Protein AF-A0A2E8IV50-F1 (afdb_monomer_lite)

Sequence (404 aa):
MSSPVIMAVNPDRANEILADFHQRVDGIVRKNGLDHHGKSSALASIEAMKSDYVNTVMTTLTLPVTSEGELLSEMNVALVQIERLSKQIATQEATQIAAIGSAVNKSVPADSRMWNNVIMDTASRIEKISTMFADQINNMPKSLRARIDSDFAGVLDAINDNFNRDPSPGNANIVAAQVKNSLDAIEKDLSAAANAVMKASIESIVQQKMTEVQEKELSLQSTEAGMTKPQIDGYRRIVKEVRKMILELGNSNYLVYDKVIRNQKLANIDSKISILETLRVNSSGVAQSLSGYFGNTAKRPTRRSPALNGVGSTIGMNTAIIGAAPKNFRKGIPPGFAGFAGKMTKENIANQHPPGTAKSHIDAMFHYMSKGMSFEEAHNKANREGFTPASHDKNFGGGPNPFV

Radius of gyration: 46.07 Å; chains: 1; bounding box: 97×58×149 Å

Foldseek 3Di:
DDDPPQPQDDPVNLVVLLVVLVVLLQVLCVVLVNVVCPPHPLCVVLVVLNVVLNVVSVVSNVPDHDHPVNNVVSSVVSSVVSNVSSNVSSVVVVVVVVVVVCVVPQDDLVNDPLSVCLVVVLVVLLVVLCVVLVVVLVPDDPLVVVVLVVLSVVLVVVSVVQCNVPVDSVSSVVSSVVSVVSSVVSSVLSVLSLLLVLLVVLVVVLVVLLVLLVVLVVLVVVLCVLDDPVLVVVSVVLSVVLNVLSVVSNPDSCCSPDPVVNVVSVVVSVVSSVVSVVSSVNSVVSSVVVCVVPVPPDDDDDDDDDDDDDDDDDPDDDPPPDDPDPPPCPQVDRPRDDQPNRLQDLVNLVVVDPPQFDSQLSVQLSVVVVVVDTSVRSNVVCVVVPRHRPDDDPDPPDDDDPPD

Secondary structure (DSSP, 8-state):
-------BPPHHHHHHHHHHHHHHHHHHHHHTT-GGGTTSGGGHHHHHHHHHHHHHHHHHTTSTT-BHHHHHHHHHHHHHHHHHHHHHHHHHHHHHHHHHHHHHT---GGG-HHHHHHHHHHHHHHHHHHHHTHHHHHHS-HHHHHHHHHHHHHHHHHHHHHHHH---HHHHHHHHHHHHHHHHHHHHHHHHHHHHHHHHHHHHHHHHHHHHHHHHHHHHHHTGGGS-HHHHHHHHHHHHHHHHHHHHHHH-TTTTT-HHHHHHHHHHHHHHHHHHHHHHHHHHHHHHHHHHHHTT-S-------------------------PPP---TTSPPTT-TT---S--HHHHHHTS-TT--HHHHHHHHHHHHTT--HHHHHHHHHHTT--TT-------S---TT-

Structure (mmCIF, N/CA/C/O backbone):
data_AF-A0A2E8IV50-F1
#
_entry.id   AF-A0A2E8IV50-F1
#
loop_
_atom_site.group_PDB
_atom_site.id
_atom_site.type_symbol
_atom_site.label_atom_id
_atom_site.label_alt_id
_atom_site.label_comp_id
_atom_site.label_asym_id
_atom_site.label_entity_id
_atom_site.label_seq_id
_atom_site.pdbx_PDB_ins_code
_atom_site.Cartn_x
_atom_site.Cartn_y
_atom_site.Cartn_z
_atom_site.occupancy
_atom_site.B_iso_or_equiv
_atom_site.auth_seq_id
_atom_site.auth_comp_id
_atom_site.auth_asym_id
_atom_site.auth_atom_id
_atom_site.pdbx_PDB_model_num
ATOM 1 N N . MET A 1 1 ? 25.589 -1.508 -92.853 1.00 38.34 1 MET A N 1
ATOM 2 C CA . MET A 1 1 ? 25.374 -1.691 -91.404 1.00 38.34 1 MET A CA 1
ATOM 3 C C . MET A 1 1 ? 26.565 -2.472 -90.885 1.00 38.34 1 MET A C 1
ATOM 5 O O . MET A 1 1 ? 26.658 -3.657 -91.165 1.00 38.34 1 MET A O 1
ATOM 9 N N . SER A 1 2 ? 27.535 -1.790 -90.277 1.00 36.38 2 SER A N 1
ATOM 10 C CA . SER A 1 2 ? 28.714 -2.442 -89.699 1.00 36.38 2 SER A CA 1
ATOM 11 C C . SER A 1 2 ? 28.325 -2.994 -88.334 1.00 36.38 2 SER A C 1
ATOM 13 O O . SER A 1 2 ? 27.952 -2.216 -87.457 1.00 36.38 2 SER A O 1
ATOM 15 N N . SER A 1 3 ? 28.357 -4.316 -88.168 1.00 38.00 3 SER A N 1
ATOM 16 C CA . SER A 1 3 ? 28.211 -4.936 -86.851 1.00 38.00 3 SER A CA 1
ATOM 17 C C . SER A 1 3 ? 29.325 -4.416 -85.936 1.00 38.00 3 SER A C 1
ATOM 19 O O . SER A 1 3 ? 30.486 -4.430 -86.357 1.00 38.00 3 SER A O 1
ATOM 21 N N . PRO A 1 4 ? 29.018 -3.938 -84.718 1.00 45.03 4 PRO A N 1
ATOM 22 C CA . PRO A 1 4 ? 30.053 -3.576 -83.765 1.00 45.03 4 PRO A CA 1
ATOM 23 C C . PRO A 1 4 ? 30.867 -4.830 -83.439 1.00 45.03 4 PRO A C 1
ATOM 25 O O . PRO A 1 4 ? 30.314 -5.864 -83.065 1.00 45.03 4 PRO A O 1
ATOM 28 N N . VAL A 1 5 ? 32.184 -4.746 -83.624 1.00 45.72 5 VAL A N 1
ATOM 29 C CA . VAL A 1 5 ? 33.120 -5.774 -83.167 1.00 45.72 5 VAL A CA 1
ATOM 30 C C . VAL A 1 5 ? 33.103 -5.723 -81.643 1.00 45.72 5 VAL A C 1
ATOM 32 O O . VAL A 1 5 ? 33.695 -4.830 -81.042 1.00 45.72 5 VAL A O 1
ATOM 35 N N . ILE A 1 6 ? 32.373 -6.646 -81.019 1.00 50.41 6 ILE A N 1
ATOM 36 C CA . ILE A 1 6 ? 32.474 -6.894 -79.582 1.00 50.41 6 ILE A CA 1
ATOM 37 C C . ILE A 1 6 ? 33.855 -7.520 -79.374 1.00 50.41 6 ILE A C 1
ATOM 39 O O . ILE A 1 6 ? 34.071 -8.683 -79.711 1.00 50.41 6 ILE A O 1
ATOM 43 N N . MET A 1 7 ? 34.823 -6.726 -78.910 1.00 56.38 7 MET A N 1
ATOM 44 C CA . MET A 1 7 ? 36.119 -7.263 -78.501 1.00 56.38 7 MET A CA 1
ATOM 45 C C . MET A 1 7 ? 35.912 -8.048 -77.206 1.00 56.38 7 MET A C 1
ATOM 47 O O . MET A 1 7 ? 35.572 -7.466 -76.177 1.00 56.38 7 MET A O 1
ATOM 51 N N . ALA A 1 8 ? 36.077 -9.369 -77.280 1.00 63.25 8 ALA A N 1
ATOM 52 C CA . ALA A 1 8 ? 36.094 -10.233 -76.108 1.00 63.25 8 ALA A CA 1
ATOM 53 C C . ALA A 1 8 ? 37.213 -9.791 -75.149 1.00 63.25 8 ALA A C 1
ATOM 55 O O . ALA A 1 8 ? 38.312 -9.438 -75.586 1.00 63.25 8 ALA A O 1
ATOM 56 N N . VAL A 1 9 ? 36.926 -9.795 -73.847 1.00 68.00 9 VAL A N 1
ATOM 57 C CA . VAL A 1 9 ? 37.880 -9.382 -72.808 1.00 68.00 9 VAL A CA 1
ATOM 58 C C . VAL A 1 9 ? 39.047 -10.369 -72.763 1.00 68.00 9 VAL A C 1
ATOM 60 O O . VAL A 1 9 ? 38.842 -11.573 -72.617 1.00 68.00 9 VAL A O 1
ATOM 63 N N . ASN A 1 10 ? 40.282 -9.873 -72.886 1.00 76.00 10 ASN A N 1
ATOM 64 C CA . ASN A 1 10 ? 41.467 -10.711 -72.723 1.00 76.00 10 ASN A CA 1
ATOM 65 C C . ASN A 1 10 ? 41.779 -10.939 -71.224 1.00 76.00 10 ASN A C 1
ATOM 67 O O . ASN A 1 10 ? 41.369 -10.145 -70.372 1.00 76.00 10 ASN A O 1
ATOM 71 N N . PRO A 1 11 ? 42.522 -12.003 -70.872 1.00 78.06 11 PRO A N 1
ATOM 72 C CA . PRO A 1 11 ? 42.823 -12.324 -69.474 1.00 78.06 11 PRO A CA 1
ATOM 73 C C . PRO A 1 11 ? 43.524 -11.194 -68.705 1.00 78.06 11 PRO A C 1
ATOM 75 O O . PRO A 1 11 ? 43.240 -10.986 -67.527 1.00 78.06 11 PRO A O 1
ATOM 78 N N . ASP A 1 12 ? 44.396 -10.432 -69.370 1.00 80.94 12 ASP A N 1
ATOM 79 C CA . ASP A 1 12 ? 45.113 -9.313 -68.749 1.00 80.94 12 ASP A CA 1
ATOM 80 C C . ASP A 1 12 ? 44.149 -8.207 -68.302 1.00 80.94 12 ASP A C 1
ATOM 82 O O . ASP A 1 12 ? 44.212 -7.752 -67.159 1.00 80.94 12 ASP A O 1
ATOM 86 N N . ARG A 1 13 ? 43.181 -7.839 -69.153 1.00 82.44 13 ARG A N 1
ATOM 87 C CA . ARG A 1 13 ? 42.179 -6.823 -68.818 1.00 82.44 13 ARG A CA 1
ATOM 88 C C . ARG A 1 13 ? 41.229 -7.286 -67.715 1.00 82.44 13 ARG A C 1
ATOM 90 O O . ARG A 1 13 ? 40.866 -6.492 -66.851 1.00 82.44 13 ARG A O 1
ATOM 97 N N . ALA A 1 14 ? 40.854 -8.564 -67.699 1.00 81.62 14 ALA A N 1
ATOM 98 C CA . ALA A 1 14 ? 40.046 -9.127 -66.617 1.00 81.62 14 ALA A CA 1
ATOM 99 C C . ALA A 1 14 ? 40.776 -9.072 -65.263 1.00 81.62 14 ALA A C 1
ATOM 101 O O . ALA A 1 14 ? 40.172 -8.706 -64.254 1.00 81.62 14 ALA A O 1
ATOM 102 N N . ASN A 1 15 ? 42.082 -9.355 -65.241 1.00 83.88 15 ASN A N 1
ATOM 103 C CA . ASN A 1 15 ? 42.898 -9.247 -64.030 1.00 83.88 15 ASN A CA 1
ATOM 104 C C . ASN A 1 15 ? 43.003 -7.799 -63.522 1.00 83.88 15 ASN A C 1
ATOM 106 O O . ASN A 1 15 ? 42.927 -7.573 -62.314 1.00 83.88 15 ASN A O 1
ATOM 110 N N . GLU A 1 16 ? 43.121 -6.815 -64.418 1.00 88.06 16 GLU A N 1
ATOM 111 C CA . GLU A 1 16 ? 43.092 -5.391 -64.047 1.00 88.06 16 GLU A CA 1
ATOM 112 C C . GLU A 1 16 ? 41.753 -4.985 -63.414 1.00 88.06 16 GLU A C 1
ATOM 114 O O . GLU A 1 16 ? 41.733 -4.293 -62.395 1.00 88.06 16 GLU A O 1
ATOM 119 N N . ILE A 1 17 ? 40.633 -5.447 -63.979 1.00 87.06 17 ILE A N 1
ATOM 120 C CA . ILE A 1 17 ? 39.285 -5.176 -63.456 1.00 87.06 17 ILE A CA 1
ATOM 121 C C . ILE A 1 17 ? 39.097 -5.806 -62.069 1.00 87.06 17 ILE A C 1
ATOM 123 O O . ILE A 1 17 ? 38.540 -5.173 -61.171 1.00 87.06 17 ILE A O 1
ATOM 127 N N . LEU A 1 18 ? 39.586 -7.031 -61.861 1.00 88.81 18 LEU A N 1
ATOM 128 C CA . LEU A 1 18 ? 39.551 -7.687 -60.551 1.00 88.81 18 LEU A CA 1
ATOM 129 C C . LEU A 1 18 ? 40.407 -6.951 -59.514 1.00 88.81 18 LEU A C 1
ATOM 131 O O . LEU A 1 18 ? 39.983 -6.792 -58.367 1.00 88.81 18 LEU A O 1
ATOM 135 N N . ALA A 1 19 ? 41.586 -6.466 -59.910 1.00 90.19 19 ALA A N 1
ATOM 136 C CA . ALA A 1 19 ? 42.453 -5.683 -59.037 1.00 90.19 19 ALA A CA 1
ATOM 137 C C . ALA A 1 19 ? 41.796 -4.354 -58.616 1.00 90.19 19 ALA A C 1
ATOM 139 O O . ALA A 1 19 ? 41.783 -4.036 -57.423 1.00 90.19 19 ALA A O 1
ATOM 140 N N . ASP A 1 20 ? 41.192 -3.618 -59.559 1.00 92.50 20 ASP A N 1
ATOM 141 C CA . ASP A 1 20 ? 40.440 -2.386 -59.269 1.00 92.50 20 ASP A CA 1
ATOM 142 C C . ASP A 1 20 ? 39.246 -2.667 -58.344 1.00 92.50 20 ASP A C 1
ATOM 144 O O . ASP A 1 20 ? 39.044 -1.976 -57.342 1.00 92.50 20 ASP A O 1
ATOM 148 N N . PHE A 1 21 ? 38.491 -3.736 -58.612 1.00 94.44 21 PHE A N 1
ATOM 149 C CA . PHE A 1 21 ? 37.383 -4.150 -57.756 1.00 94.44 21 PHE A CA 1
ATOM 150 C C . PHE A 1 21 ? 37.835 -4.417 -56.316 1.00 94.44 21 PHE A C 1
ATOM 152 O O . PHE A 1 21 ? 37.254 -3.866 -55.380 1.00 94.44 21 PHE A O 1
ATOM 159 N N . HIS A 1 22 ? 38.895 -5.206 -56.117 1.00 92.12 22 HIS A N 1
ATOM 160 C CA . HIS A 1 22 ? 39.427 -5.488 -54.783 1.00 92.12 22 HIS A CA 1
ATOM 161 C C . HIS A 1 22 ? 39.867 -4.219 -54.052 1.00 92.12 22 HIS A C 1
ATOM 163 O O . HIS A 1 22 ? 39.488 -4.017 -52.897 1.00 92.12 22 HIS A O 1
ATOM 169 N N . GLN A 1 23 ? 40.583 -3.323 -54.734 1.00 94.44 23 GLN A N 1
ATOM 170 C CA . GLN A 1 23 ? 41.012 -2.056 -54.147 1.00 94.44 23 GLN A CA 1
ATOM 171 C C . GLN A 1 23 ? 39.820 -1.186 -53.715 1.00 94.44 23 GLN A C 1
ATOM 173 O O . GLN A 1 23 ? 39.859 -0.556 -52.653 1.00 94.44 23 GLN A O 1
ATOM 178 N N . ARG A 1 24 ? 38.744 -1.154 -54.509 1.00 94.81 24 ARG A N 1
ATOM 179 C CA . ARG A 1 24 ? 37.528 -0.392 -54.188 1.00 94.81 24 ARG A CA 1
ATOM 180 C C . ARG A 1 24 ? 36.743 -1.002 -53.033 1.00 94.81 24 ARG A C 1
ATOM 182 O O . ARG A 1 24 ? 36.285 -0.252 -52.174 1.00 94.81 24 ARG A O 1
ATOM 189 N N . VAL A 1 25 ? 36.625 -2.329 -52.972 1.00 93.00 25 VAL A N 1
ATOM 190 C CA . VAL A 1 25 ? 36.000 -3.032 -51.838 1.00 93.00 25 VAL A CA 1
ATOM 191 C C . VAL A 1 25 ? 36.750 -2.730 -50.541 1.00 93.00 25 VAL A C 1
ATOM 193 O O . VAL A 1 25 ? 36.130 -2.310 -49.563 1.00 93.00 25 VAL A O 1
ATOM 196 N N . ASP A 1 26 ? 38.080 -2.828 -50.551 1.00 91.38 26 ASP A N 1
ATOM 197 C CA . ASP A 1 26 ? 38.909 -2.496 -49.387 1.00 91.38 26 ASP A CA 1
ATOM 198 C C . ASP A 1 26 ? 38.754 -1.022 -48.981 1.00 91.38 26 ASP A C 1
ATOM 200 O O . ASP A 1 26 ? 38.688 -0.692 -47.793 1.00 91.38 26 ASP A O 1
ATOM 204 N N . GLY A 1 27 ? 38.653 -0.125 -49.968 1.00 93.19 27 GLY A N 1
ATOM 205 C CA . GLY A 1 27 ? 38.360 1.290 -49.754 1.00 93.19 27 GLY A CA 1
ATOM 206 C C . GLY A 1 27 ? 37.008 1.523 -49.074 1.00 93.19 27 GLY A C 1
ATOM 207 O O . GLY A 1 27 ? 36.921 2.339 -48.156 1.00 93.19 27 GLY A O 1
ATOM 208 N N . ILE A 1 28 ? 35.964 0.789 -49.470 1.00 93.06 28 ILE A N 1
ATOM 209 C CA . ILE A 1 28 ? 34.625 0.864 -48.866 1.00 93.06 28 ILE A CA 1
ATOM 210 C C . ILE A 1 28 ? 34.644 0.357 -47.418 1.00 93.06 28 ILE A C 1
ATOM 212 O O . ILE A 1 28 ? 34.091 1.023 -46.540 1.00 93.06 28 ILE A O 1
ATOM 216 N N . VAL A 1 29 ? 35.298 -0.775 -47.142 1.00 90.62 29 VAL A N 1
ATOM 217 C CA . VAL A 1 29 ? 35.413 -1.336 -45.782 1.00 90.62 29 VAL A CA 1
ATOM 218 C C . VAL A 1 29 ? 36.128 -0.352 -44.851 1.00 90.62 29 VAL A C 1
ATOM 220 O O . VAL A 1 29 ? 35.597 -0.014 -43.790 1.00 90.62 29 VAL A O 1
ATOM 223 N N . ARG A 1 30 ? 37.273 0.201 -45.282 1.00 90.69 30 ARG A N 1
ATOM 224 C CA . ARG A 1 30 ? 38.012 1.224 -44.520 1.00 90.69 30 ARG A CA 1
ATOM 225 C C . ARG A 1 30 ? 37.207 2.504 -44.312 1.00 90.69 30 ARG A C 1
ATOM 227 O O . ARG A 1 30 ? 37.160 3.015 -43.198 1.00 90.69 30 ARG A O 1
ATOM 234 N N . LYS A 1 31 ? 36.536 3.014 -45.351 1.00 92.06 31 LYS A N 1
ATOM 235 C CA . LYS A 1 31 ? 35.710 4.234 -45.267 1.00 92.06 31 LYS A CA 1
ATOM 236 C C . LYS A 1 31 ? 34.594 4.121 -44.221 1.00 92.06 31 LYS A C 1
ATOM 238 O O . LYS A 1 31 ? 34.206 5.134 -43.650 1.00 92.06 31 LYS A O 1
ATOM 243 N N . ASN A 1 32 ? 34.083 2.914 -43.975 1.00 86.69 32 ASN A N 1
ATOM 244 C CA . ASN A 1 32 ? 33.043 2.658 -42.976 1.00 86.69 32 ASN A CA 1
ATOM 245 C C . ASN A 1 32 ? 33.602 2.225 -41.604 1.00 86.69 32 ASN A C 1
ATOM 247 O O . ASN A 1 32 ? 32.821 1.841 -40.741 1.00 86.69 32 ASN A O 1
ATOM 251 N N . GLY A 1 33 ? 34.924 2.288 -41.389 1.00 83.69 33 GLY A N 1
ATOM 252 C CA . GLY A 1 33 ? 35.556 1.962 -40.104 1.00 83.69 33 GLY A CA 1
ATOM 253 C C . GLY A 1 33 ? 35.533 0.475 -39.743 1.00 83.69 33 GLY A C 1
ATOM 254 O O . GLY A 1 33 ? 35.662 0.126 -38.575 1.00 83.69 33 GLY A O 1
ATOM 255 N N . LEU A 1 34 ? 35.344 -0.405 -40.729 1.00 86.25 34 LEU A N 1
ATOM 256 C CA . LEU A 1 34 ? 35.232 -1.855 -40.534 1.00 86.25 34 LEU A CA 1
ATOM 257 C C . LEU A 1 34 ? 36.561 -2.595 -40.754 1.00 86.25 34 LEU A C 1
ATOM 259 O O . LEU A 1 34 ? 36.595 -3.820 -40.809 1.00 86.25 34 LEU A O 1
ATOM 263 N N . ASP A 1 35 ? 37.663 -1.866 -40.903 1.00 84.62 35 ASP A N 1
ATOM 264 C CA . ASP A 1 35 ? 39.007 -2.409 -41.117 1.00 84.62 35 ASP A CA 1
ATOM 265 C C . ASP A 1 35 ? 39.474 -3.310 -39.967 1.00 84.62 35 ASP A C 1
ATOM 267 O O . ASP A 1 35 ? 40.137 -4.323 -40.195 1.00 84.62 35 ASP A O 1
ATOM 271 N N . HIS A 1 36 ? 39.051 -2.989 -38.746 1.00 80.12 36 HIS A N 1
ATOM 272 C CA . HIS A 1 36 ? 39.331 -3.772 -37.548 1.00 80.12 36 HIS A CA 1
ATOM 273 C C . HIS A 1 36 ? 38.709 -5.180 -37.556 1.00 80.12 36 HIS A C 1
ATOM 275 O O . HIS A 1 36 ? 39.181 -6.055 -36.830 1.00 80.12 36 HIS A O 1
ATOM 281 N N . HIS A 1 37 ? 37.694 -5.437 -38.391 1.00 78.88 37 HIS A N 1
ATOM 282 C CA . HIS A 1 37 ? 37.103 -6.771 -38.523 1.00 78.88 37 HIS A CA 1
ATOM 283 C C . HIS A 1 37 ? 37.969 -7.745 -39.314 1.00 78.88 37 HIS A C 1
ATOM 285 O O . HIS A 1 37 ? 37.816 -8.952 -39.150 1.00 78.88 37 HIS A O 1
ATOM 291 N N . GLY A 1 38 ? 38.899 -7.272 -40.148 1.00 72.81 38 GLY A N 1
ATOM 292 C CA . GLY A 1 38 ? 39.756 -8.149 -40.952 1.00 72.81 38 GLY A CA 1
ATOM 293 C C . GLY A 1 38 ? 38.964 -9.241 -41.693 1.00 72.81 38 GLY A C 1
ATOM 294 O O . GLY A 1 38 ? 37.991 -8.953 -42.375 1.00 72.81 38 GLY A O 1
ATOM 295 N N . LYS A 1 39 ? 39.356 -10.515 -41.540 1.00 69.31 39 LYS A N 1
ATOM 296 C CA . LYS A 1 39 ? 38.635 -11.684 -42.098 1.00 69.31 39 LYS A CA 1
ATOM 297 C C . LYS A 1 39 ? 37.602 -12.286 -41.132 1.00 69.31 39 LYS A C 1
ATOM 299 O O . LYS A 1 39 ? 37.348 -13.490 -41.177 1.00 69.31 39 LYS A O 1
ATOM 304 N N . SER A 1 40 ? 37.077 -11.505 -40.190 1.00 77.38 40 SER A N 1
ATOM 305 C CA . SER A 1 40 ? 36.101 -12.015 -39.227 1.00 77.38 40 SER A CA 1
ATOM 306 C C . SER A 1 40 ? 34.790 -12.400 -39.916 1.00 77.38 40 SER A C 1
ATOM 308 O O . SER A 1 40 ? 34.473 -11.970 -41.029 1.00 77.38 40 SER A O 1
ATOM 310 N N . SER A 1 41 ? 33.980 -13.187 -39.210 1.00 79.50 41 SER A N 1
ATOM 311 C CA . SER A 1 41 ? 32.628 -13.535 -39.648 1.00 79.50 41 SER A CA 1
ATOM 312 C C . SER A 1 41 ? 31.720 -12.314 -39.833 1.00 79.50 41 SER A C 1
ATOM 314 O O . SER A 1 41 ? 30.727 -12.417 -40.550 1.00 79.50 41 SER A O 1
A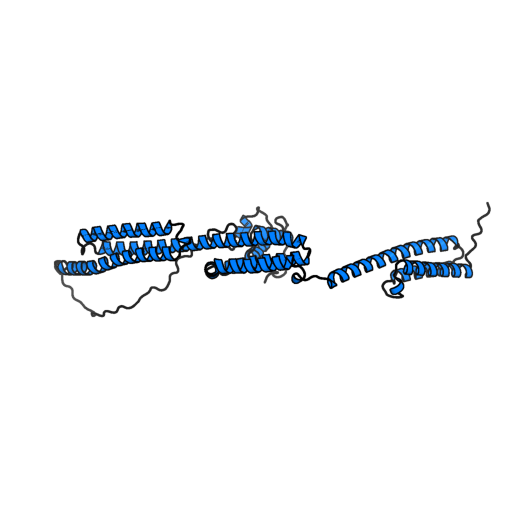TOM 316 N N . ALA A 1 42 ? 32.063 -11.156 -39.253 1.00 73.50 42 ALA A N 1
ATOM 317 C CA . ALA A 1 42 ? 31.296 -9.923 -39.410 1.00 73.50 42 ALA A CA 1
ATOM 318 C C . ALA A 1 42 ? 31.302 -9.404 -40.859 1.00 73.50 42 ALA A C 1
ATOM 320 O O . ALA A 1 42 ? 30.325 -8.795 -41.288 1.00 73.50 42 ALA A O 1
ATOM 321 N N . LEU A 1 43 ? 32.355 -9.693 -41.638 1.00 86.25 43 LEU A N 1
ATOM 322 C CA . LEU A 1 43 ? 32.447 -9.315 -43.056 1.00 86.25 43 LEU A CA 1
ATOM 323 C C . LEU A 1 43 ? 32.113 -10.464 -44.020 1.00 86.25 43 LEU A C 1
ATOM 325 O O . LEU A 1 43 ? 32.257 -10.299 -45.231 1.00 86.25 43 LEU A O 1
ATOM 329 N N . ALA A 1 44 ? 31.621 -11.606 -43.526 1.00 85.62 44 ALA A N 1
ATOM 330 C CA . ALA A 1 44 ? 31.379 -12.796 -44.348 1.00 85.62 44 ALA A CA 1
ATOM 331 C C . ALA A 1 44 ? 30.469 -12.524 -45.561 1.00 85.62 44 ALA A C 1
ATOM 333 O O . ALA A 1 44 ? 30.742 -13.007 -46.656 1.00 85.62 44 ALA A O 1
ATOM 334 N N . SER A 1 45 ? 29.430 -11.700 -45.400 1.00 85.19 45 SER A N 1
ATOM 335 C CA . SER A 1 45 ? 28.525 -11.333 -46.500 1.00 85.19 45 SER A CA 1
ATOM 336 C C . SER A 1 45 ? 29.189 -10.445 -47.561 1.00 85.19 45 SER A C 1
ATOM 338 O O . SER A 1 45 ? 28.832 -10.519 -48.733 1.00 85.19 45 SER A O 1
ATOM 340 N N . ILE A 1 46 ? 30.157 -9.608 -47.168 1.00 88.50 46 ILE A N 1
ATOM 341 C CA . ILE A 1 46 ? 30.946 -8.790 -48.103 1.00 88.50 46 ILE A CA 1
ATOM 342 C C . ILE A 1 46 ? 31.934 -9.683 -48.864 1.00 88.50 46 ILE A C 1
ATOM 344 O O . ILE A 1 46 ? 32.052 -9.559 -50.082 1.00 88.50 46 ILE A O 1
ATOM 348 N N . GLU A 1 47 ? 32.583 -10.627 -48.177 1.00 88.38 47 GLU A N 1
ATOM 349 C CA . GLU A 1 47 ? 33.483 -11.604 -48.807 1.00 88.38 47 GLU A CA 1
ATOM 350 C C . GLU A 1 47 ? 32.745 -12.564 -49.755 1.00 88.38 47 GLU A C 1
ATOM 352 O O . GLU A 1 47 ? 33.284 -12.928 -50.802 1.00 88.38 47 GLU A O 1
ATOM 357 N N . ALA A 1 48 ? 31.494 -12.922 -49.447 1.00 88.69 48 ALA A N 1
ATOM 358 C CA . ALA A 1 48 ? 30.640 -13.692 -50.349 1.00 88.69 48 ALA A CA 1
ATOM 359 C C . ALA A 1 48 ? 30.382 -12.932 -51.662 1.00 88.69 48 ALA A C 1
ATOM 361 O O . ALA A 1 48 ? 30.690 -13.452 -52.728 1.00 88.69 48 ALA A O 1
ATOM 362 N N . MET A 1 49 ? 29.951 -11.665 -51.599 1.00 87.75 49 MET A N 1
ATOM 363 C CA . MET A 1 49 ? 29.731 -10.849 -52.808 1.00 87.75 49 MET A CA 1
ATOM 364 C C . MET A 1 49 ? 31.015 -10.608 -53.608 1.00 87.75 49 MET A C 1
ATOM 366 O O . MET A 1 49 ? 30.991 -10.569 -54.838 1.00 87.75 49 MET A O 1
ATOM 370 N N . LYS A 1 50 ? 32.154 -10.458 -52.922 1.00 90.19 50 LYS A N 1
ATOM 371 C CA . LYS A 1 50 ? 33.463 -10.371 -53.575 1.00 90.19 50 LYS A CA 1
ATOM 372 C C . LYS A 1 50 ? 33.786 -11.657 -54.334 1.00 90.19 50 LYS A C 1
ATOM 374 O O . LYS A 1 50 ? 34.240 -11.584 -55.472 1.00 90.19 50 LYS A O 1
ATOM 379 N N . SER A 1 51 ? 33.526 -12.810 -53.723 1.00 90.06 51 SER A N 1
ATOM 380 C CA . SER A 1 51 ? 33.735 -14.120 -54.345 1.00 90.06 51 SER A CA 1
ATOM 381 C C . SER A 1 51 ? 32.789 -14.348 -55.526 1.00 90.06 51 SER A C 1
ATOM 383 O O . SER A 1 51 ? 33.230 -14.832 -56.565 1.00 90.06 51 SER A O 1
ATOM 385 N N . ASP A 1 52 ? 31.524 -13.941 -55.415 1.00 88.44 52 ASP A N 1
ATOM 386 C CA . ASP A 1 52 ? 30.527 -14.063 -56.485 1.00 88.44 52 ASP A CA 1
ATOM 387 C C . ASP A 1 52 ? 30.919 -13.251 -57.725 1.00 88.44 52 ASP A C 1
ATOM 389 O O . ASP A 1 52 ? 30.874 -13.766 -58.846 1.00 88.44 52 ASP A O 1
ATOM 393 N N . TYR A 1 53 ? 31.382 -12.010 -57.540 1.00 90.50 53 TYR A N 1
ATOM 394 C CA . TYR A 1 53 ? 31.869 -11.197 -58.654 1.00 90.50 53 TYR A CA 1
ATOM 395 C C . TYR A 1 53 ? 33.136 -11.792 -59.289 1.00 90.50 53 TYR A C 1
ATOM 397 O O . TYR A 1 53 ? 33.209 -11.918 -60.511 1.00 90.50 53 TYR A O 1
ATOM 405 N N . VAL A 1 54 ? 34.106 -12.241 -58.479 1.00 89.00 54 VAL A N 1
ATOM 406 C CA . VAL A 1 54 ? 35.318 -12.920 -58.982 1.00 89.00 54 VAL A CA 1
ATOM 407 C C . VAL A 1 54 ? 34.950 -14.155 -59.807 1.00 89.00 54 VAL A C 1
ATOM 409 O O . VAL A 1 54 ? 35.458 -14.332 -60.912 1.00 89.00 54 VAL A O 1
ATOM 412 N N . ASN A 1 55 ? 34.032 -14.987 -59.312 1.00 86.38 55 ASN A N 1
ATOM 413 C CA . ASN A 1 55 ? 33.565 -16.176 -60.022 1.00 86.38 55 ASN A CA 1
ATOM 414 C C . ASN A 1 55 ? 32.855 -15.823 -61.334 1.00 86.38 55 ASN A C 1
ATOM 416 O O . ASN A 1 55 ? 33.012 -16.539 -62.324 1.00 86.38 55 ASN A O 1
ATOM 420 N N . THR A 1 56 ? 32.114 -14.714 -61.362 1.00 84.12 56 THR A N 1
ATOM 421 C CA . THR A 1 56 ? 31.446 -14.225 -62.573 1.00 84.12 56 THR A CA 1
ATOM 422 C C . THR A 1 56 ? 32.476 -13.834 -63.632 1.00 84.12 56 THR A C 1
ATOM 424 O O . THR A 1 56 ? 32.443 -14.370 -64.740 1.00 84.12 56 THR A O 1
ATOM 427 N N . VAL A 1 57 ? 33.488 -13.040 -63.265 1.00 84.12 57 VAL A N 1
ATOM 428 C CA . VAL A 1 57 ? 34.600 -12.692 -64.167 1.00 84.12 57 VAL A CA 1
ATOM 429 C C . VAL A 1 57 ? 35.328 -13.953 -64.659 1.00 84.12 57 VAL A C 1
ATOM 431 O O . VAL A 1 57 ? 35.525 -14.124 -65.860 1.00 84.12 57 VAL A O 1
ATOM 434 N N . MET A 1 58 ? 35.652 -14.900 -63.774 1.00 81.12 58 MET A N 1
ATOM 435 C CA . MET A 1 58 ? 36.348 -16.137 -64.162 1.00 81.12 58 MET A CA 1
ATOM 436 C C . MET A 1 58 ? 35.518 -17.032 -65.093 1.00 81.12 58 MET A C 1
ATOM 438 O O . MET A 1 58 ? 36.065 -17.647 -66.007 1.00 81.12 58 MET A O 1
ATOM 442 N N . THR A 1 59 ? 34.198 -17.087 -64.903 1.00 77.12 59 THR A N 1
ATOM 443 C CA . THR A 1 59 ? 33.293 -17.864 -65.765 1.00 77.12 59 THR A CA 1
ATOM 444 C C . THR A 1 59 ? 33.164 -17.218 -67.143 1.00 77.12 59 THR A C 1
ATOM 446 O O . THR A 1 59 ? 33.199 -17.910 -68.160 1.00 77.12 59 THR A O 1
ATOM 449 N N . THR A 1 60 ? 33.083 -15.889 -67.205 1.00 71.69 60 THR A N 1
ATOM 450 C CA . THR A 1 60 ? 32.958 -15.153 -68.475 1.00 71.69 60 THR A CA 1
ATOM 451 C C . THR A 1 60 ? 34.185 -15.282 -69.378 1.00 71.69 60 THR A C 1
ATOM 453 O O . THR A 1 60 ? 34.030 -15.332 -70.593 1.00 71.69 60 THR A O 1
ATOM 456 N N . LEU A 1 61 ? 35.384 -15.480 -68.816 1.00 68.44 61 LEU A N 1
ATOM 457 C CA . LEU A 1 61 ? 36.601 -15.786 -69.584 1.00 68.44 61 LEU A CA 1
ATOM 458 C C . LEU A 1 61 ? 36.539 -17.126 -70.341 1.00 68.44 61 LEU A C 1
ATOM 460 O O . LEU A 1 61 ? 37.343 -17.364 -71.241 1.00 68.44 61 LEU A O 1
ATOM 464 N N . THR A 1 62 ? 35.592 -18.003 -69.996 1.00 67.62 62 THR A N 1
ATOM 465 C CA . THR A 1 62 ? 35.355 -19.277 -70.696 1.00 67.62 62 THR A CA 1
ATOM 466 C C . THR A 1 62 ? 34.245 -19.193 -71.752 1.00 67.62 62 THR A C 1
ATOM 468 O O . THR A 1 62 ? 34.017 -20.163 -72.476 1.00 67.62 62 THR A O 1
ATOM 471 N N . LEU A 1 63 ? 33.570 -18.040 -71.876 1.00 59.84 63 LEU A N 1
ATOM 472 C CA . LEU A 1 63 ? 32.442 -17.818 -72.782 1.00 59.84 63 LEU A CA 1
ATOM 473 C C . LEU A 1 63 ? 32.819 -16.823 -73.903 1.00 59.84 63 LEU A C 1
ATOM 475 O O . LEU A 1 63 ? 33.381 -15.768 -73.630 1.00 59.84 63 LEU A O 1
ATOM 479 N N . PRO A 1 64 ? 32.488 -17.097 -75.179 1.00 53.81 64 PRO A N 1
ATOM 480 C CA . PRO A 1 64 ? 33.051 -16.365 -76.322 1.00 53.81 64 PRO A CA 1
ATOM 481 C C . PRO A 1 64 ? 32.492 -14.947 -76.584 1.00 53.81 64 PRO A C 1
ATOM 483 O O . PRO A 1 64 ? 32.765 -14.397 -77.648 1.00 53.81 64 PRO A O 1
ATOM 486 N N . VAL A 1 65 ? 31.698 -14.345 -75.685 1.00 59.97 65 VAL A N 1
ATOM 487 C CA . VAL A 1 65 ? 30.933 -13.112 -75.999 1.00 59.97 65 VAL A CA 1
ATOM 488 C C . VAL A 1 65 ? 30.828 -12.056 -74.891 1.00 59.97 65 VAL A C 1
ATOM 490 O O . VAL A 1 65 ? 30.187 -11.036 -75.125 1.00 59.97 65 VAL A O 1
ATOM 493 N N . THR A 1 66 ? 31.440 -12.229 -73.717 1.00 66.81 66 THR A N 1
ATOM 494 C CA . THR A 1 66 ? 31.327 -11.205 -72.661 1.00 66.81 66 THR A CA 1
ATOM 495 C C . THR A 1 66 ? 32.193 -9.984 -72.969 1.00 66.81 66 THR A C 1
ATOM 497 O O . THR A 1 66 ? 33.388 -10.097 -73.260 1.00 66.81 66 THR A O 1
ATOM 500 N N . SER A 1 67 ? 31.581 -8.804 -72.899 1.00 77.69 67 SER A N 1
ATOM 501 C CA . SER A 1 67 ? 32.222 -7.513 -73.138 1.00 77.69 67 SER A CA 1
ATOM 502 C C . SER A 1 67 ? 32.761 -6.882 -71.851 1.00 77.69 67 SER A C 1
ATOM 504 O O . SER A 1 67 ? 32.256 -7.105 -70.752 1.00 77.69 67 SER A O 1
ATOM 506 N N . GLU A 1 68 ? 33.767 -6.016 -71.987 1.00 79.19 68 GLU A N 1
ATOM 507 C CA . GLU A 1 68 ? 34.326 -5.255 -70.860 1.00 79.19 68 GLU A CA 1
ATOM 508 C C . GLU A 1 68 ? 33.264 -4.398 -70.152 1.00 79.19 68 GLU A C 1
ATOM 510 O O . GLU A 1 68 ? 33.255 -4.285 -68.926 1.00 79.19 68 GLU A O 1
ATOM 515 N N . GLY A 1 69 ? 32.343 -3.816 -70.925 1.00 75.56 69 GLY A N 1
ATOM 516 C CA . GLY A 1 69 ? 31.265 -2.986 -70.395 1.00 75.56 69 GLY A CA 1
ATOM 517 C C . GLY A 1 69 ? 30.304 -3.756 -69.487 1.00 75.56 69 GLY A C 1
ATOM 518 O O . GLY A 1 69 ? 29.822 -3.191 -68.506 1.00 75.56 69 GLY A O 1
ATOM 519 N N . GLU A 1 70 ? 30.061 -5.037 -69.772 1.00 76.06 70 GLU A N 1
ATOM 520 C CA . GLU A 1 70 ? 29.230 -5.904 -68.929 1.00 76.06 70 GLU A CA 1
ATOM 521 C C . GLU A 1 70 ? 29.920 -6.188 -67.591 1.00 76.06 70 GLU A C 1
ATOM 523 O O . GLU A 1 70 ? 29.314 -5.965 -66.545 1.00 76.06 70 GLU A O 1
ATOM 528 N N . LEU A 1 71 ? 31.213 -6.537 -67.606 1.00 80.69 71 LEU A N 1
ATOM 529 C CA . LEU A 1 71 ? 31.986 -6.766 -66.377 1.00 80.69 71 LEU A CA 1
ATOM 530 C C . LEU A 1 71 ? 32.057 -5.513 -65.499 1.00 80.69 71 LEU A C 1
ATOM 532 O O . LEU A 1 71 ? 31.833 -5.576 -64.293 1.00 80.69 71 LEU A O 1
ATOM 536 N N . LEU A 1 72 ? 32.306 -4.344 -66.096 1.00 82.38 72 LEU A N 1
ATOM 537 C CA . LEU A 1 72 ? 32.324 -3.076 -65.361 1.00 82.38 72 LEU A CA 1
ATOM 538 C C . LEU A 1 72 ? 30.941 -2.702 -64.805 1.00 82.38 72 LEU A C 1
ATOM 540 O O . LEU A 1 72 ? 30.850 -2.095 -63.735 1.00 82.38 72 LEU A O 1
ATOM 544 N N . SER A 1 73 ? 29.859 -3.046 -65.508 1.00 78.75 73 SER A N 1
ATOM 545 C CA . SER A 1 73 ? 28.496 -2.839 -65.012 1.00 78.75 73 SER A CA 1
ATOM 546 C C . SER A 1 73 ? 28.220 -3.706 -63.782 1.00 78.75 73 SER A C 1
ATOM 548 O O . SER A 1 73 ? 27.796 -3.188 -62.746 1.00 78.75 73 SER A O 1
ATOM 550 N N . GLU A 1 74 ? 28.552 -4.996 -63.852 1.00 79.56 74 GLU A N 1
ATOM 551 C CA . GLU A 1 74 ? 28.415 -5.937 -62.736 1.00 79.56 74 GLU A CA 1
ATOM 552 C C . GLU A 1 74 ? 29.291 -5.548 -61.540 1.00 79.56 74 GLU A C 1
ATOM 554 O O . GLU A 1 74 ? 28.826 -5.577 -60.397 1.00 79.56 74 GLU A O 1
ATOM 559 N N . MET A 1 75 ? 30.515 -5.073 -61.798 1.00 86.69 75 MET A N 1
ATOM 560 C CA . MET A 1 75 ? 31.410 -4.531 -60.776 1.00 86.69 75 MET A CA 1
ATOM 561 C C . MET A 1 75 ? 30.736 -3.405 -59.991 1.00 86.69 75 MET A C 1
ATOM 563 O O . MET A 1 75 ? 30.749 -3.396 -58.761 1.00 86.69 75 MET A O 1
ATOM 567 N N . ASN A 1 76 ? 30.130 -2.447 -60.696 1.00 82.25 76 ASN A N 1
ATOM 568 C CA . ASN A 1 76 ? 29.467 -1.307 -60.070 1.00 82.25 76 ASN A CA 1
ATOM 569 C C . ASN A 1 76 ? 28.263 -1.746 -59.229 1.00 82.25 76 ASN A C 1
ATOM 571 O O . ASN A 1 76 ? 28.063 -1.224 -58.131 1.00 82.25 76 ASN A O 1
ATOM 575 N N . VAL A 1 77 ? 27.491 -2.728 -59.702 1.00 82.25 77 VAL A N 1
ATOM 576 C CA . VAL A 1 77 ? 26.376 -3.301 -58.934 1.00 82.25 77 VAL A CA 1
ATOM 577 C C . VAL A 1 77 ? 26.884 -3.951 -57.645 1.00 82.25 77 VAL A C 1
ATOM 579 O O . VAL A 1 77 ? 26.354 -3.658 -56.569 1.00 82.25 77 VAL A O 1
ATOM 582 N N . ALA A 1 78 ? 27.936 -4.769 -57.725 1.00 83.94 78 ALA A N 1
ATOM 583 C CA . ALA A 1 78 ? 28.543 -5.409 -56.561 1.00 83.94 78 ALA A CA 1
ATOM 584 C C . ALA A 1 78 ? 29.082 -4.375 -55.557 1.00 83.94 78 ALA A C 1
ATOM 586 O O . ALA A 1 78 ? 28.805 -4.468 -54.361 1.00 83.94 78 ALA A O 1
ATOM 587 N N . LEU A 1 79 ? 29.777 -3.335 -56.031 1.00 89.50 79 LEU A N 1
ATOM 588 C CA . LEU A 1 79 ? 30.307 -2.264 -55.179 1.00 89.50 79 LEU A CA 1
ATOM 589 C C . LEU A 1 79 ? 29.203 -1.492 -54.443 1.00 89.50 79 LEU A C 1
ATOM 591 O O . LEU A 1 79 ? 29.347 -1.214 -53.252 1.00 89.50 79 LEU A O 1
ATOM 595 N N . VAL A 1 80 ? 28.081 -1.188 -55.103 1.00 88.50 80 VAL A N 1
ATOM 596 C CA . VAL A 1 80 ? 26.931 -0.520 -54.463 1.00 88.50 80 VAL A CA 1
ATOM 597 C C . VAL A 1 80 ? 26.317 -1.399 -53.370 1.00 88.50 80 VAL A C 1
ATOM 599 O O . VAL A 1 80 ? 25.974 -0.908 -52.289 1.00 88.50 80 VAL A O 1
ATOM 602 N N . GLN A 1 81 ? 26.182 -2.703 -53.622 1.00 84.19 81 GLN A N 1
ATOM 603 C CA . GLN A 1 81 ? 25.651 -3.640 -52.631 1.00 84.19 81 GLN A CA 1
ATOM 604 C C . GLN A 1 81 ? 26.593 -3.796 -51.432 1.00 84.19 81 GLN A C 1
ATOM 606 O O . GLN A 1 81 ? 26.128 -3.759 -50.288 1.00 84.19 81 GLN A O 1
ATOM 611 N N . ILE A 1 82 ? 27.902 -3.883 -51.686 1.00 90.81 82 ILE A N 1
ATOM 612 C CA . ILE A 1 82 ? 28.947 -3.909 -50.658 1.00 90.81 82 ILE A CA 1
ATOM 613 C C . ILE A 1 82 ? 28.896 -2.634 -49.811 1.00 90.81 82 ILE A C 1
ATOM 615 O O . ILE A 1 82 ? 28.828 -2.731 -48.588 1.00 90.81 82 ILE A O 1
ATOM 619 N N . GLU A 1 83 ? 28.816 -1.446 -50.420 1.00 90.81 83 GLU A N 1
ATOM 620 C CA . GLU A 1 83 ? 28.722 -0.185 -49.671 1.00 90.81 83 GLU A CA 1
ATOM 621 C C . GLU A 1 83 ? 27.471 -0.121 -48.786 1.00 90.81 83 GLU A C 1
ATOM 623 O O . GLU A 1 83 ? 27.533 0.363 -47.650 1.00 90.81 83 GLU A O 1
ATOM 628 N N . ARG A 1 84 ? 26.336 -0.639 -49.264 1.00 85.31 84 ARG A N 1
ATOM 629 C CA . ARG A 1 84 ? 25.111 -0.712 -48.463 1.00 85.31 84 ARG A CA 1
ATOM 630 C C . ARG A 1 84 ? 25.282 -1.625 -47.247 1.00 85.31 84 ARG A C 1
ATOM 632 O O . ARG A 1 84 ? 24.894 -1.225 -46.150 1.00 85.31 84 ARG A O 1
ATOM 639 N N . LEU A 1 85 ? 25.854 -2.819 -47.420 1.00 87.06 85 LEU A N 1
ATOM 640 C CA . LEU A 1 85 ? 26.077 -3.744 -46.304 1.00 87.06 85 LEU A CA 1
ATOM 641 C C . LEU A 1 85 ? 27.094 -3.193 -45.302 1.00 87.06 85 LEU A C 1
ATOM 643 O O . LEU A 1 85 ? 26.843 -3.257 -44.101 1.00 87.06 85 LEU A O 1
ATOM 647 N N . SER A 1 86 ? 28.192 -2.588 -45.765 1.00 87.25 86 SER A N 1
ATOM 648 C CA . SER A 1 86 ? 29.181 -1.969 -44.875 1.00 87.25 86 SER A CA 1
ATOM 649 C C . SER A 1 86 ? 28.550 -0.895 -43.981 1.00 87.25 86 SER A C 1
ATOM 651 O O . SER A 1 86 ? 28.798 -0.871 -42.779 1.00 87.25 86 SER A O 1
ATOM 653 N N . LYS A 1 87 ? 27.661 -0.053 -44.523 1.00 87.25 87 LYS A N 1
ATOM 654 C CA . LYS A 1 87 ? 26.928 0.946 -43.721 1.00 87.25 87 LYS A CA 1
ATOM 655 C C . LYS A 1 87 ? 26.003 0.306 -42.685 1.00 87.25 87 LYS A C 1
ATOM 657 O O . LYS A 1 87 ? 25.892 0.812 -41.568 1.00 87.25 87 LYS A O 1
ATOM 662 N N . GLN A 1 88 ? 25.336 -0.793 -43.037 1.00 82.88 88 GLN A N 1
ATOM 663 C CA . GLN A 1 88 ? 24.456 -1.513 -42.112 1.00 82.88 88 GLN A CA 1
ATOM 664 C C . GLN A 1 88 ? 25.235 -2.120 -40.944 1.00 82.88 88 GLN A C 1
ATOM 666 O O . GLN A 1 88 ? 24.830 -1.930 -39.799 1.00 82.88 88 GLN A O 1
ATOM 671 N N . ILE A 1 89 ? 26.361 -2.782 -41.224 1.00 82.62 89 ILE A N 1
ATOM 672 C CA . ILE A 1 89 ? 27.233 -3.371 -40.199 1.00 82.62 89 ILE A CA 1
ATOM 673 C C . ILE A 1 89 ? 27.743 -2.272 -39.259 1.00 82.62 89 ILE A C 1
ATOM 675 O O . ILE A 1 89 ? 27.506 -2.347 -38.057 1.00 82.62 89 ILE A O 1
ATOM 679 N N . ALA A 1 90 ? 28.315 -1.190 -39.798 1.00 83.62 90 ALA A N 1
ATOM 680 C CA . ALA A 1 90 ? 28.822 -0.077 -38.990 1.00 83.62 90 ALA A CA 1
ATOM 681 C C . ALA A 1 90 ? 27.738 0.557 -38.091 1.00 83.62 90 ALA A C 1
ATOM 683 O O . ALA A 1 90 ? 27.986 0.898 -36.935 1.00 83.62 90 ALA A O 1
ATOM 684 N N . THR A 1 91 ? 26.503 0.672 -38.592 1.00 77.50 91 THR A N 1
ATOM 685 C CA . THR A 1 91 ? 25.368 1.200 -37.812 1.00 77.50 91 THR A CA 1
ATOM 686 C C . THR A 1 91 ? 24.968 0.260 -36.669 1.00 77.50 91 THR A C 1
ATOM 688 O O . THR A 1 91 ? 24.649 0.718 -35.566 1.00 77.50 91 THR A O 1
ATOM 691 N N . GLN A 1 92 ? 24.986 -1.055 -36.905 1.00 76.25 92 GLN A N 1
ATOM 692 C CA . GLN A 1 92 ? 24.696 -2.051 -35.871 1.00 76.25 92 GLN A CA 1
ATOM 693 C C . GLN A 1 92 ? 25.736 -2.007 -34.746 1.00 76.25 92 GLN A C 1
ATOM 695 O O . GLN A 1 92 ? 25.356 -2.021 -33.575 1.00 76.25 92 GLN A O 1
ATOM 700 N N . GLU A 1 93 ? 27.021 -1.871 -35.076 1.00 74.50 93 GLU A N 1
ATOM 701 C CA . GLU A 1 93 ? 28.090 -1.759 -34.076 1.00 74.50 93 GLU A CA 1
ATOM 702 C C . GLU A 1 93 ? 27.985 -0.486 -33.244 1.00 74.50 93 GLU A C 1
ATOM 704 O O . GLU A 1 93 ? 28.030 -0.542 -32.015 1.00 74.50 93 GLU A O 1
ATOM 709 N N . ALA A 1 94 ? 27.755 0.658 -33.894 1.00 69.00 94 ALA A N 1
ATOM 710 C CA . ALA A 1 94 ? 27.562 1.927 -33.199 1.00 69.00 94 ALA A CA 1
ATOM 711 C C . ALA A 1 94 ? 26.399 1.856 -32.190 1.00 69.00 94 ALA A C 1
ATOM 713 O O . ALA A 1 94 ? 26.492 2.385 -31.081 1.00 69.00 94 ALA A O 1
ATOM 714 N N . THR A 1 95 ? 25.326 1.142 -32.544 1.00 65.19 95 THR A N 1
ATOM 715 C CA . THR A 1 95 ? 24.164 0.936 -31.667 1.00 65.19 95 THR A CA 1
ATOM 716 C C . THR A 1 95 ? 24.505 0.050 -30.463 1.00 65.19 95 THR A C 1
ATOM 718 O O . THR A 1 95 ? 24.104 0.353 -29.339 1.00 65.19 95 THR A O 1
ATOM 721 N N . GLN A 1 96 ? 25.274 -1.024 -30.664 1.00 63.72 96 GLN A N 1
ATOM 722 C CA . GLN A 1 96 ? 25.706 -1.909 -29.575 1.00 63.72 96 GLN A CA 1
ATOM 723 C C . GLN A 1 96 ? 26.670 -1.206 -28.611 1.00 63.72 96 GLN A C 1
ATOM 725 O O . GLN A 1 96 ? 26.528 -1.334 -27.395 1.00 63.72 96 GLN A O 1
ATOM 730 N N . ILE A 1 97 ? 27.598 -0.402 -29.132 1.00 60.22 97 ILE A N 1
ATOM 731 C CA . ILE A 1 97 ? 28.534 0.385 -28.318 1.00 60.22 97 ILE A CA 1
ATOM 732 C C . ILE A 1 97 ? 27.781 1.425 -27.474 1.00 60.22 97 ILE A C 1
ATOM 734 O O . ILE A 1 97 ? 28.061 1.565 -26.282 1.00 60.22 97 ILE A O 1
ATOM 738 N N . ALA A 1 98 ? 26.780 2.105 -28.045 1.00 54.94 98 ALA A N 1
ATOM 739 C CA . ALA A 1 98 ? 25.933 3.041 -27.303 1.00 54.94 98 ALA A CA 1
ATOM 740 C C . ALA A 1 98 ? 25.161 2.354 -26.158 1.00 54.94 98 ALA A C 1
ATOM 742 O O . ALA A 1 98 ? 25.080 2.890 -25.050 1.00 54.94 98 ALA A O 1
ATOM 743 N N . ALA A 1 99 ? 24.654 1.139 -26.392 1.00 50.94 99 ALA A N 1
ATOM 744 C CA . ALA A 1 99 ? 23.983 0.348 -25.363 1.00 50.94 99 ALA A CA 1
ATOM 745 C C . ALA A 1 99 ? 24.939 -0.049 -24.222 1.00 50.94 99 ALA A C 1
ATOM 747 O O . ALA A 1 99 ? 24.595 0.109 -23.050 1.00 50.94 99 ALA A O 1
ATOM 748 N N . ILE A 1 100 ? 26.163 -0.481 -24.539 1.00 50.94 100 ILE A N 1
ATOM 749 C CA . ILE A 1 100 ? 27.182 -0.828 -23.534 1.00 50.94 100 ILE A CA 1
ATOM 750 C C . ILE A 1 100 ? 27.594 0.408 -22.717 1.00 50.94 100 ILE A C 1
ATOM 752 O O . ILE A 1 100 ? 27.646 0.340 -21.489 1.00 50.94 100 ILE A O 1
ATOM 756 N N . GLY A 1 101 ? 27.806 1.559 -23.362 1.00 48.25 101 GLY A N 1
ATOM 757 C CA . GLY A 1 101 ? 28.147 2.814 -22.678 1.00 48.25 101 GLY A CA 1
ATOM 758 C C . GLY A 1 101 ? 27.079 3.280 -21.679 1.00 48.25 101 GLY A C 1
ATOM 759 O O . GLY A 1 101 ? 27.414 3.809 -20.619 1.00 48.25 101 GLY A O 1
ATOM 760 N N . SER A 1 102 ? 25.799 3.023 -21.969 1.00 51.28 102 SER A N 1
ATOM 761 C CA . SER A 1 102 ? 24.688 3.326 -21.054 1.00 51.28 102 SER A CA 1
ATOM 762 C C . SER A 1 102 ? 24.617 2.393 -19.835 1.00 51.28 102 SER A C 1
ATOM 764 O O . SER A 1 102 ? 24.190 2.814 -18.763 1.00 51.28 102 SER A O 1
ATOM 766 N N . ALA A 1 103 ? 25.077 1.145 -19.969 1.00 51.25 103 ALA A N 1
ATOM 767 C CA . ALA A 1 103 ? 25.063 0.157 -18.891 1.00 51.25 103 ALA A CA 1
ATOM 768 C C . ALA A 1 103 ? 26.234 0.325 -17.906 1.00 51.25 103 ALA A C 1
ATOM 770 O O . ALA A 1 103 ? 26.075 0.069 -16.714 1.00 51.25 103 ALA A O 1
ATOM 771 N N . VAL A 1 104 ? 27.400 0.770 -18.389 1.00 52.62 104 VAL A N 1
ATOM 772 C CA . VAL A 1 104 ? 28.617 0.940 -17.570 1.00 52.62 104 VAL A CA 1
ATOM 773 C C . VAL A 1 104 ? 28.556 2.202 -16.692 1.00 52.62 104 VAL A C 1
ATOM 775 O O . VAL A 1 104 ? 29.130 2.216 -15.609 1.00 52.62 104 VAL A O 1
ATOM 778 N N . ASN A 1 105 ? 27.795 3.225 -17.098 1.00 53.75 105 ASN A N 1
ATOM 779 C CA . ASN A 1 105 ? 27.603 4.479 -16.353 1.00 53.75 105 ASN A CA 1
ATOM 780 C C . ASN A 1 105 ? 26.251 4.545 -15.618 1.00 53.75 105 ASN A C 1
ATOM 782 O O . ASN A 1 105 ? 25.625 5.606 -15.555 1.00 53.75 105 ASN A O 1
ATOM 786 N N . LYS A 1 106 ? 25.755 3.420 -15.092 1.00 54.97 106 LYS A N 1
ATOM 787 C CA . LYS A 1 106 ? 24.485 3.416 -14.361 1.00 54.97 106 LYS A CA 1
ATOM 788 C C . LYS A 1 106 ? 24.668 4.149 -13.026 1.00 54.97 106 LYS A C 1
ATOM 790 O O . LYS A 1 106 ? 25.259 3.603 -12.099 1.00 54.97 106 LYS A O 1
ATOM 795 N N . SER A 1 107 ? 24.193 5.392 -12.951 1.00 58.09 107 SER A N 1
ATOM 796 C CA . SER A 1 107 ? 24.170 6.173 -11.713 1.00 58.09 107 SER A CA 1
ATOM 797 C C . SER A 1 107 ? 23.395 5.421 -10.633 1.00 58.09 107 SER A C 1
ATOM 799 O O . SER A 1 107 ? 22.403 4.751 -10.930 1.00 58.09 107 SER A O 1
ATOM 801 N N . VAL A 1 108 ? 23.829 5.522 -9.377 1.00 61.38 108 VAL A N 1
ATOM 802 C CA . VAL A 1 108 ? 23.043 5.046 -8.232 1.00 61.38 108 VAL A CA 1
ATOM 803 C C . VAL A 1 108 ? 22.247 6.203 -7.626 1.00 61.38 108 VAL A C 1
ATOM 805 O O . VAL A 1 108 ? 22.658 7.359 -7.739 1.00 61.38 108 VAL A O 1
ATOM 808 N N . PRO A 1 109 ? 21.107 5.949 -6.954 1.00 57.44 109 PRO A N 1
ATOM 809 C CA . PRO A 1 109 ? 20.300 7.022 -6.368 1.00 57.44 109 PRO A CA 1
ATOM 810 C C . PRO A 1 109 ? 21.077 7.909 -5.386 1.00 57.44 109 PRO A C 1
ATOM 812 O O . PRO A 1 109 ? 20.785 9.096 -5.267 1.00 57.44 109 PRO A O 1
ATOM 815 N N . ALA A 1 110 ? 22.095 7.347 -4.724 1.00 57.19 110 ALA A N 1
ATOM 816 C CA . ALA A 1 110 ? 22.991 8.061 -3.818 1.00 57.19 110 ALA A CA 1
ATOM 817 C C . ALA A 1 110 ? 23.855 9.128 -4.518 1.00 57.19 110 ALA A C 1
ATOM 819 O O . ALA A 1 110 ? 24.246 10.103 -3.878 1.00 57.19 110 ALA A O 1
ATOM 820 N N . ASP A 1 111 ? 24.097 8.991 -5.825 1.00 57.69 111 ASP A N 1
ATOM 821 C CA . ASP A 1 111 ? 24.882 9.948 -6.615 1.00 57.69 111 ASP A CA 1
ATOM 822 C C . ASP A 1 111 ? 24.087 11.229 -6.921 1.00 57.69 111 ASP A C 1
ATOM 824 O O . ASP A 1 111 ? 24.656 12.257 -7.289 1.00 57.69 111 ASP A O 1
ATOM 828 N N . SER A 1 112 ? 22.759 11.194 -6.755 1.00 70.31 112 SER A N 1
ATOM 829 C CA . SER A 1 112 ? 21.874 12.341 -6.941 1.00 70.31 112 SER A CA 1
ATOM 830 C C . SER A 1 112 ? 21.288 12.795 -5.610 1.00 70.31 112 SER A C 1
ATOM 832 O O . SER A 1 112 ? 20.459 12.119 -5.004 1.00 70.31 112 SER A O 1
ATOM 834 N N . ARG A 1 113 ? 21.636 14.019 -5.190 1.00 71.62 113 ARG A N 1
ATOM 835 C CA . ARG A 1 113 ? 21.082 14.648 -3.977 1.00 71.62 113 ARG A CA 1
ATOM 836 C C . ARG A 1 113 ? 19.551 14.641 -3.961 1.00 71.62 113 ARG A C 1
ATOM 838 O O . ARG A 1 113 ? 18.952 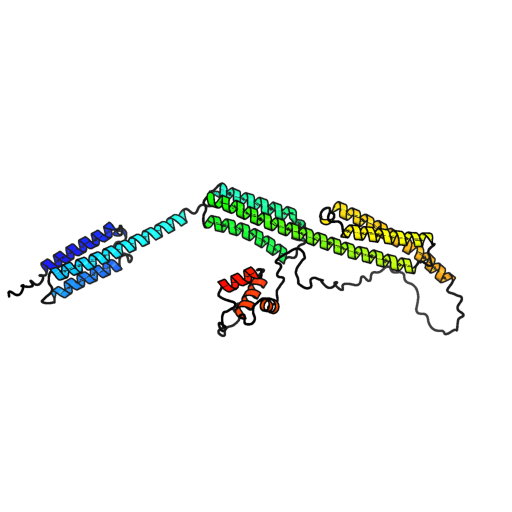14.491 -2.903 1.00 71.62 113 ARG A O 1
ATOM 845 N N . MET A 1 114 ? 18.918 14.804 -5.121 1.00 75.81 114 MET A N 1
ATOM 846 C CA . MET A 1 114 ? 17.460 14.837 -5.215 1.00 75.81 114 MET A CA 1
ATOM 847 C C . MET A 1 114 ? 16.838 13.453 -5.049 1.00 75.81 114 MET A C 1
ATOM 849 O O . MET A 1 114 ? 15.875 13.322 -4.302 1.00 75.81 114 MET A O 1
ATOM 853 N N . TRP A 1 115 ? 17.410 12.419 -5.666 1.00 77.94 115 TRP A N 1
ATOM 854 C CA . TRP A 1 115 ? 16.943 11.046 -5.460 1.00 77.94 115 TRP A CA 1
ATOM 855 C C . TRP A 1 115 ? 17.194 10.558 -4.038 1.00 77.94 115 TRP A C 1
ATOM 857 O O . TRP A 1 115 ? 16.320 9.923 -3.451 1.00 77.94 115 TRP A O 1
ATOM 867 N N . ASN A 1 116 ? 18.330 10.930 -3.448 1.00 73.50 116 ASN A N 1
ATOM 868 C CA . ASN A 1 116 ? 18.607 10.650 -2.047 1.00 73.50 116 ASN A CA 1
ATOM 869 C C . ASN A 1 116 ? 17.553 11.285 -1.119 1.00 73.50 116 ASN A C 1
ATOM 871 O O . ASN A 1 116 ? 17.032 10.610 -0.236 1.00 73.50 116 ASN A O 1
ATOM 875 N N . ASN A 1 117 ? 17.162 12.542 -1.367 1.00 74.75 117 ASN A N 1
ATOM 876 C CA . ASN A 1 117 ? 16.086 13.190 -0.610 1.00 74.75 117 ASN A CA 1
ATOM 877 C C . ASN A 1 117 ? 14.746 12.457 -0.768 1.00 74.75 117 ASN A C 1
ATOM 879 O O . ASN A 1 117 ? 14.071 12.227 0.228 1.00 74.75 117 ASN A O 1
ATOM 883 N N . VAL A 1 118 ? 14.374 12.046 -1.988 1.00 80.31 118 VAL A N 1
ATOM 884 C CA . VAL A 1 118 ? 13.137 11.275 -2.217 1.00 80.31 118 VAL A CA 1
ATOM 885 C C . VAL A 1 118 ? 13.141 9.993 -1.389 1.00 80.31 118 VAL A C 1
ATOM 887 O O . VAL A 1 118 ? 12.151 9.698 -0.724 1.00 80.31 118 VAL A O 1
ATOM 890 N N . ILE A 1 119 ? 14.249 9.251 -1.378 1.00 78.19 119 ILE A N 1
ATOM 891 C CA . ILE A 1 119 ? 14.370 8.002 -0.616 1.00 78.19 119 ILE A CA 1
ATOM 892 C C . ILE A 1 119 ? 14.295 8.267 0.894 1.00 78.19 119 ILE A C 1
ATOM 894 O O . ILE A 1 119 ? 13.532 7.596 1.588 1.00 78.19 119 ILE A O 1
ATOM 898 N N . MET A 1 120 ? 15.040 9.255 1.401 1.00 73.00 120 MET A N 1
ATOM 899 C CA . MET A 1 120 ? 15.059 9.596 2.828 1.00 73.00 120 MET A CA 1
ATOM 900 C C . MET A 1 120 ? 13.697 10.089 3.330 1.00 73.00 120 MET A C 1
ATOM 902 O O . MET A 1 120 ? 13.214 9.605 4.355 1.00 73.00 120 MET A O 1
ATOM 906 N N . ASP A 1 121 ? 13.047 10.992 2.592 1.00 78.25 121 ASP A N 1
ATOM 907 C CA . ASP A 1 121 ? 11.725 11.518 2.945 1.00 78.25 121 ASP A CA 1
ATOM 908 C C . ASP A 1 121 ? 10.668 10.408 2.918 1.00 78.25 121 ASP A C 1
ATOM 910 O O . ASP A 1 121 ? 9.819 10.327 3.809 1.00 78.25 121 ASP A O 1
ATOM 914 N N . THR A 1 122 ? 10.743 9.511 1.929 1.00 81.12 122 THR A N 1
ATOM 915 C CA . THR A 1 122 ? 9.851 8.348 1.831 1.00 81.12 122 THR A CA 1
ATOM 916 C C . THR A 1 122 ? 10.030 7.423 3.028 1.00 81.12 122 THR A C 1
ATOM 918 O O . THR A 1 122 ? 9.047 7.087 3.686 1.00 81.12 122 THR A O 1
ATOM 921 N N . ALA A 1 123 ? 11.271 7.044 3.344 1.00 73.12 123 ALA A N 1
ATOM 922 C CA . ALA A 1 123 ? 11.574 6.154 4.460 1.00 73.12 123 ALA A CA 1
ATOM 923 C C . ALA A 1 123 ? 11.105 6.747 5.797 1.00 73.12 123 ALA A C 1
ATOM 925 O O . ALA A 1 123 ? 10.371 6.090 6.537 1.00 73.12 123 ALA A O 1
ATOM 926 N N . SER A 1 124 ? 11.436 8.017 6.058 1.00 73.44 124 SER A N 1
ATOM 927 C CA . SER A 1 124 ? 11.003 8.731 7.266 1.00 73.44 124 SER A CA 1
ATOM 928 C C . SER A 1 124 ? 9.479 8.772 7.385 1.00 73.44 124 SER A C 1
ATOM 930 O O . SER A 1 124 ? 8.910 8.607 8.467 1.00 73.44 124 SER A O 1
ATOM 932 N N . ARG A 1 125 ? 8.783 8.960 6.263 1.00 82.00 125 ARG A N 1
ATOM 933 C CA . ARG A 1 125 ? 7.329 9.052 6.260 1.00 82.00 125 ARG A CA 1
ATOM 934 C C . ARG A 1 125 ? 6.645 7.697 6.437 1.00 82.00 125 ARG A C 1
ATOM 936 O O . ARG A 1 125 ? 5.657 7.630 7.167 1.00 82.00 125 ARG A O 1
ATOM 943 N N . ILE A 1 126 ? 7.176 6.628 5.844 1.00 78.81 126 ILE A N 1
ATOM 944 C CA . ILE A 1 126 ? 6.714 5.255 6.098 1.00 78.81 126 ILE A CA 1
ATOM 945 C C . ILE A 1 126 ? 6.898 4.901 7.578 1.00 78.81 126 ILE A C 1
ATOM 947 O O . ILE A 1 126 ? 5.968 4.388 8.202 1.00 78.81 126 ILE A O 1
ATOM 951 N N . GLU A 1 127 ? 8.052 5.227 8.167 1.00 73.88 127 GLU A N 1
ATOM 952 C CA . GLU A 1 127 ? 8.324 5.007 9.592 1.00 73.88 127 GLU A CA 1
ATOM 953 C C . GLU A 1 127 ? 7.337 5.775 10.481 1.00 73.88 127 GLU A C 1
ATOM 955 O O . GLU A 1 127 ? 6.746 5.205 11.405 1.00 73.88 127 GLU A O 1
ATOM 960 N N . LYS A 1 128 ? 7.087 7.051 10.165 1.00 77.25 128 LYS A N 1
ATOM 961 C CA . LYS A 1 128 ? 6.112 7.882 10.877 1.00 77.25 128 LYS A CA 1
ATOM 962 C C . LYS A 1 128 ? 4.709 7.277 10.828 1.00 77.25 128 LYS A C 1
ATOM 964 O O . LYS A 1 128 ? 4.082 7.143 11.877 1.00 77.25 128 LYS A O 1
ATOM 969 N N . ILE A 1 129 ? 4.215 6.908 9.644 1.00 78.00 129 ILE A N 1
ATOM 970 C CA . ILE A 1 129 ? 2.882 6.306 9.482 1.00 78.00 129 ILE A CA 1
ATOM 971 C C . ILE A 1 129 ? 2.813 4.983 10.260 1.00 78.00 129 ILE A C 1
ATOM 973 O O . ILE A 1 129 ? 1.891 4.774 11.048 1.00 78.00 129 ILE A O 1
ATOM 977 N N . SER A 1 130 ? 3.822 4.124 10.110 1.00 74.31 130 SER A N 1
ATOM 978 C CA . SER A 1 130 ? 3.887 2.829 10.799 1.00 74.31 130 SER A CA 1
ATOM 979 C C . SER A 1 130 ? 3.870 2.983 12.321 1.00 74.31 130 SER A C 1
ATOM 981 O O . SER A 1 130 ? 3.194 2.224 13.009 1.00 74.31 130 SER A O 1
ATOM 983 N N . THR A 1 131 ? 4.554 4.001 12.847 1.00 68.62 131 THR A N 1
ATOM 984 C CA . THR A 1 131 ? 4.591 4.303 14.284 1.00 68.62 131 THR A CA 1
ATOM 985 C C . THR A 1 131 ? 3.269 4.891 14.775 1.00 68.62 131 THR A C 1
ATOM 987 O O . THR A 1 131 ? 2.736 4.451 15.792 1.00 68.62 131 THR A O 1
ATOM 990 N N . MET A 1 132 ? 2.704 5.860 14.048 1.00 72.19 132 MET A N 1
ATOM 991 C CA . MET A 1 132 ? 1.448 6.522 14.420 1.00 72.19 132 MET A CA 1
ATOM 992 C C . MET A 1 132 ? 0.264 5.557 14.481 1.00 72.19 132 MET A C 1
ATOM 994 O O . MET A 1 132 ? -0.618 5.722 15.323 1.00 72.19 132 MET A O 1
ATOM 998 N N . PHE A 1 133 ? 0.247 4.557 13.600 1.00 72.00 133 PHE A N 1
ATOM 999 C CA . PHE A 1 133 ? -0.829 3.576 13.510 1.00 72.00 133 PHE A CA 1
ATOM 1000 C C . PHE A 1 133 ? -0.427 2.193 14.042 1.00 72.00 133 PHE A C 1
ATOM 1002 O O . PHE A 1 133 ? -1.123 1.220 13.760 1.00 72.00 133 PHE A O 1
ATOM 1009 N N . ALA A 1 134 ? 0.665 2.074 14.808 1.00 67.19 134 ALA A N 1
ATOM 1010 C CA . ALA A 1 134 ? 1.228 0.787 15.228 1.00 67.19 134 ALA A CA 1
ATOM 1011 C C . ALA A 1 134 ? 0.210 -0.110 15.954 1.00 67.19 134 ALA A C 1
ATOM 1013 O O . ALA A 1 134 ? 0.042 -1.280 15.604 1.00 67.19 134 ALA A O 1
ATOM 1014 N N . ASP A 1 135 ? -0.517 0.438 16.931 1.00 63.59 135 ASP A N 1
ATOM 1015 C CA . ASP A 1 135 ? -1.535 -0.304 17.682 1.00 63.59 135 ASP A CA 1
ATOM 1016 C C . ASP A 1 135 ? -2.668 -0.783 16.767 1.00 63.59 135 ASP A C 1
ATOM 1018 O O . ASP A 1 135 ? -3.158 -1.905 16.893 1.00 63.59 135 ASP A O 1
ATOM 1022 N N . GLN A 1 136 ? -3.089 0.049 15.819 1.00 66.44 136 GLN A N 1
ATOM 1023 C CA . GLN A 1 136 ? -4.145 -0.283 14.874 1.00 66.44 136 GLN A CA 1
ATOM 1024 C C . GLN A 1 136 ? -3.663 -1.342 13.883 1.00 66.44 136 GLN A C 1
ATOM 1026 O O . GLN A 1 136 ? -4.356 -2.337 13.688 1.00 66.44 136 GLN A O 1
ATOM 1031 N N . ILE A 1 137 ? -2.456 -1.187 13.334 1.00 65.38 137 ILE A N 1
ATOM 1032 C CA . ILE A 1 137 ? -1.805 -2.149 12.439 1.00 65.38 137 ILE A CA 1
ATOM 1033 C C . ILE A 1 137 ? -1.685 -3.510 13.111 1.00 65.38 137 ILE A C 1
ATOM 1035 O O . ILE A 1 137 ? -2.142 -4.507 12.552 1.00 65.38 137 ILE A O 1
ATOM 1039 N N . ASN A 1 138 ? -1.187 -3.567 14.342 1.00 64.81 138 ASN A N 1
ATOM 1040 C CA . ASN A 1 138 ? -1.020 -4.823 15.070 1.00 64.81 138 ASN A CA 1
ATOM 1041 C C . ASN A 1 138 ? -2.345 -5.536 15.366 1.00 64.81 138 ASN A C 1
ATOM 1043 O O . ASN A 1 138 ? -2.400 -6.768 15.348 1.00 64.81 138 ASN A O 1
ATOM 1047 N N . ASN A 1 139 ? -3.419 -4.774 15.577 1.00 59.53 139 ASN A N 1
ATOM 1048 C CA . ASN A 1 139 ? -4.753 -5.311 15.836 1.00 59.53 139 ASN A CA 1
ATOM 1049 C C . ASN A 1 139 ? -5.566 -5.593 14.556 1.00 59.53 139 ASN A C 1
ATOM 1051 O O . ASN A 1 139 ? -6.674 -6.130 14.640 1.00 59.53 139 ASN A O 1
ATOM 1055 N N . MET A 1 140 ? -5.035 -5.281 13.368 1.00 62.12 140 MET A N 1
ATOM 1056 C CA . MET A 1 140 ? -5.687 -5.587 12.095 1.00 62.12 140 MET A CA 1
ATOM 1057 C C . MET A 1 140 ? -5.540 -7.072 11.696 1.00 62.12 140 MET A C 1
ATOM 1059 O O . MET A 1 140 ? -4.522 -7.723 11.987 1.00 62.12 140 MET A O 1
ATOM 1063 N N . PRO A 1 141 ? -6.528 -7.632 10.960 1.00 54.25 141 PRO A N 1
ATOM 1064 C CA . PRO A 1 141 ? -6.406 -8.955 10.357 1.00 54.25 141 PRO A CA 1
ATOM 1065 C C . PRO A 1 141 ? -5.130 -9.077 9.516 1.00 54.25 141 PRO A C 1
ATOM 1067 O O . PRO A 1 141 ? -4.741 -8.134 8.828 1.00 54.25 141 PRO A O 1
ATOM 1070 N N . LYS A 1 142 ? -4.502 -10.261 9.517 1.00 58.75 142 LYS A N 1
ATOM 1071 C CA . LYS A 1 142 ? -3.232 -10.512 8.806 1.00 58.75 142 LYS A CA 1
ATOM 1072 C C . LYS A 1 142 ? -3.276 -10.098 7.328 1.00 58.75 142 LYS A C 1
ATOM 1074 O O . LYS A 1 142 ? -2.306 -9.550 6.826 1.00 58.75 142 LYS A O 1
ATOM 1079 N N . SER A 1 143 ? -4.399 -10.328 6.648 1.00 50.34 143 SER A N 1
ATOM 1080 C CA . SER A 1 143 ? -4.589 -9.937 5.244 1.00 50.34 143 SER A CA 1
ATOM 1081 C C . SER A 1 143 ? -4.547 -8.425 5.025 1.00 50.34 143 SER A C 1
ATOM 1083 O O . SER A 1 143 ? -4.125 -7.977 3.970 1.00 50.34 143 SER A O 1
ATOM 1085 N N . LEU A 1 144 ? -4.995 -7.645 6.009 1.00 59.97 144 LEU A N 1
ATOM 1086 C CA . LEU A 1 144 ? -5.040 -6.191 5.915 1.00 59.97 144 LEU A CA 1
ATOM 1087 C C . LEU A 1 144 ? -3.663 -5.583 6.205 1.00 59.97 144 LEU A C 1
ATOM 1089 O O . LEU A 1 144 ? -3.236 -4.692 5.483 1.00 59.97 144 LEU A O 1
ATOM 1093 N N . ARG A 1 145 ? -2.928 -6.149 7.172 1.00 64.31 145 ARG A N 1
ATOM 1094 C CA . ARG A 1 145 ? -1.505 -5.838 7.385 1.00 64.31 145 ARG A CA 1
ATOM 1095 C C . ARG A 1 145 ? -0.665 -6.104 6.137 1.00 64.31 145 ARG A C 1
ATOM 1097 O O . ARG A 1 145 ? 0.034 -5.214 5.685 1.00 64.31 145 ARG A O 1
ATOM 1104 N N . ALA A 1 146 ? -0.829 -7.283 5.532 1.00 64.50 146 ALA A N 1
ATOM 1105 C CA . ALA A 1 146 ? -0.109 -7.649 4.312 1.00 64.50 146 ALA A CA 1
ATOM 1106 C C . ALA A 1 146 ? -0.392 -6.698 3.136 1.00 64.50 146 ALA A C 1
ATOM 1108 O O . ALA A 1 146 ? 0.465 -6.512 2.280 1.00 64.50 146 ALA A O 1
ATOM 1109 N N . ARG A 1 147 ? -1.587 -6.095 3.088 1.00 65.75 147 ARG A N 1
ATOM 1110 C CA . ARG A 1 147 ? -1.922 -5.089 2.079 1.00 65.75 147 ARG A CA 1
ATOM 1111 C C . ARG A 1 147 ? -1.187 -3.775 2.324 1.00 65.75 147 ARG A C 1
ATOM 1113 O O . ARG A 1 147 ? -0.599 -3.265 1.390 1.00 65.75 147 ARG A O 1
ATOM 1120 N N . ILE A 1 148 ? -1.159 -3.282 3.561 1.00 75.75 148 ILE A N 1
ATOM 1121 C CA . ILE A 1 148 ? -0.409 -2.066 3.922 1.00 75.75 148 ILE A CA 1
ATOM 1122 C C . ILE A 1 148 ? 1.085 -2.251 3.632 1.00 75.75 148 ILE A C 1
ATOM 1124 O O . ILE A 1 148 ? 1.710 -1.372 3.047 1.00 75.75 148 ILE A O 1
ATOM 1128 N N . ASP A 1 149 ? 1.634 -3.421 3.970 1.00 73.81 149 ASP A N 1
ATOM 1129 C CA . ASP A 1 149 ? 3.012 -3.779 3.623 1.00 73.81 149 ASP A CA 1
ATOM 1130 C C . ASP A 1 149 ? 3.220 -3.772 2.099 1.00 73.81 149 ASP A C 1
ATOM 1132 O O . ASP A 1 149 ? 4.214 -3.237 1.613 1.00 73.81 149 ASP A O 1
ATOM 1136 N N . SER A 1 150 ? 2.266 -4.316 1.333 1.00 73.94 150 SER A N 1
ATOM 1137 C CA . SER A 1 150 ? 2.292 -4.290 -0.135 1.00 73.94 150 SER A CA 1
ATOM 1138 C C . SER A 1 150 ? 2.159 -2.878 -0.711 1.00 73.94 150 SER A C 1
ATOM 1140 O O . SER A 1 150 ? 2.770 -2.599 -1.737 1.00 73.94 150 SER A O 1
ATOM 1142 N N . ASP A 1 151 ? 1.377 -1.998 -0.087 1.00 79.69 151 ASP A N 1
ATOM 1143 C CA . ASP A 1 151 ? 1.188 -0.616 -0.528 1.00 79.69 151 ASP A CA 1
ATOM 1144 C C . ASP A 1 151 ? 2.475 0.192 -0.289 1.00 79.69 151 ASP A C 1
ATOM 1146 O O . ASP A 1 151 ? 2.935 0.906 -1.181 1.00 79.69 151 ASP A O 1
ATOM 1150 N N . PHE A 1 152 ? 3.126 0.021 0.871 1.00 82.50 152 PHE A N 1
ATOM 1151 C CA . PHE A 1 152 ? 4.445 0.607 1.131 1.00 82.50 152 PHE A CA 1
ATOM 1152 C C . PHE A 1 152 ? 5.525 0.049 0.201 1.00 82.50 152 PHE A C 1
ATOM 1154 O O . PHE A 1 152 ? 6.321 0.823 -0.333 1.00 82.50 152 PHE A O 1
ATOM 1161 N N . ALA A 1 153 ? 5.537 -1.266 -0.034 1.00 76.31 153 ALA A N 1
ATOM 1162 C CA . ALA A 1 153 ? 6.446 -1.885 -0.995 1.00 76.31 153 ALA A CA 1
ATOM 1163 C C . ALA A 1 153 ? 6.225 -1.323 -2.405 1.00 76.31 153 ALA A C 1
ATOM 1165 O O . ALA A 1 153 ? 7.186 -0.923 -3.050 1.00 76.31 153 ALA A O 1
ATOM 1166 N N . GLY A 1 154 ? 4.971 -1.168 -2.839 1.00 75.12 154 GLY A N 1
ATOM 1167 C CA . GLY A 1 154 ? 4.635 -0.586 -4.138 1.00 75.12 154 GLY A CA 1
ATOM 1168 C C . GLY A 1 154 ? 5.134 0.851 -4.311 1.00 75.12 154 GLY A C 1
ATOM 1169 O O . GLY A 1 154 ? 5.575 1.219 -5.399 1.00 75.12 154 GLY A O 1
ATOM 1170 N N . VAL A 1 155 ? 5.131 1.662 -3.246 1.00 81.94 155 VAL A N 1
ATOM 1171 C CA . VAL A 1 155 ? 5.736 3.007 -3.269 1.00 81.94 155 VAL A CA 1
ATOM 1172 C C . VAL A 1 155 ? 7.253 2.929 -3.475 1.00 81.94 155 VAL A C 1
ATOM 1174 O O . VAL A 1 155 ? 7.796 3.680 -4.286 1.00 81.94 155 VAL A O 1
ATOM 1177 N N . LEU A 1 156 ? 7.941 2.024 -2.772 1.00 80.81 156 LEU A N 1
ATOM 1178 C CA . LEU A 1 156 ? 9.391 1.837 -2.902 1.00 80.81 156 LEU A CA 1
ATOM 1179 C C . LEU A 1 156 ? 9.779 1.271 -4.277 1.00 80.81 156 LEU A C 1
ATOM 1181 O O . LEU A 1 156 ? 10.723 1.765 -4.898 1.00 80.81 156 LEU A O 1
ATOM 1185 N N . ASP A 1 157 ? 9.015 0.305 -4.782 1.00 75.25 157 ASP A N 1
ATOM 1186 C CA . ASP A 1 157 ? 9.188 -0.272 -6.115 1.00 75.25 157 ASP A CA 1
ATOM 1187 C C . ASP A 1 157 ? 8.986 0.796 -7.194 1.00 75.25 157 ASP A C 1
ATOM 1189 O O . ASP A 1 157 ? 9.813 0.931 -8.093 1.00 75.25 157 ASP A O 1
ATOM 1193 N N . ALA A 1 158 ? 7.962 1.646 -7.061 1.00 78.50 158 ALA A N 1
ATOM 1194 C CA . ALA A 1 158 ? 7.733 2.751 -7.987 1.00 78.50 158 ALA A CA 1
ATOM 1195 C C . ALA A 1 158 ? 8.900 3.751 -8.008 1.00 78.50 158 ALA A C 1
ATOM 1197 O O . ALA A 1 158 ? 9.262 4.241 -9.080 1.00 78.50 158 ALA A O 1
ATOM 1198 N N . ILE A 1 159 ? 9.515 4.055 -6.860 1.00 78.38 159 ILE A N 1
ATOM 1199 C CA . ILE A 1 159 ? 10.720 4.900 -6.802 1.00 78.38 159 ILE A CA 1
ATOM 1200 C C . ILE A 1 159 ? 11.863 4.233 -7.568 1.00 78.38 159 ILE A C 1
ATOM 1202 O O . ILE A 1 159 ? 12.488 4.874 -8.416 1.00 78.38 159 ILE A O 1
ATOM 1206 N N . ASN A 1 160 ? 12.115 2.951 -7.297 1.00 77.69 160 ASN A N 1
ATOM 1207 C CA . ASN A 1 160 ? 13.184 2.192 -7.937 1.00 77.69 160 ASN A CA 1
ATOM 1208 C C . ASN A 1 160 ? 12.986 2.090 -9.459 1.00 77.69 160 ASN A C 1
ATOM 1210 O O . ASN A 1 160 ? 13.923 2.322 -10.225 1.00 77.69 160 ASN A O 1
ATOM 1214 N N . ASP A 1 161 ? 11.771 1.808 -9.918 1.00 78.12 161 ASP A N 1
ATOM 1215 C CA . ASP A 1 161 ? 11.444 1.709 -11.340 1.00 78.12 161 ASP A CA 1
ATOM 1216 C C . ASP A 1 161 ? 11.589 3.056 -12.051 1.00 78.12 161 ASP A C 1
ATOM 1218 O O . ASP A 1 161 ? 12.163 3.132 -13.141 1.00 78.12 161 ASP A O 1
ATOM 1222 N N . ASN A 1 162 ? 11.129 4.147 -11.428 1.00 81.69 162 ASN A N 1
ATOM 1223 C CA . ASN A 1 162 ? 11.278 5.481 -12.004 1.00 81.69 162 ASN A CA 1
ATOM 1224 C C . ASN A 1 162 ? 12.741 5.923 -12.067 1.00 81.69 162 ASN A C 1
ATOM 1226 O O . ASN A 1 162 ? 13.129 6.522 -13.068 1.00 81.69 162 ASN A O 1
ATOM 1230 N N . PHE A 1 163 ? 13.549 5.603 -11.053 1.00 79.19 163 PHE A N 1
ATOM 1231 C CA . PHE A 1 163 ? 14.983 5.882 -11.072 1.00 79.19 163 PHE A CA 1
ATOM 1232 C C . PHE A 1 163 ? 15.689 5.118 -12.197 1.00 79.19 163 PHE A C 1
ATOM 1234 O O . PHE A 1 163 ? 16.453 5.699 -12.963 1.00 79.19 163 PHE A O 1
ATOM 1241 N N . ASN A 1 164 ? 15.395 3.820 -12.332 1.00 75.44 164 ASN A N 1
ATOM 1242 C CA . ASN A 1 164 ? 15.983 2.982 -13.376 1.00 75.44 164 ASN A CA 1
ATOM 1243 C C . ASN A 1 164 ? 15.558 3.405 -14.790 1.00 75.44 164 ASN A C 1
ATOM 1245 O O . ASN A 1 164 ? 16.306 3.174 -15.738 1.00 75.44 164 ASN A O 1
ATOM 1249 N N . ARG A 1 165 ? 14.370 4.004 -14.937 1.00 80.56 165 ARG A N 1
ATOM 1250 C CA . ARG A 1 165 ? 13.866 4.518 -16.215 1.00 80.56 165 ARG A CA 1
ATOM 1251 C C . ARG A 1 165 ? 14.455 5.881 -16.575 1.00 80.56 165 ARG A C 1
ATOM 1253 O O . ARG A 1 165 ? 14.810 6.096 -17.728 1.00 80.56 165 ARG A O 1
ATOM 1260 N N . ASP A 1 166 ? 14.500 6.802 -15.618 1.00 77.44 166 ASP A N 1
ATOM 1261 C CA . ASP A 1 166 ? 15.017 8.158 -15.800 1.00 77.44 166 ASP A CA 1
ATOM 1262 C C . ASP A 1 166 ? 15.614 8.675 -14.475 1.00 77.44 166 ASP A C 1
ATOM 1264 O O . ASP A 1 166 ? 14.877 9.155 -13.607 1.00 77.44 166 ASP A O 1
ATOM 1268 N N . PRO A 1 167 ? 16.947 8.620 -14.304 1.00 77.88 167 PRO A N 1
ATOM 1269 C CA . PRO A 1 167 ? 17.612 9.066 -13.083 1.00 77.88 167 PRO A CA 1
ATOM 1270 C C . PRO A 1 167 ? 17.774 10.594 -13.013 1.00 77.88 167 PRO A C 1
ATOM 1272 O O . PRO A 1 167 ? 18.469 11.100 -12.126 1.00 77.88 167 PRO A O 1
ATOM 1275 N N . SER A 1 168 ? 17.157 11.365 -13.915 1.00 79.38 168 SER A N 1
ATOM 1276 C CA . SER A 1 168 ? 17.313 12.816 -13.937 1.00 79.38 168 SER A CA 1
ATOM 1277 C C . SER A 1 168 ? 16.769 13.496 -12.666 1.00 79.38 168 SER A C 1
ATOM 1279 O O . SER A 1 168 ? 15.790 13.043 -12.062 1.00 79.38 168 SER A O 1
ATOM 1281 N N . PRO A 1 169 ? 17.355 14.639 -12.263 1.00 76.31 169 PRO A N 1
ATOM 1282 C CA . PRO A 1 169 ? 16.827 15.459 -11.171 1.00 76.31 169 PRO A CA 1
ATOM 1283 C C . PRO A 1 169 ? 15.384 15.942 -11.414 1.00 76.31 169 PRO A C 1
ATOM 1285 O O . PRO A 1 169 ? 14.592 16.054 -10.480 1.00 76.31 169 PRO A O 1
ATOM 1288 N N . GLY A 1 170 ? 15.018 16.203 -12.675 1.00 76.81 170 GLY A N 1
ATOM 1289 C CA . GLY A 1 170 ? 13.660 16.605 -13.051 1.00 76.81 170 GLY A CA 1
ATOM 1290 C C . GLY A 1 170 ? 12.630 15.515 -12.756 1.00 76.81 170 GLY A C 1
ATOM 1291 O O . GLY A 1 170 ? 11.600 15.798 -12.143 1.00 76.81 170 GLY A O 1
ATOM 1292 N N . ASN A 1 171 ? 12.941 14.263 -13.108 1.00 80.00 171 ASN A N 1
ATOM 1293 C CA . ASN A 1 171 ? 12.091 13.123 -12.780 1.00 80.00 171 ASN A CA 1
ATOM 1294 C C . ASN A 1 171 ? 11.996 12.900 -11.262 1.00 80.00 171 ASN A C 1
ATOM 1296 O O . ASN A 1 171 ? 10.904 12.666 -10.751 1.00 80.00 171 ASN A O 1
ATOM 1300 N N . ALA A 1 172 ? 13.095 13.081 -10.518 1.00 77.62 172 ALA A N 1
ATOM 1301 C CA . ALA A 1 172 ? 13.092 12.965 -9.056 1.00 77.62 172 ALA A CA 1
ATOM 1302 C C . ALA A 1 172 ? 12.056 13.893 -8.388 1.00 77.62 172 ALA A C 1
ATOM 1304 O O . ALA A 1 172 ? 11.337 13.465 -7.489 1.00 77.62 172 ALA A O 1
ATOM 1305 N N . ASN A 1 173 ? 11.916 15.141 -8.855 1.00 81.56 173 ASN A N 1
ATOM 1306 C CA . ASN A 1 173 ? 10.894 16.074 -8.354 1.00 81.56 173 ASN A CA 1
ATOM 1307 C C . ASN A 1 173 ? 9.461 15.598 -8.621 1.00 81.56 173 ASN A C 1
ATOM 1309 O O . ASN A 1 173 ? 8.582 15.743 -7.770 1.00 81.56 173 ASN A O 1
ATOM 1313 N N . ILE A 1 174 ? 9.215 15.048 -9.811 1.00 84.75 174 ILE A N 1
ATOM 1314 C CA . ILE A 1 174 ? 7.897 14.526 -10.190 1.00 84.75 174 ILE A CA 1
ATOM 1315 C C . ILE A 1 174 ? 7.554 13.323 -9.307 1.00 84.75 174 ILE A C 1
ATOM 1317 O O . ILE A 1 174 ? 6.464 13.258 -8.735 1.00 84.75 174 ILE A O 1
ATOM 1321 N N . VAL A 1 175 ? 8.509 12.408 -9.139 1.00 85.56 175 VAL A N 1
ATOM 1322 C CA . VAL A 1 175 ? 8.361 11.214 -8.302 1.00 85.56 175 VAL A CA 1
ATOM 1323 C C . VAL A 1 175 ? 8.171 11.594 -6.835 1.00 85.56 175 VAL A C 1
ATOM 1325 O O . VAL A 1 175 ? 7.313 11.014 -6.180 1.00 85.56 175 VAL A O 1
ATOM 1328 N N . ALA A 1 176 ? 8.861 12.621 -6.330 1.00 84.19 176 ALA A N 1
ATOM 1329 C CA . ALA A 1 176 ? 8.653 13.132 -4.973 1.00 84.19 176 ALA A CA 1
ATOM 1330 C C . ALA A 1 176 ? 7.178 13.489 -4.713 1.00 84.19 176 ALA A C 1
ATOM 1332 O O . ALA A 1 176 ? 6.602 13.100 -3.695 1.00 84.19 176 ALA A O 1
ATOM 1333 N N . ALA A 1 177 ? 6.539 14.192 -5.654 1.00 84.81 177 ALA A N 1
ATOM 1334 C CA . ALA A 1 177 ? 5.127 14.550 -5.548 1.00 84.81 177 ALA A CA 1
ATOM 1335 C C . ALA A 1 177 ? 4.205 13.321 -5.636 1.00 84.81 177 ALA A C 1
ATOM 1337 O O . ALA A 1 177 ? 3.240 13.216 -4.877 1.00 84.81 177 ALA A O 1
ATOM 1338 N N . GLN A 1 178 ? 4.506 12.371 -6.526 1.00 87.44 178 GLN A N 1
ATOM 1339 C CA . GLN A 1 178 ? 3.735 11.129 -6.672 1.00 87.44 178 GLN A CA 1
ATOM 1340 C C . GLN A 1 178 ? 3.802 10.254 -5.416 1.00 87.44 178 GLN A C 1
ATOM 1342 O O . GLN A 1 178 ? 2.772 9.778 -4.930 1.00 87.44 178 GLN A O 1
ATOM 1347 N N . VAL A 1 179 ? 4.999 10.083 -4.856 1.00 89.06 179 VAL A N 1
ATOM 1348 C CA . VAL A 1 179 ? 5.220 9.341 -3.613 1.00 89.06 179 VAL A CA 1
ATOM 1349 C C . VAL A 1 179 ? 4.501 10.016 -2.456 1.00 89.06 179 VAL A C 1
ATOM 1351 O O . VAL A 1 179 ? 3.806 9.347 -1.693 1.00 89.06 179 VAL A O 1
ATOM 1354 N N . LYS A 1 180 ? 4.588 11.347 -2.357 1.00 88.75 180 LYS A N 1
ATOM 1355 C CA . LYS A 1 180 ? 3.862 12.103 -1.337 1.00 88.75 180 LYS A CA 1
ATOM 1356 C C . LYS A 1 180 ? 2.358 11.821 -1.395 1.00 88.75 180 LYS A C 1
ATOM 1358 O O . LYS A 1 180 ? 1.788 11.468 -0.365 1.00 88.75 180 LYS A O 1
ATOM 1363 N N . ASN A 1 181 ? 1.749 11.904 -2.577 1.00 86.81 181 ASN A N 1
ATOM 1364 C CA . ASN A 1 181 ? 0.320 11.635 -2.758 1.00 86.81 181 ASN A CA 1
ATOM 1365 C C . ASN A 1 181 ? -0.047 10.180 -2.423 1.00 86.81 181 ASN A C 1
ATOM 1367 O O . ASN A 1 181 ? -1.099 9.925 -1.842 1.00 86.81 181 ASN A O 1
ATOM 1371 N N . SER A 1 182 ? 0.825 9.228 -2.765 1.00 85.31 182 SER A N 1
ATOM 1372 C CA . SER A 1 182 ? 0.611 7.805 -2.466 1.00 85.31 182 SER A CA 1
ATOM 1373 C C . SER A 1 182 ? 0.637 7.548 -0.957 1.00 85.31 182 SER A C 1
ATOM 1375 O O . SER A 1 182 ? -0.257 6.904 -0.416 1.00 85.31 182 SER A O 1
ATOM 1377 N N . LEU A 1 183 ? 1.609 8.131 -0.251 1.00 87.50 183 LEU A N 1
ATOM 1378 C CA . LEU A 1 183 ? 1.697 8.045 1.206 1.00 87.50 183 LEU A CA 1
ATOM 1379 C C . LEU A 1 183 ? 0.559 8.807 1.909 1.00 87.50 183 LEU A C 1
ATOM 1381 O O . LEU A 1 183 ? 0.073 8.332 2.931 1.00 87.50 183 LEU A O 1
ATOM 1385 N N . ASP A 1 184 ? 0.090 9.935 1.356 1.00 86.88 184 ASP A N 1
ATOM 1386 C CA . ASP A 1 184 ? -1.110 10.645 1.840 1.00 86.88 184 ASP A CA 1
ATOM 1387 C C . ASP A 1 184 ? -2.360 9.751 1.750 1.00 86.88 184 ASP A C 1
ATOM 1389 O O . ASP A 1 184 ? -3.184 9.727 2.667 1.00 86.88 184 ASP A O 1
ATOM 1393 N N . ALA A 1 185 ? -2.506 8.999 0.655 1.00 84.94 185 ALA A N 1
ATOM 1394 C CA . ALA A 1 185 ? -3.617 8.071 0.471 1.00 84.94 185 ALA A CA 1
ATOM 1395 C C . ALA A 1 185 ? -3.560 6.909 1.475 1.00 84.94 185 ALA A C 1
ATOM 1397 O O . ALA A 1 185 ? -4.559 6.634 2.138 1.00 84.94 185 ALA A O 1
ATOM 1398 N N . ILE A 1 186 ? -2.384 6.296 1.657 1.00 83.50 186 ILE A N 1
ATOM 1399 C CA . ILE A 1 186 ? -2.181 5.217 2.639 1.00 83.50 186 ILE A CA 1
ATOM 1400 C C . ILE A 1 186 ? -2.490 5.711 4.059 1.00 83.50 186 ILE A C 1
ATOM 1402 O O . ILE A 1 186 ? -3.212 5.055 4.809 1.00 83.50 186 ILE A O 1
ATOM 1406 N N . GLU A 1 187 ? -1.992 6.892 4.430 1.00 83.75 187 GLU A N 1
ATOM 1407 C CA . GLU A 1 187 ? -2.253 7.512 5.733 1.00 83.75 187 GLU A CA 1
ATOM 1408 C C . GLU A 1 187 ? -3.755 7.756 5.960 1.00 83.75 187 GLU A C 1
ATOM 1410 O O . GLU A 1 187 ? -4.289 7.470 7.037 1.00 83.75 187 GLU A O 1
ATOM 1415 N N . LYS A 1 188 ? -4.465 8.236 4.934 1.00 82.75 188 LYS A N 1
ATOM 1416 C CA . LYS A 1 188 ? -5.915 8.453 4.988 1.00 82.75 188 LYS A CA 1
ATOM 1417 C C . LYS A 1 188 ? -6.687 7.145 5.165 1.00 82.75 188 LYS A C 1
ATOM 1419 O O . LYS A 1 188 ? -7.602 7.099 5.992 1.00 82.75 188 LYS A O 1
ATOM 1424 N N . ASP A 1 189 ? -6.323 6.101 4.431 1.00 78.62 189 ASP A N 1
ATOM 1425 C CA . ASP A 1 189 ? -6.979 4.794 4.513 1.00 78.62 189 ASP A CA 1
ATOM 1426 C C . ASP A 1 189 ? -6.745 4.139 5.879 1.00 78.62 189 ASP A C 1
ATOM 1428 O O . ASP A 1 189 ? -7.685 3.635 6.500 1.00 78.62 189 ASP A O 1
ATOM 1432 N N . LEU A 1 190 ? -5.522 4.233 6.409 1.00 75.25 190 LEU A N 1
ATOM 1433 C CA . LEU A 1 190 ? -5.188 3.791 7.765 1.00 75.25 190 LEU A CA 1
ATOM 1434 C C . LEU A 1 190 ? -5.978 4.552 8.830 1.00 75.25 190 LEU A C 1
ATOM 1436 O O . LEU A 1 190 ? -6.510 3.940 9.757 1.00 75.25 190 LEU A O 1
ATOM 1440 N N . SER A 1 191 ? -6.110 5.870 8.682 1.00 74.00 191 SER A N 1
ATOM 1441 C CA . SER A 1 191 ? -6.920 6.695 9.579 1.00 74.00 191 SER A CA 1
ATOM 1442 C C . SER A 1 191 ? -8.398 6.291 9.541 1.00 74.00 191 SER A C 1
ATOM 1444 O O . SER A 1 191 ? -9.026 6.103 10.587 1.00 74.00 191 SER A O 1
ATOM 1446 N N . ALA A 1 192 ? -8.963 6.067 8.353 1.00 74.94 192 ALA A N 1
ATOM 1447 C CA . ALA A 1 192 ? -10.340 5.600 8.204 1.00 74.94 192 ALA A CA 1
ATOM 1448 C C . ALA A 1 192 ? -10.553 4.215 8.840 1.00 74.94 192 ALA A C 1
ATOM 1450 O O . ALA A 1 192 ? -11.526 4.011 9.573 1.00 74.94 192 ALA A O 1
ATOM 1451 N N . ALA A 1 193 ? -9.618 3.287 8.623 1.00 67.69 193 ALA A N 1
ATOM 1452 C CA . ALA A 1 193 ? -9.640 1.951 9.207 1.00 67.69 193 ALA A CA 1
ATOM 1453 C C . ALA A 1 193 ? -9.552 1.991 10.738 1.00 67.69 193 ALA A C 1
ATOM 1455 O O . ALA A 1 193 ? -10.346 1.345 11.426 1.00 67.69 193 ALA A O 1
ATOM 1456 N N . ALA A 1 194 ? -8.630 2.793 11.274 1.00 66.25 194 ALA A N 1
ATOM 1457 C CA . ALA A 1 194 ? -8.467 3.022 12.704 1.00 66.25 194 ALA A CA 1
ATOM 1458 C C . ALA A 1 194 ? -9.773 3.515 13.342 1.00 66.25 194 ALA A C 1
ATOM 1460 O O . ALA A 1 194 ? -10.242 2.944 14.331 1.00 66.25 194 ALA A O 1
ATOM 1461 N N . ASN A 1 195 ? -10.402 4.518 12.726 1.00 69.06 195 ASN A N 1
ATOM 1462 C CA . ASN A 1 195 ? -11.662 5.089 13.198 1.00 69.06 195 ASN A CA 1
ATOM 1463 C C . ASN A 1 195 ? -12.800 4.059 13.175 1.00 69.06 195 ASN A C 1
ATOM 1465 O O . ASN A 1 195 ? -13.573 3.966 14.131 1.00 69.06 195 ASN A O 1
ATOM 1469 N N . ALA A 1 196 ? -12.893 3.254 12.115 1.00 69.19 196 ALA A N 1
ATOM 1470 C CA . ALA A 1 196 ? -13.912 2.217 11.993 1.00 69.19 196 ALA A CA 1
ATOM 1471 C C . ALA A 1 196 ? -13.746 1.104 13.042 1.00 69.19 196 ALA A C 1
ATOM 1473 O O . ALA A 1 196 ? -14.725 0.703 13.673 1.00 69.19 196 ALA A O 1
ATOM 1474 N N . VAL A 1 197 ? -12.514 0.636 13.276 1.00 65.56 197 VAL A N 1
ATOM 1475 C CA . VAL A 1 197 ? -12.213 -0.389 14.290 1.00 65.56 197 VAL A CA 1
ATOM 1476 C C . VAL A 1 197 ? -12.522 0.122 15.696 1.00 65.56 197 VAL A C 1
ATOM 1478 O O . VAL A 1 197 ? -13.149 -0.581 16.488 1.00 65.56 197 VAL A O 1
ATOM 1481 N N . MET A 1 198 ? -12.132 1.357 16.010 1.00 67.62 198 MET A N 1
ATOM 1482 C CA . MET A 1 198 ? -12.432 1.974 17.302 1.00 67.62 198 MET A CA 1
ATOM 1483 C C . MET A 1 198 ? -13.937 2.148 17.517 1.00 67.62 198 MET A C 1
ATOM 1485 O O . MET A 1 198 ? -14.432 1.838 18.601 1.00 67.62 198 MET A O 1
ATOM 1489 N N . LYS A 1 199 ? -14.679 2.566 16.486 1.00 71.44 199 LYS A N 1
ATOM 1490 C CA . LYS A 1 199 ? -16.142 2.654 16.543 1.00 71.44 199 LYS A CA 1
ATOM 1491 C C . LYS A 1 199 ? -16.782 1.287 16.802 1.00 71.44 199 LYS A C 1
ATOM 1493 O O . LYS A 1 199 ? -17.586 1.168 17.720 1.00 71.44 199 LYS A O 1
ATOM 1498 N N . ALA A 1 200 ? -16.374 0.252 16.068 1.00 70.25 200 ALA A N 1
ATOM 1499 C CA . ALA A 1 200 ? -16.879 -1.108 16.263 1.00 70.25 200 ALA A CA 1
ATOM 1500 C C . ALA A 1 200 ? -16.552 -1.660 17.665 1.00 70.25 200 ALA A C 1
ATOM 1502 O O . ALA A 1 200 ? -17.376 -2.330 18.286 1.00 70.25 200 ALA A O 1
ATOM 1503 N N . SER A 1 201 ? -15.363 -1.349 18.192 1.00 69.31 201 SER A N 1
ATOM 1504 C CA . SER A 1 201 ? -14.971 -1.702 19.562 1.00 69.31 201 SER A CA 1
ATOM 1505 C C . SER A 1 201 ? -15.874 -1.028 20.600 1.00 69.31 201 SER A C 1
ATOM 1507 O O . SER A 1 201 ? -16.382 -1.694 21.503 1.00 69.31 201 SER A O 1
ATOM 1509 N N . ILE A 1 202 ? -16.156 0.270 20.438 1.00 74.25 202 ILE A N 1
ATOM 1510 C CA . ILE A 1 202 ? -17.079 1.001 21.316 1.00 74.25 202 ILE A CA 1
ATOM 1511 C C . ILE A 1 202 ? -18.493 0.418 21.225 1.00 74.25 202 ILE A C 1
ATOM 1513 O O . ILE A 1 202 ? -19.107 0.179 22.261 1.00 74.25 202 ILE A O 1
ATOM 1517 N N . GLU A 1 203 ? -18.996 0.134 20.023 1.00 80.69 203 GLU A N 1
ATOM 1518 C CA . GLU A 1 203 ? -20.304 -0.505 19.828 1.00 80.69 203 GLU A CA 1
ATOM 1519 C C . GLU A 1 203 ? -20.381 -1.864 20.543 1.00 80.69 203 GLU A C 1
ATOM 1521 O O . GLU A 1 203 ? -21.362 -2.141 21.234 1.00 80.69 203 GLU A O 1
ATOM 1526 N N . SER A 1 204 ? -19.329 -2.685 20.463 1.00 77.56 204 SER A N 1
ATOM 1527 C CA . SER A 1 204 ? -19.258 -3.961 21.186 1.00 77.56 204 SER A CA 1
ATOM 1528 C C . SER A 1 204 ? -19.297 -3.772 22.706 1.00 77.56 204 SER A C 1
ATOM 1530 O O . SER A 1 204 ? -20.016 -4.495 23.396 1.00 77.56 204 SER A O 1
ATOM 1532 N N . ILE A 1 205 ? -18.551 -2.799 23.240 1.00 81.00 205 ILE A N 1
ATOM 1533 C CA . ILE A 1 205 ? -18.543 -2.487 24.678 1.00 81.00 205 ILE A CA 1
ATOM 1534 C C . ILE A 1 205 ? -19.922 -1.996 25.133 1.00 81.00 205 ILE A C 1
ATOM 1536 O O . ILE A 1 205 ? -20.417 -2.415 26.180 1.00 81.00 205 ILE A O 1
ATOM 1540 N N . VAL A 1 206 ? -20.570 -1.144 24.335 1.00 85.56 206 VAL A N 1
ATOM 1541 C CA . VAL A 1 206 ? -21.930 -0.649 24.586 1.00 85.56 206 VAL A CA 1
ATOM 1542 C C . VAL A 1 206 ? -22.920 -1.807 24.686 1.00 85.56 206 VAL A C 1
ATOM 1544 O O . VAL A 1 206 ? -23.689 -1.861 25.644 1.00 85.56 206 VAL A O 1
ATOM 1547 N N . GLN A 1 207 ? -22.874 -2.759 23.750 1.00 84.62 207 GLN A N 1
ATOM 1548 C CA . GLN A 1 207 ? -23.746 -3.939 23.772 1.00 84.62 207 GLN A CA 1
ATOM 1549 C C . GLN A 1 207 ? -23.495 -4.823 24.999 1.00 84.62 207 GLN A C 1
ATOM 1551 O O . GLN A 1 207 ? -24.443 -5.238 25.671 1.00 84.62 207 GLN A O 1
ATOM 1556 N N . GLN A 1 208 ? -22.225 -5.064 25.339 1.00 85.44 208 GLN A N 1
ATOM 1557 C CA . GLN A 1 208 ? -21.855 -5.840 26.522 1.00 85.44 208 GLN A CA 1
ATOM 1558 C C . GLN A 1 208 ? -22.395 -5.193 27.804 1.00 85.44 208 GLN A C 1
ATOM 1560 O O . GLN A 1 208 ? -23.054 -5.857 28.603 1.00 85.44 208 GLN A O 1
ATOM 1565 N N . LYS A 1 209 ? -22.168 -3.888 27.986 1.00 86.69 209 LYS A N 1
ATOM 1566 C CA . LYS A 1 209 ? -22.613 -3.167 29.186 1.00 86.69 209 LYS A CA 1
ATOM 1567 C C . LYS A 1 209 ? -24.129 -3.029 29.260 1.00 86.69 209 LYS A C 1
ATOM 1569 O O . LYS A 1 209 ? -24.690 -3.093 30.351 1.00 86.69 209 LYS A O 1
ATOM 1574 N N . MET A 1 210 ? -24.809 -2.883 28.122 1.00 90.38 210 MET A N 1
ATOM 1575 C CA . MET A 1 210 ? -26.272 -2.869 28.086 1.00 90.38 210 MET A CA 1
ATOM 1576 C C . MET A 1 210 ? -26.854 -4.212 28.545 1.00 90.38 210 MET A C 1
ATOM 1578 O O . MET A 1 210 ? -27.799 -4.230 29.333 1.00 90.38 210 MET A O 1
ATOM 1582 N N . THR A 1 211 ? -26.248 -5.319 28.104 1.00 90.31 211 THR A N 1
ATOM 1583 C CA . THR A 1 211 ? -26.627 -6.677 28.520 1.00 90.31 211 THR A CA 1
ATOM 1584 C C . THR A 1 211 ? -26.406 -6.868 30.020 1.00 90.31 211 THR A C 1
ATOM 1586 O O . THR A 1 211 ? -27.323 -7.282 30.721 1.00 90.31 211 THR A O 1
ATOM 1589 N N . GLU A 1 212 ? -25.239 -6.468 30.535 1.00 89.06 212 GLU A N 1
ATOM 1590 C CA . GLU A 1 212 ? -24.916 -6.551 31.965 1.00 89.06 212 GLU A CA 1
ATOM 1591 C C . GLU A 1 212 ? -25.937 -5.789 32.828 1.00 89.06 212 GLU A C 1
ATOM 1593 O O . GLU A 1 212 ? -26.465 -6.324 33.802 1.00 89.06 212 GLU A O 1
ATOM 1598 N N . VAL A 1 213 ? -26.294 -4.557 32.447 1.00 92.50 213 VAL A N 1
ATOM 1599 C CA . VAL A 1 213 ? -27.321 -3.776 33.159 1.00 92.50 213 VAL A CA 1
ATOM 1600 C C . VAL A 1 213 ? -28.686 -4.457 33.113 1.00 92.50 213 VAL A C 1
ATOM 1602 O O . VAL A 1 213 ? -29.399 -4.456 34.116 1.00 92.50 213 VAL A O 1
ATOM 1605 N N . GLN A 1 214 ? -29.060 -5.031 31.970 1.00 89.88 214 GLN A N 1
ATOM 1606 C CA . GLN A 1 214 ? -30.337 -5.719 31.810 1.00 89.88 214 GLN A CA 1
ATOM 1607 C C . GLN A 1 214 ? -30.416 -6.988 32.671 1.00 89.88 214 GLN A C 1
ATOM 1609 O O . GLN A 1 214 ? -31.436 -7.219 33.317 1.00 89.88 214 GLN A O 1
ATOM 1614 N N . GLU A 1 215 ? -29.336 -7.767 32.754 1.00 87.94 215 GLU A N 1
ATOM 1615 C CA . GLU A 1 215 ? -29.239 -8.925 33.652 1.00 87.94 215 GLU A CA 1
ATOM 1616 C C . GLU A 1 215 ? -29.385 -8.517 35.126 1.00 87.94 215 GLU A C 1
ATOM 1618 O O . GLU A 1 215 ? -30.146 -9.136 35.877 1.00 87.94 215 GLU A O 1
ATOM 1623 N N . LYS A 1 216 ? -28.701 -7.442 35.549 1.00 85.56 216 LYS A N 1
ATOM 1624 C CA . LYS A 1 216 ? -28.814 -6.926 36.924 1.00 85.56 216 LYS A CA 1
ATOM 1625 C C . LYS A 1 216 ? -30.213 -6.400 37.231 1.00 85.56 216 LYS A C 1
ATOM 1627 O O . LYS A 1 216 ? -30.724 -6.664 38.318 1.00 85.56 216 LYS A O 1
ATOM 1632 N N . GLU A 1 217 ? -30.846 -5.695 36.294 1.00 90.25 217 GLU A N 1
ATOM 1633 C CA . GLU A 1 217 ? -32.223 -5.212 36.445 1.00 90.25 217 GLU A CA 1
ATOM 1634 C C . GLU A 1 217 ? -33.207 -6.372 36.620 1.00 90.25 217 GLU A C 1
ATOM 1636 O O . GLU A 1 217 ? -33.998 -6.346 37.560 1.00 90.25 217 GLU A O 1
ATOM 1641 N N . LEU A 1 218 ? -33.126 -7.412 35.781 1.00 87.50 218 LEU A N 1
ATOM 1642 C CA . LEU A 1 218 ? -33.980 -8.599 35.903 1.00 87.50 218 LEU A CA 1
ATOM 1643 C C . LEU A 1 218 ? -33.798 -9.290 37.260 1.00 87.50 218 LEU A C 1
ATOM 1645 O O . LEU A 1 218 ? -34.777 -9.674 37.903 1.00 87.50 218 LEU A O 1
ATOM 1649 N N . SER A 1 219 ? -32.556 -9.408 37.740 1.00 84.44 219 SER A N 1
ATOM 1650 C CA . SER A 1 219 ? -32.321 -9.996 39.058 1.00 84.44 219 SER A CA 1
ATOM 1651 C C . SER A 1 219 ? -32.863 -9.128 40.196 1.00 84.44 219 SER A C 1
ATOM 1653 O O . SER A 1 219 ? -33.413 -9.684 41.143 1.00 84.44 219 SER A O 1
ATOM 1655 N N . LEU A 1 220 ? -32.752 -7.801 40.114 1.00 87.00 220 LEU A N 1
ATOM 1656 C CA . LEU A 1 220 ? -33.323 -6.885 41.107 1.00 87.00 220 LEU A CA 1
ATOM 1657 C C . LEU A 1 220 ? -34.855 -6.916 41.102 1.00 87.00 220 LEU A C 1
ATOM 1659 O O . LEU A 1 220 ? -35.461 -6.928 42.169 1.00 87.00 220 LEU A O 1
ATOM 1663 N N . GLN A 1 221 ? -35.479 -7.000 39.923 1.00 88.19 221 GLN A N 1
ATOM 1664 C CA . GLN A 1 221 ? -36.929 -7.174 39.788 1.00 88.19 221 GLN A CA 1
ATOM 1665 C C . GLN A 1 221 ? -37.413 -8.443 40.503 1.00 88.19 221 GLN A C 1
ATOM 1667 O O . GLN A 1 221 ? -38.425 -8.415 41.200 1.00 88.19 221 GLN A O 1
ATOM 1672 N N . SER A 1 222 ? -36.656 -9.542 40.405 1.00 84.12 222 SER A N 1
ATOM 1673 C CA . SER A 1 222 ? -36.990 -10.795 41.097 1.00 84.12 222 SER A CA 1
ATOM 1674 C C . SER A 1 222 ? -36.870 -10.720 42.627 1.00 84.12 222 SER A C 1
ATOM 1676 O O . SER A 1 222 ? -37.479 -11.531 43.324 1.00 84.12 222 SER A O 1
ATOM 1678 N N . THR A 1 223 ? -36.118 -9.751 43.165 1.00 83.75 223 THR A N 1
ATOM 1679 C CA . THR A 1 223 ? -35.915 -9.568 44.612 1.00 83.75 223 THR A CA 1
ATOM 1680 C C . THR A 1 223 ? -36.655 -8.359 45.190 1.00 83.75 223 THR A C 1
ATOM 1682 O O . THR A 1 223 ? -36.478 -8.054 46.370 1.00 83.75 223 THR A O 1
ATOM 1685 N N . GLU A 1 224 ? -37.535 -7.703 44.421 1.00 86.31 224 GLU A N 1
ATOM 1686 C CA . GLU A 1 224 ? -38.303 -6.530 44.878 1.00 86.31 224 GLU A CA 1
ATOM 1687 C C . GLU A 1 224 ? -39.135 -6.801 46.134 1.00 86.31 224 GLU A C 1
ATOM 1689 O O . GLU A 1 224 ? -39.289 -5.910 46.964 1.00 86.31 224 GLU A O 1
ATOM 1694 N N . ALA A 1 225 ? -39.623 -8.032 46.319 1.00 80.56 225 ALA A N 1
ATOM 1695 C CA . ALA A 1 225 ? -40.374 -8.423 47.513 1.00 80.56 225 ALA A CA 1
ATOM 1696 C C . ALA A 1 225 ? -39.564 -8.271 48.818 1.00 80.56 225 ALA A C 1
ATOM 1698 O O . ALA A 1 225 ? -40.146 -8.104 49.886 1.00 80.56 225 ALA A O 1
ATOM 1699 N N . GLY A 1 226 ? -38.229 -8.316 48.737 1.00 78.50 226 GLY A N 1
ATOM 1700 C CA . GLY A 1 226 ? -37.313 -8.072 49.854 1.00 78.50 226 GLY A CA 1
ATOM 1701 C C . GLY A 1 226 ? -36.818 -6.627 49.955 1.00 78.50 226 GLY A C 1
ATOM 1702 O O . GLY A 1 226 ? -35.903 -6.361 50.733 1.00 78.50 226 GLY A O 1
ATOM 1703 N N . MET A 1 227 ? -37.362 -5.699 49.162 1.00 84.25 227 MET A N 1
ATOM 1704 C CA . MET A 1 227 ? -36.940 -4.298 49.119 1.00 84.25 227 MET A CA 1
ATOM 1705 C C . MET A 1 227 ? -38.016 -3.346 49.640 1.00 84.25 227 MET A C 1
ATOM 1707 O O . MET A 1 227 ? -39.216 -3.545 49.475 1.00 84.25 227 MET A O 1
ATOM 1711 N N . THR A 1 228 ? -37.568 -2.231 50.207 1.00 87.25 228 THR A N 1
ATOM 1712 C CA . THR A 1 228 ? -38.423 -1.077 50.498 1.00 87.25 228 THR A CA 1
ATOM 1713 C C . THR A 1 228 ? -38.726 -0.284 49.223 1.00 87.25 228 THR A C 1
ATOM 1715 O O . THR A 1 228 ? -37.935 -0.262 48.278 1.00 87.25 228 THR A O 1
ATOM 1718 N N . LYS A 1 229 ? -39.846 0.451 49.201 1.00 88.62 229 LYS A N 1
ATOM 1719 C CA . LYS A 1 229 ? -40.211 1.319 48.067 1.00 88.62 229 LYS A CA 1
ATOM 1720 C C . LYS A 1 229 ? -39.095 2.313 47.673 1.00 88.62 229 LYS A C 1
ATOM 1722 O O . LYS A 1 229 ? -38.799 2.390 46.483 1.00 88.62 229 LYS A O 1
ATOM 1727 N N . PRO A 1 230 ? -38.395 2.987 48.613 1.00 87.44 230 PRO A N 1
ATOM 1728 C CA . PRO A 1 230 ? -37.244 3.826 48.271 1.00 87.44 230 PRO A CA 1
ATOM 1729 C C . PRO A 1 230 ? -36.088 3.073 47.594 1.00 87.44 230 PRO A C 1
ATOM 1731 O O . PRO A 1 230 ? -35.440 3.631 46.712 1.00 87.44 230 PRO A O 1
ATOM 1734 N N . GLN A 1 231 ? -35.825 1.813 47.967 1.00 83.19 231 GLN A N 1
ATOM 1735 C CA . GLN A 1 231 ? -34.799 0.987 47.312 1.00 83.19 231 GLN A CA 1
ATOM 1736 C C . GLN A 1 231 ? -35.210 0.603 45.886 1.00 83.19 231 GLN A C 1
ATOM 1738 O O . GLN A 1 231 ? -34.374 0.659 44.983 1.00 83.19 231 GLN A O 1
ATOM 1743 N N . ILE A 1 232 ? -36.491 0.282 45.676 1.00 87.12 232 ILE A N 1
ATOM 1744 C CA . ILE A 1 232 ? -37.057 -0.012 44.351 1.00 87.12 232 ILE A CA 1
ATOM 1745 C C . ILE A 1 232 ? -36.932 1.210 43.434 1.00 87.12 232 ILE A C 1
ATOM 1747 O O . ILE A 1 232 ? -36.379 1.128 42.336 1.00 87.12 232 ILE A O 1
ATOM 1751 N N . ASP A 1 233 ? -37.383 2.373 43.905 1.00 89.50 233 ASP A N 1
ATOM 1752 C CA . ASP A 1 233 ? -37.306 3.620 43.141 1.00 89.50 233 ASP A CA 1
ATOM 1753 C C . ASP A 1 233 ? -35.843 4.033 42.880 1.00 89.50 233 ASP A C 1
ATOM 1755 O O . ASP A 1 233 ? -35.504 4.524 41.797 1.00 89.50 233 ASP A O 1
ATOM 1759 N N . GLY A 1 234 ? -34.959 3.790 43.854 1.00 87.88 234 GLY A N 1
ATOM 1760 C CA . GLY A 1 234 ? -33.525 4.048 43.768 1.00 87.88 234 GLY A CA 1
ATOM 1761 C C . GLY A 1 234 ? -32.829 3.211 42.697 1.00 87.88 234 GLY A C 1
ATOM 1762 O O . GLY A 1 234 ? -32.173 3.777 41.819 1.00 87.88 234 GLY A O 1
ATOM 1763 N N . TYR A 1 235 ? -32.993 1.882 42.712 1.00 89.19 235 TYR A N 1
ATOM 1764 C CA . TYR A 1 235 ? -32.326 1.028 41.725 1.00 89.19 235 TYR A CA 1
ATOM 1765 C C . TYR A 1 235 ? -32.856 1.307 40.309 1.00 89.19 235 TYR A C 1
ATOM 1767 O O . TYR A 1 235 ? -32.061 1.392 39.374 1.00 89.19 235 TYR A O 1
ATOM 1775 N N . ARG A 1 236 ? -34.170 1.536 40.136 1.00 93.06 236 ARG A N 1
ATOM 1776 C CA . ARG A 1 236 ? -34.762 1.875 38.825 1.00 93.06 236 ARG A CA 1
ATOM 1777 C C . ARG A 1 236 ? -34.192 3.179 38.266 1.00 93.06 236 ARG A C 1
ATOM 1779 O O . ARG A 1 236 ? -33.922 3.280 37.067 1.00 93.06 236 ARG A O 1
ATOM 1786 N N . ARG A 1 237 ? -33.954 4.174 39.130 1.00 92.69 237 ARG A N 1
ATOM 1787 C CA . ARG A 1 237 ? -33.277 5.424 38.750 1.00 92.69 237 ARG A CA 1
ATOM 1788 C C . ARG A 1 237 ? -31.836 5.169 38.307 1.00 92.69 237 ARG A C 1
ATOM 1790 O O . ARG A 1 237 ? -31.445 5.686 37.262 1.00 92.69 237 ARG A O 1
ATOM 1797 N N . ILE A 1 238 ? -31.083 4.361 39.057 1.00 89.69 238 ILE A N 1
ATOM 1798 C CA . ILE A 1 238 ? -29.699 4.000 38.712 1.00 89.69 238 ILE A CA 1
ATOM 1799 C C . ILE A 1 238 ? -29.661 3.267 37.367 1.00 89.69 238 ILE A C 1
ATOM 1801 O O . ILE A 1 238 ? -28.891 3.659 36.500 1.00 89.69 238 ILE A O 1
ATOM 1805 N N . VAL A 1 239 ? -30.532 2.280 37.134 1.00 91.94 239 VAL A N 1
ATOM 1806 C CA . VAL A 1 239 ? -30.623 1.570 35.844 1.00 91.94 239 VAL A CA 1
ATOM 1807 C C . VAL A 1 239 ? -30.847 2.546 34.686 1.00 91.94 239 VAL A C 1
ATOM 1809 O O . VAL A 1 239 ? -30.145 2.479 33.675 1.00 91.94 239 VAL A O 1
ATOM 1812 N N . LYS A 1 240 ? -31.784 3.494 34.828 1.00 94.38 240 LYS A N 1
ATOM 1813 C CA . LYS A 1 240 ? -32.045 4.515 33.800 1.00 94.38 240 LYS A CA 1
ATOM 1814 C C . LYS A 1 240 ? -30.820 5.398 33.541 1.00 94.38 240 LYS A C 1
ATOM 1816 O O . LYS A 1 240 ? -30.518 5.697 32.387 1.00 94.38 240 LYS A O 1
ATOM 1821 N N . GLU A 1 241 ? -30.118 5.806 34.593 1.00 92.88 241 GLU A N 1
ATOM 1822 C CA . GLU A 1 241 ? -28.903 6.618 34.490 1.00 92.88 241 GLU A CA 1
ATOM 1823 C C . GLU A 1 241 ? -27.759 5.852 33.809 1.00 92.88 241 GLU A C 1
ATOM 1825 O O . GLU A 1 241 ? -27.134 6.376 32.890 1.00 92.88 241 GLU A O 1
ATOM 1830 N N . VAL A 1 242 ? -27.525 4.591 34.189 1.00 91.69 242 VAL A N 1
ATOM 1831 C CA . VAL A 1 242 ? -26.482 3.751 33.583 1.00 91.69 242 VAL A CA 1
ATOM 1832 C C . VAL A 1 242 ? -26.772 3.492 32.106 1.00 91.69 242 VAL A C 1
ATOM 1834 O O . VAL A 1 242 ? -25.878 3.669 31.280 1.00 91.69 242 VAL A O 1
ATOM 1837 N N . ARG A 1 243 ? -28.022 3.175 31.740 1.00 93.81 243 ARG A N 1
ATOM 1838 C CA . ARG A 1 243 ? -28.435 3.055 30.328 1.00 93.81 243 ARG A CA 1
ATOM 1839 C C . ARG A 1 243 ? -28.128 4.324 29.537 1.00 93.81 243 ARG A C 1
ATOM 1841 O O . ARG A 1 243 ? -27.611 4.238 28.426 1.00 93.81 243 ARG A O 1
ATOM 1848 N N . LYS A 1 244 ? -28.404 5.500 30.113 1.00 93.19 244 LYS A N 1
ATOM 1849 C CA . LYS A 1 244 ? -28.090 6.789 29.485 1.00 93.19 244 LYS A CA 1
ATOM 1850 C C . LYS A 1 244 ? -26.582 6.955 29.269 1.00 93.19 244 LYS A C 1
ATOM 1852 O O . LYS A 1 244 ? -26.179 7.273 28.156 1.00 93.19 244 LYS A O 1
ATOM 1857 N N . MET A 1 245 ? -25.757 6.678 30.280 1.00 88.75 245 MET A N 1
ATOM 1858 C CA . MET A 1 245 ? -24.293 6.768 30.164 1.00 88.75 245 MET A CA 1
ATOM 1859 C C . MET A 1 245 ? -23.723 5.796 29.120 1.00 88.75 245 MET A C 1
ATOM 1861 O O . MET A 1 245 ? -22.816 6.162 28.376 1.00 88.75 245 MET A O 1
ATOM 1865 N N . ILE A 1 246 ? -24.268 4.578 29.028 1.00 88.06 246 ILE A N 1
ATOM 1866 C CA . ILE A 1 246 ? -23.884 3.591 28.008 1.00 88.06 246 ILE A CA 1
ATOM 1867 C C . ILE A 1 246 ? -24.228 4.102 26.599 1.00 88.06 246 ILE A C 1
ATOM 1869 O O . ILE A 1 246 ? -23.403 4.015 25.693 1.00 88.06 246 ILE A O 1
ATOM 1873 N N . LEU A 1 247 ? -25.415 4.682 26.397 1.00 88.31 247 LEU A N 1
ATOM 1874 C CA . LEU A 1 247 ? -25.795 5.260 25.101 1.00 88.31 247 LEU A CA 1
ATOM 1875 C C . LEU A 1 247 ? -24.947 6.490 24.744 1.00 88.31 247 LEU A C 1
ATOM 1877 O O . LEU A 1 247 ? -24.526 6.645 23.599 1.00 88.31 247 LEU A O 1
ATOM 1881 N N . GLU A 1 248 ? -24.645 7.346 25.722 1.00 85.25 248 GLU A N 1
ATOM 1882 C CA . GLU A 1 248 ? -23.733 8.481 25.549 1.00 85.25 248 GLU A CA 1
ATOM 1883 C C . GLU A 1 248 ? -22.315 8.018 25.173 1.00 85.25 248 GLU A C 1
ATOM 1885 O O . GLU A 1 248 ? -21.649 8.693 24.386 1.00 85.25 248 GLU A O 1
ATOM 1890 N N . LEU A 1 249 ? -21.855 6.865 25.679 1.00 82.00 249 LEU A N 1
ATOM 1891 C CA . LEU A 1 249 ? -20.590 6.244 25.272 1.00 82.00 249 LEU A CA 1
ATOM 1892 C C . LEU A 1 249 ? -20.605 5.876 23.778 1.00 82.00 249 LEU A C 1
ATOM 1894 O O . LEU A 1 249 ? -19.665 6.217 23.065 1.00 82.00 249 LEU A O 1
ATOM 1898 N N . GLY A 1 250 ? -21.680 5.241 23.302 1.00 74.38 250 GLY A N 1
ATOM 1899 C CA . GLY A 1 250 ? -21.830 4.829 21.899 1.00 74.38 250 GLY A CA 1
ATOM 1900 C C . GLY A 1 250 ? -21.956 5.986 20.908 1.00 74.38 250 GLY A C 1
ATOM 1901 O O . GLY A 1 250 ? -21.465 5.897 19.787 1.00 74.38 250 GLY A O 1
ATOM 1902 N N . ASN A 1 251 ? -22.570 7.091 21.332 1.00 76.75 251 ASN A N 1
ATOM 1903 C CA . ASN A 1 251 ? -22.832 8.251 20.474 1.00 76.75 251 ASN A CA 1
ATOM 1904 C C . ASN A 1 251 ? -21.697 9.292 20.464 1.00 76.75 251 ASN A C 1
ATOM 1906 O O . ASN A 1 251 ? -21.782 10.297 19.758 1.00 76.75 251 ASN A O 1
ATOM 1910 N N . SER A 1 252 ? -20.643 9.106 21.262 1.00 65.38 252 SER A N 1
ATOM 1911 C CA . SER A 1 252 ? -19.572 10.097 21.391 1.00 65.38 252 SER A CA 1
ATOM 1912 C C . SER A 1 252 ? -18.484 9.913 20.327 1.00 65.38 252 SER A C 1
ATOM 1914 O O . SER A 1 252 ? -17.588 9.085 20.483 1.00 65.38 252 SER A O 1
ATOM 1916 N N . ASN A 1 253 ? -18.482 10.774 19.303 1.00 53.16 253 ASN A N 1
ATOM 1917 C CA . ASN A 1 253 ? -17.448 10.800 18.253 1.00 53.16 253 ASN A CA 1
ATOM 1918 C C . ASN A 1 253 ? -16.012 11.024 18.785 1.00 53.16 253 ASN A C 1
ATOM 1920 O O . ASN A 1 253 ? -15.054 10.616 18.138 1.00 53.16 253 ASN A O 1
ATOM 1924 N N . TYR A 1 254 ? -15.837 11.643 19.961 1.00 48.88 254 TYR A N 1
ATOM 1925 C CA . TYR A 1 254 ? -14.520 11.947 20.548 1.00 48.88 254 TYR A CA 1
ATOM 1926 C C . TYR A 1 254 ? -13.894 10.787 21.344 1.00 48.88 254 TYR A C 1
ATOM 1928 O O . TYR A 1 254 ? -12.685 10.770 21.558 1.00 48.88 254 TYR A O 1
ATOM 1936 N N . LEU A 1 255 ? -14.684 9.794 21.773 1.00 51.59 255 LEU A N 1
ATOM 1937 C CA . LEU A 1 255 ? -14.193 8.649 22.567 1.00 51.59 255 LEU A CA 1
ATOM 1938 C C . LEU A 1 255 ? -13.465 7.594 21.730 1.00 51.59 255 LEU A C 1
ATOM 1940 O O . LEU A 1 255 ? -12.795 6.710 22.270 1.00 51.59 255 LEU A O 1
ATOM 1944 N N . VAL A 1 256 ? -13.597 7.714 20.410 1.00 48.84 256 VAL A N 1
ATOM 1945 C CA . VAL A 1 256 ? -12.746 7.050 19.426 1.00 48.84 256 VAL A CA 1
ATOM 1946 C C . VAL A 1 256 ? -11.287 7.462 19.654 1.00 48.84 256 VAL A C 1
ATOM 1948 O O . VAL A 1 256 ? -10.410 6.607 19.630 1.00 48.84 256 VAL A O 1
ATOM 1951 N N . TYR A 1 257 ? -11.032 8.730 19.995 1.00 45.12 257 TYR A N 1
ATOM 1952 C CA . TYR A 1 257 ? -9.686 9.307 19.981 1.00 45.12 257 TYR A CA 1
ATOM 1953 C C . TYR A 1 257 ? -8.992 9.364 21.349 1.00 45.12 257 TYR A C 1
ATOM 1955 O O . TYR A 1 257 ? -7.770 9.257 21.399 1.00 45.12 257 TYR A O 1
ATOM 1963 N N . ASP A 1 258 ? -9.729 9.468 22.461 1.00 57.09 258 ASP A N 1
ATOM 1964 C CA . ASP A 1 258 ? -9.124 9.586 23.797 1.00 57.09 258 ASP A CA 1
ATOM 1965 C C . ASP A 1 258 ? -9.362 8.343 24.676 1.00 57.09 258 ASP A C 1
ATOM 1967 O O . ASP A 1 258 ? -10.431 8.135 25.267 1.00 57.09 258 ASP A O 1
ATOM 1971 N N . LYS A 1 259 ? -8.318 7.508 24.785 1.00 65.25 259 LYS A N 1
ATOM 1972 C CA . LYS A 1 259 ? -8.300 6.288 25.611 1.00 65.25 259 LYS A CA 1
ATOM 1973 C C . LYS A 1 259 ? -8.505 6.581 27.100 1.00 65.25 259 LYS A C 1
ATOM 1975 O O . LYS A 1 259 ? -9.130 5.766 27.779 1.00 65.25 259 LYS A O 1
ATOM 1980 N N . VAL A 1 260 ? -8.002 7.706 27.609 1.00 67.56 260 VAL A N 1
ATOM 1981 C CA . VAL A 1 260 ? -8.097 8.070 29.030 1.00 67.56 260 VAL A CA 1
ATOM 1982 C C . VAL A 1 260 ? -9.537 8.428 29.369 1.00 67.56 260 VAL A C 1
ATOM 1984 O O . VAL A 1 260 ? -10.114 7.844 30.288 1.00 67.56 260 VAL A O 1
ATOM 1987 N N . ILE A 1 261 ? -10.156 9.298 28.568 1.00 70.75 261 ILE A N 1
ATOM 1988 C CA . ILE A 1 261 ? -11.551 9.708 28.770 1.00 70.75 261 ILE A CA 1
ATOM 1989 C C . ILE A 1 261 ? -12.491 8.504 28.623 1.00 70.75 261 ILE A C 1
ATOM 1991 O O . ILE A 1 261 ? -13.412 8.330 29.427 1.00 70.75 261 ILE A O 1
ATOM 1995 N N . ARG A 1 262 ? -12.251 7.628 27.637 1.00 74.56 262 ARG A N 1
ATOM 1996 C CA . ARG A 1 262 ? -13.032 6.393 27.472 1.00 74.56 262 ARG A CA 1
ATOM 1997 C C . ARG A 1 262 ? -12.948 5.500 28.708 1.00 74.56 262 ARG A C 1
ATOM 1999 O O . ARG A 1 262 ? -13.985 5.067 29.209 1.00 74.56 262 ARG A O 1
ATOM 2006 N N . ASN A 1 263 ? -11.744 5.244 29.214 1.00 80.44 263 ASN A N 1
ATOM 2007 C CA . ASN A 1 263 ? -11.553 4.408 30.399 1.00 80.44 263 ASN A CA 1
ATOM 2008 C C . ASN A 1 263 ? -12.216 5.021 31.640 1.00 80.44 263 ASN A C 1
ATOM 2010 O O . ASN A 1 263 ? -12.834 4.300 32.418 1.00 80.44 263 ASN A O 1
ATOM 2014 N N . GLN A 1 264 ? -12.162 6.346 31.793 1.00 82.12 264 GLN A N 1
ATOM 2015 C CA . GLN A 1 264 ? -12.836 7.043 32.886 1.00 82.12 264 GLN A CA 1
ATOM 2016 C C . GLN A 1 264 ? -14.363 6.891 32.816 1.00 82.12 264 GLN A C 1
ATOM 2018 O O . GLN A 1 264 ? -15.008 6.611 33.826 1.00 82.12 264 GLN A O 1
ATOM 2023 N N . LYS A 1 265 ? -14.958 7.019 31.624 1.00 82.88 265 LYS A N 1
ATOM 2024 C CA . LYS A 1 265 ? -16.399 6.788 31.442 1.00 82.88 265 LYS A CA 1
ATOM 2025 C C . LYS A 1 265 ? -16.805 5.346 31.733 1.00 82.88 265 LYS A C 1
ATOM 2027 O O . LYS A 1 265 ? -17.845 5.133 32.353 1.00 82.88 265 LYS A O 1
ATOM 2032 N N . LEU A 1 266 ? -15.991 4.374 31.320 1.00 85.88 266 LEU A N 1
ATOM 2033 C CA . LEU A 1 266 ? -16.228 2.962 31.626 1.00 85.88 266 LEU A CA 1
ATOM 2034 C C . LEU A 1 266 ? -16.163 2.692 33.130 1.00 85.88 266 LEU A C 1
ATOM 2036 O O . LEU A 1 266 ? -17.086 2.088 33.663 1.00 85.88 266 LEU A O 1
ATOM 2040 N N . ALA A 1 267 ? -15.168 3.238 33.832 1.00 87.25 267 ALA A N 1
ATOM 2041 C CA . ALA A 1 267 ? -15.068 3.114 35.285 1.00 87.25 267 ALA A CA 1
ATOM 2042 C C . ALA A 1 267 ? -16.294 3.698 36.014 1.00 87.25 267 ALA A C 1
ATOM 2044 O O . ALA A 1 267 ? -16.781 3.117 36.985 1.00 87.25 267 ALA A O 1
ATOM 2045 N N . ASN A 1 268 ? -16.843 4.817 35.527 1.00 87.38 268 ASN A N 1
ATOM 2046 C CA . ASN A 1 268 ? -18.070 5.398 36.080 1.00 87.38 268 ASN A CA 1
ATOM 2047 C C . ASN A 1 268 ? -19.299 4.500 35.854 1.00 87.38 268 ASN A C 1
ATOM 2049 O O . ASN A 1 268 ? -20.133 4.366 36.752 1.00 87.38 268 ASN A O 1
ATOM 2053 N N . ILE A 1 269 ? -19.411 3.880 34.673 1.00 89.81 269 ILE A N 1
ATOM 2054 C CA . ILE A 1 269 ? -20.459 2.894 34.371 1.00 89.81 269 ILE A CA 1
ATOM 2055 C C . ILE A 1 269 ? -20.323 1.689 35.312 1.00 89.81 269 ILE A C 1
ATOM 2057 O O . ILE A 1 269 ? -21.295 1.329 35.975 1.00 89.81 269 ILE A O 1
ATOM 2061 N N . ASP A 1 270 ? -19.121 1.127 35.434 1.00 88.69 270 ASP A N 1
ATOM 2062 C CA . ASP A 1 270 ? -18.837 -0.053 36.259 1.00 88.69 270 ASP A CA 1
ATOM 2063 C C . ASP A 1 270 ? -19.124 0.195 37.743 1.00 88.69 270 ASP A C 1
ATOM 2065 O O . ASP A 1 270 ? -19.768 -0.622 38.401 1.00 88.69 270 ASP A O 1
ATOM 2069 N N . SER A 1 271 ? -18.734 1.364 38.259 1.00 90.38 271 SER A N 1
ATOM 2070 C CA . SER A 1 271 ? -19.036 1.781 39.631 1.00 90.38 271 SER A CA 1
ATOM 2071 C C . SER A 1 271 ? -20.544 1.775 39.908 1.00 90.38 271 SER A C 1
ATOM 2073 O O . SER A 1 271 ? -20.999 1.222 40.913 1.00 90.38 271 SER A O 1
ATOM 2075 N N . LYS A 1 272 ? -21.362 2.303 38.986 1.00 88.88 272 LYS A N 1
ATOM 2076 C CA . LYS A 1 272 ? -22.822 2.296 39.156 1.00 88.88 272 LYS A CA 1
ATOM 2077 C C . LYS A 1 272 ? -23.449 0.913 38.978 1.00 88.88 272 LYS A C 1
ATOM 2079 O O . LYS A 1 272 ? -24.400 0.602 39.694 1.00 88.88 272 LYS A O 1
ATOM 2084 N N . ILE A 1 273 ? -22.926 0.076 38.080 1.00 88.44 273 ILE A N 1
ATOM 2085 C CA . ILE A 1 273 ? -23.354 -1.328 37.964 1.00 88.44 273 ILE A CA 1
ATOM 2086 C C . ILE A 1 273 ? -23.056 -2.081 39.269 1.00 88.44 273 ILE A C 1
ATOM 2088 O O . ILE A 1 273 ? -23.903 -2.833 39.751 1.00 88.44 273 ILE A O 1
ATOM 2092 N N . SER A 1 274 ? -21.910 -1.826 39.906 1.00 86.88 274 SER A N 1
ATOM 2093 C CA . SER A 1 274 ? -21.571 -2.433 41.198 1.00 86.88 274 SER A CA 1
ATOM 2094 C C . SER A 1 274 ? -22.563 -2.062 42.306 1.00 86.88 274 SER A C 1
ATOM 2096 O O . SER A 1 274 ? -22.857 -2.901 43.155 1.00 86.88 274 SER A O 1
ATOM 2098 N N . ILE A 1 275 ? -23.118 -0.844 42.304 1.00 85.62 275 ILE A N 1
ATOM 2099 C CA . ILE A 1 275 ? -24.155 -0.445 43.274 1.00 85.62 275 ILE A CA 1
ATOM 2100 C C . ILE A 1 275 ? -25.423 -1.296 43.100 1.00 85.62 275 ILE A C 1
ATOM 2102 O O . ILE A 1 275 ? -26.033 -1.696 44.094 1.00 85.62 275 ILE A O 1
ATOM 2106 N N . LEU A 1 276 ? -25.806 -1.611 41.854 1.00 84.88 276 LEU A N 1
ATOM 2107 C CA . LEU A 1 276 ? -26.940 -2.496 41.566 1.00 84.88 276 LEU A CA 1
ATOM 2108 C C . LEU A 1 276 ? -26.707 -3.905 42.130 1.00 84.88 276 LEU A C 1
ATOM 2110 O O . LEU A 1 276 ? -27.617 -4.483 42.722 1.00 84.88 276 LEU A O 1
ATOM 2114 N N . GLU A 1 277 ? -25.486 -4.433 42.014 1.00 81.88 277 GLU A N 1
ATOM 2115 C CA . GLU A 1 277 ? -25.133 -5.736 42.588 1.00 81.88 277 GLU A CA 1
ATOM 2116 C C . GLU A 1 277 ? -25.195 -5.730 44.121 1.00 81.88 277 GLU A C 1
ATOM 2118 O O . GLU A 1 277 ? -25.763 -6.645 44.717 1.00 81.88 277 GLU A O 1
ATOM 2123 N N . THR A 1 278 ? -24.701 -4.677 44.774 1.00 82.06 278 THR A N 1
ATOM 2124 C CA . THR A 1 278 ? -24.802 -4.535 46.235 1.00 82.06 278 THR A CA 1
ATOM 2125 C C . THR A 1 278 ? -26.263 -4.502 46.702 1.00 82.06 278 THR A C 1
ATOM 2127 O O . THR A 1 278 ? -26.623 -5.172 47.672 1.00 82.06 278 THR A O 1
ATOM 2130 N N . LEU A 1 279 ? -27.138 -3.775 45.995 1.00 78.25 279 LEU A N 1
ATOM 2131 C CA . LEU A 1 279 ? -28.579 -3.754 46.288 1.00 78.25 279 LEU A CA 1
ATOM 2132 C C . LEU A 1 279 ? -29.226 -5.134 46.101 1.00 78.25 279 LEU A C 1
ATOM 2134 O O . LEU A 1 279 ? -30.071 -5.541 46.904 1.00 78.25 279 LEU A O 1
ATOM 2138 N N . ARG A 1 280 ? -28.807 -5.883 45.077 1.00 79.75 280 ARG A N 1
ATOM 2139 C CA . ARG A 1 280 ? -29.279 -7.245 44.802 1.00 79.75 280 ARG A CA 1
ATOM 2140 C C . ARG A 1 280 ? -28.904 -8.205 45.927 1.00 79.75 280 ARG A C 1
ATOM 2142 O O . ARG A 1 280 ? -29.770 -8.910 46.438 1.00 79.75 280 ARG A O 1
ATOM 2149 N N . VAL A 1 281 ? -27.642 -8.202 46.356 1.00 78.81 281 VAL A N 1
ATOM 2150 C CA . VAL A 1 281 ? -27.167 -9.059 47.455 1.00 78.81 281 VAL A CA 1
ATOM 2151 C C . VAL A 1 281 ? -27.934 -8.751 48.742 1.00 78.81 281 VAL A C 1
ATOM 2153 O O . VAL A 1 281 ? -28.508 -9.662 49.341 1.00 78.81 281 VAL A O 1
ATOM 2156 N N . ASN A 1 282 ? -28.057 -7.472 49.107 1.00 75.94 282 ASN A N 1
ATOM 2157 C CA . ASN A 1 282 ? -28.754 -7.058 50.328 1.00 75.94 282 ASN A CA 1
ATOM 2158 C C . ASN A 1 282 ? -30.249 -7.422 50.317 1.00 75.94 282 ASN A C 1
ATOM 2160 O O . ASN A 1 282 ? -30.783 -7.880 51.325 1.00 75.94 282 ASN A O 1
ATOM 2164 N N . SER A 1 283 ? -30.927 -7.254 49.179 1.00 71.44 283 SER A N 1
ATOM 2165 C CA . SER A 1 283 ? -32.354 -7.587 49.036 1.00 71.44 283 SER A CA 1
ATOM 2166 C C . SER A 1 283 ? -32.623 -9.089 48.980 1.00 71.44 283 SER A C 1
ATOM 2168 O O . SER A 1 283 ? -33.632 -9.549 49.512 1.00 71.44 283 SER A O 1
ATOM 2170 N N . SER A 1 284 ? -31.719 -9.875 48.389 1.00 69.00 284 SER A N 1
ATOM 2171 C CA . SER A 1 284 ? -31.869 -11.330 48.294 1.00 69.00 284 SER A CA 1
ATOM 2172 C C . SER A 1 284 ? -31.887 -12.013 49.665 1.00 69.00 284 SER A C 1
ATOM 2174 O O . SER A 1 284 ? -32.713 -12.898 49.886 1.00 69.00 284 SER A O 1
ATOM 2176 N N . GLY A 1 285 ? -31.069 -11.548 50.618 1.00 65.38 285 GLY A N 1
ATOM 2177 C CA . GLY A 1 285 ? -31.075 -12.064 51.992 1.00 65.38 285 GLY A CA 1
ATOM 2178 C C . GLY A 1 285 ? -32.388 -11.787 52.733 1.00 65.38 285 GLY A C 1
ATOM 2179 O O . GLY A 1 285 ? -32.865 -12.628 53.495 1.00 65.38 285 GLY A O 1
ATOM 2180 N N . VAL A 1 286 ? -33.020 -10.639 52.466 1.00 64.81 286 VAL A N 1
ATOM 2181 C CA . VAL A 1 286 ? -34.319 -10.263 53.051 1.00 64.81 286 VAL A CA 1
ATOM 2182 C C . VAL A 1 286 ? -35.476 -11.006 52.372 1.00 64.81 286 VAL A C 1
ATOM 2184 O O . VAL A 1 286 ? -36.383 -11.493 53.040 1.00 64.81 286 VAL A O 1
ATOM 2187 N N . ALA A 1 287 ? -35.440 -11.161 51.048 1.00 58.53 287 ALA A N 1
ATOM 2188 C CA . ALA A 1 287 ? -36.452 -11.919 50.312 1.00 58.53 287 ALA A CA 1
ATOM 2189 C C . ALA A 1 287 ? -36.454 -13.409 50.704 1.00 58.53 287 ALA A C 1
ATOM 2191 O O . ALA A 1 287 ? -37.517 -14.005 50.881 1.00 58.53 287 ALA A O 1
ATOM 2192 N N . GLN A 1 288 ? -35.273 -14.010 50.893 1.00 60.56 288 GLN A N 1
ATOM 2193 C CA . GLN A 1 288 ? -35.140 -15.397 51.351 1.00 60.56 288 GLN A CA 1
ATOM 2194 C C . GLN A 1 288 ? -35.658 -15.589 52.783 1.00 60.56 288 GLN A C 1
ATOM 2196 O O . GLN A 1 288 ? -36.336 -16.582 53.052 1.00 60.56 288 GLN A O 1
ATOM 2201 N N . SER A 1 289 ? -35.406 -14.640 53.691 1.00 59.22 289 SER A N 1
ATOM 2202 C CA . SER A 1 289 ? -35.925 -14.715 55.062 1.00 59.22 289 SER A CA 1
ATOM 2203 C C . SER A 1 289 ? -37.447 -14.537 55.118 1.00 59.22 289 SER A C 1
ATOM 2205 O O . SER A 1 289 ? -38.113 -15.284 55.833 1.00 59.22 289 SER A O 1
ATOM 2207 N N . LEU A 1 290 ? -38.020 -13.649 54.297 1.00 56.22 290 LEU A N 1
ATOM 2208 C CA . LEU A 1 290 ? -39.473 -13.495 54.132 1.00 56.22 290 LEU A CA 1
ATOM 2209 C C . LEU A 1 290 ? -40.126 -14.749 53.529 1.00 56.22 290 LEU A C 1
ATOM 2211 O O . LEU A 1 290 ? -41.156 -15.203 54.026 1.00 56.22 290 LEU A O 1
ATOM 2215 N N . SER A 1 291 ? -39.509 -15.359 52.511 1.00 55.59 291 SER A N 1
ATOM 2216 C CA . SER A 1 291 ? -39.974 -16.633 51.942 1.00 55.59 291 SER A CA 1
ATOM 2217 C C . SER A 1 291 ? -39.940 -17.770 52.969 1.00 55.59 291 SER A C 1
ATOM 2219 O O . SER A 1 291 ? -40.813 -18.636 52.944 1.00 55.59 291 SER A O 1
ATOM 2221 N N . GLY A 1 292 ? -38.961 -17.773 53.878 1.00 53.50 292 GLY A N 1
ATOM 2222 C CA . GLY A 1 292 ? -38.901 -18.718 54.994 1.00 53.50 292 GLY A CA 1
ATOM 2223 C C . GLY A 1 292 ? -39.961 -18.457 56.070 1.00 53.50 292 GLY A C 1
ATOM 2224 O O . GLY A 1 292 ? -40.466 -19.406 56.667 1.00 53.50 292 GLY A O 1
ATOM 2225 N N . TYR A 1 293 ? -40.340 -17.193 56.288 1.00 48.38 293 TYR A N 1
ATOM 2226 C CA . TYR A 1 293 ? -41.317 -16.788 57.307 1.00 48.38 293 TYR A CA 1
ATOM 2227 C C . TYR A 1 293 ? -42.777 -17.015 56.877 1.00 48.38 293 TYR A C 1
ATOM 2229 O O . TYR A 1 293 ? -43.613 -17.377 57.702 1.00 48.38 293 TYR A O 1
ATOM 2237 N N . PHE A 1 294 ? -43.089 -16.853 55.586 1.00 50.62 294 PHE A N 1
ATOM 2238 C CA . PHE A 1 294 ? -44.441 -17.045 55.034 1.00 50.62 294 PHE A CA 1
ATOM 2239 C C . PHE A 1 294 ? -44.649 -18.401 54.330 1.00 50.62 294 PHE A C 1
ATOM 2241 O O . PHE A 1 294 ? -45.764 -18.725 53.926 1.00 50.62 294 PHE A O 1
ATOM 2248 N N . GLY A 1 295 ? -43.605 -19.226 54.209 1.00 46.94 295 GLY A N 1
ATOM 2249 C CA . GLY A 1 295 ? -43.622 -20.491 53.466 1.00 46.94 295 GLY A CA 1
ATOM 2250 C C . GLY A 1 295 ? -44.188 -21.720 54.190 1.00 46.94 295 GLY A C 1
ATOM 2251 O O . GLY A 1 295 ? -44.013 -22.823 53.683 1.00 46.94 295 GLY A O 1
ATOM 2252 N N . ASN A 1 296 ? -44.846 -21.587 55.351 1.00 42.38 296 ASN A N 1
ATOM 2253 C CA . ASN A 1 296 ? -45.262 -22.749 56.160 1.00 42.38 296 ASN A CA 1
ATOM 2254 C C . ASN A 1 296 ? -46.725 -22.742 56.654 1.00 42.38 296 ASN A C 1
ATOM 2256 O O . ASN A 1 296 ? -47.027 -23.256 57.730 1.00 42.38 296 ASN A O 1
ATOM 2260 N N . THR A 1 297 ? -47.666 -22.223 55.859 1.00 42.56 297 THR A N 1
ATOM 2261 C CA . THR A 1 297 ? -49.121 -22.337 56.131 1.00 42.56 297 THR A CA 1
ATOM 2262 C C . THR A 1 297 ? -49.917 -23.082 55.054 1.00 42.56 297 THR A C 1
ATOM 2264 O O . THR A 1 297 ? -51.133 -22.933 54.966 1.00 42.56 297 THR A O 1
ATOM 2267 N N . ALA A 1 298 ? -49.285 -23.973 54.285 1.00 40.09 298 ALA A N 1
ATOM 2268 C CA . ALA A 1 298 ? -50.011 -24.964 53.486 1.00 40.09 298 ALA A CA 1
ATOM 2269 C C . ALA A 1 298 ? -50.032 -26.317 54.216 1.00 40.09 298 ALA A C 1
ATOM 2271 O O . ALA A 1 298 ? -49.007 -26.981 54.379 1.00 40.09 298 ALA A O 1
ATOM 2272 N N . LYS A 1 299 ? -51.219 -26.719 54.685 1.00 39.12 299 LYS A N 1
ATOM 2273 C CA . LYS A 1 299 ? -51.467 -28.018 55.323 1.00 39.12 299 LYS A CA 1
ATOM 2274 C C . LYS A 1 299 ? -50.980 -29.168 54.430 1.00 39.12 299 LYS A C 1
ATOM 2276 O O . LYS A 1 299 ? -51.422 -29.338 53.299 1.00 39.12 299 LYS A O 1
ATOM 2281 N N . ARG A 1 300 ? -50.101 -29.981 55.010 1.00 36.28 300 ARG A N 1
ATOM 2282 C CA . ARG A 1 300 ? -49.588 -31.268 54.523 1.00 36.28 300 ARG A CA 1
ATOM 2283 C C . ARG A 1 300 ? -50.737 -32.246 54.207 1.00 36.28 300 ARG A C 1
ATOM 2285 O O . ARG A 1 300 ? -51.602 -32.430 55.063 1.00 36.28 300 ARG A O 1
ATOM 2292 N N . PRO A 1 301 ? -50.637 -33.020 53.113 1.00 38.72 301 PRO A N 1
ATOM 2293 C CA . PRO A 1 301 ? -50.866 -34.455 53.210 1.00 38.72 301 PRO A CA 1
ATOM 2294 C C . PRO A 1 301 ? -49.535 -35.189 53.086 1.00 38.72 301 PRO A C 1
ATOM 2296 O O . PRO A 1 301 ? -48.714 -34.959 52.202 1.00 38.72 301 PRO A O 1
ATOM 2299 N N . THR A 1 302 ? -49.321 -36.074 54.042 1.00 44.06 302 THR A N 1
ATOM 2300 C CA . THR A 1 302 ? -48.198 -36.992 54.156 1.00 44.06 302 THR A CA 1
ATOM 2301 C C . THR A 1 302 ? -48.079 -37.937 52.959 1.00 44.06 302 THR A C 1
ATOM 2303 O O . THR A 1 302 ? -48.979 -38.738 52.716 1.00 44.06 302 THR A O 1
ATOM 2306 N N . ARG A 1 303 ? -46.899 -37.981 52.333 1.00 33.44 303 ARG A N 1
ATOM 2307 C CA . ARG A 1 303 ? -46.336 -39.237 51.817 1.00 33.44 303 ARG A CA 1
ATOM 2308 C C . ARG A 1 303 ? -44.808 -39.224 51.962 1.00 33.44 303 ARG A C 1
ATOM 2310 O O . ARG A 1 303 ? -44.125 -38.394 51.378 1.00 33.44 303 ARG A O 1
ATOM 2317 N N . ARG A 1 304 ? -44.314 -40.115 52.832 1.00 34.78 304 ARG A N 1
ATOM 2318 C CA . ARG A 1 304 ? -42.916 -40.591 52.935 1.00 34.78 304 ARG A CA 1
ATOM 2319 C C . ARG A 1 304 ? -42.571 -41.281 51.596 1.00 34.78 304 ARG A C 1
ATOM 2321 O O . ARG A 1 304 ? -43.469 -41.908 51.042 1.00 34.78 304 ARG A O 1
ATOM 2328 N N . SER A 1 305 ? -41.400 -41.174 50.967 1.00 34.47 305 SER A N 1
ATOM 2329 C CA . SER A 1 305 ? -39.988 -41.296 51.398 1.00 34.47 305 SER A CA 1
ATOM 2330 C C . SER A 1 305 ? -39.071 -40.891 50.208 1.00 34.47 305 SER A C 1
ATOM 2332 O O . SER A 1 305 ? -39.610 -40.698 49.120 1.00 34.47 305 SER A O 1
ATOM 2334 N N . PRO A 1 306 ? -37.723 -40.973 50.279 1.00 36.09 306 PRO A N 1
ATOM 2335 C CA . PRO A 1 306 ? -36.782 -40.646 51.350 1.00 36.09 306 PRO A CA 1
ATOM 2336 C C . PRO A 1 306 ? -35.799 -39.523 50.936 1.00 36.09 306 PRO A C 1
ATOM 2338 O O . PRO A 1 306 ? -35.638 -39.185 49.767 1.00 36.09 306 PRO A O 1
ATOM 2341 N N . ALA A 1 307 ? -35.115 -38.967 51.935 1.00 34.75 307 ALA A N 1
ATOM 2342 C CA . ALA A 1 307 ? -34.017 -38.026 51.770 1.00 34.75 307 ALA A CA 1
ATOM 2343 C C . ALA A 1 307 ? -32.740 -38.722 51.269 1.00 34.75 307 ALA A C 1
ATOM 2345 O O . ALA A 1 307 ? -32.365 -39.772 51.791 1.00 34.75 307 ALA A O 1
ATOM 2346 N N . LEU A 1 308 ? -32.038 -38.075 50.337 1.00 33.94 308 LEU A N 1
ATOM 2347 C CA . LEU A 1 308 ? -30.596 -38.217 50.170 1.00 33.94 308 LEU A CA 1
ATOM 2348 C C . LEU A 1 308 ? -29.982 -36.826 50.407 1.00 33.94 308 LEU A C 1
ATOM 2350 O O . LEU A 1 308 ? -30.162 -35.922 49.597 1.00 33.94 308 LEU A O 1
ATOM 2354 N N . ASN A 1 309 ? -29.390 -36.667 51.594 1.00 29.33 309 ASN A N 1
ATOM 2355 C CA . ASN A 1 309 ? -28.337 -35.734 52.032 1.00 29.33 309 ASN A CA 1
ATOM 2356 C C . ASN A 1 309 ? -27.965 -34.612 51.031 1.00 29.33 309 ASN A C 1
ATOM 2358 O O . ASN A 1 309 ? -27.515 -34.888 49.930 1.00 29.33 309 ASN A O 1
ATOM 2362 N N . GLY A 1 310 ? -28.065 -33.316 51.325 1.00 28.33 310 GLY A N 1
ATOM 2363 C CA . GLY A 1 310 ? -27.750 -32.663 52.591 1.00 28.33 310 GLY A CA 1
ATOM 2364 C C . GLY A 1 310 ? -26.314 -32.120 52.584 1.00 28.33 310 GLY A C 1
ATOM 2365 O O . GLY A 1 310 ? -25.408 -32.817 53.012 1.00 28.33 310 GLY A O 1
ATOM 2366 N N . VAL A 1 311 ? -26.190 -30.846 52.181 1.00 32.28 311 VAL A N 1
ATOM 2367 C CA . VAL A 1 311 ? -25.157 -29.853 52.558 1.00 32.28 311 VAL A CA 1
ATOM 2368 C C . VAL A 1 311 ? -23.739 -30.008 51.981 1.00 32.28 311 VAL A C 1
ATOM 2370 O O . VAL A 1 311 ? -23.000 -30.930 52.298 1.00 32.28 311 VAL A O 1
ATOM 2373 N N . GLY A 1 312 ? -23.320 -28.986 51.224 1.00 24.91 312 GLY A N 1
ATOM 2374 C CA . GLY A 1 312 ? -21.928 -28.745 50.846 1.00 24.91 312 GLY A CA 1
ATOM 2375 C C . GLY A 1 312 ? -21.781 -27.473 50.012 1.00 24.91 312 GLY A C 1
ATOM 2376 O O . GLY A 1 312 ? -21.953 -27.487 48.799 1.00 24.91 312 GLY A O 1
ATOM 2377 N N . SER A 1 313 ? -21.488 -26.357 50.669 1.00 40.19 313 SER A N 1
ATOM 2378 C CA . SER A 1 313 ? -21.005 -25.128 50.047 1.00 40.19 313 SER A CA 1
ATOM 2379 C C . SER A 1 313 ? -19.697 -25.381 49.289 1.00 40.19 313 SER A C 1
ATOM 2381 O O . SER A 1 313 ? -18.670 -25.608 49.923 1.00 40.19 313 SER A O 1
ATOM 2383 N N . THR A 1 314 ? -19.700 -25.247 47.964 1.00 27.80 314 THR A N 1
ATOM 2384 C CA . THR A 1 314 ? -18.490 -24.923 47.197 1.00 27.80 314 THR A CA 1
ATOM 2385 C C . THR A 1 314 ? -18.836 -23.941 46.091 1.00 27.80 314 THR A C 1
ATOM 2387 O O . THR A 1 314 ? -19.433 -24.284 45.073 1.00 27.80 314 THR A O 1
ATOM 2390 N N . ILE A 1 315 ? -18.413 -22.700 46.317 1.00 35.22 315 ILE A N 1
ATOM 2391 C CA . ILE A 1 315 ? -17.906 -21.799 45.285 1.00 35.22 315 ILE A CA 1
ATOM 2392 C C . ILE A 1 315 ? -17.016 -22.637 44.354 1.00 35.22 315 ILE A C 1
ATOM 2394 O O . ILE A 1 315 ? -15.999 -23.171 44.790 1.00 35.22 315 ILE A O 1
ATOM 2398 N N . GLY A 1 316 ? -17.435 -22.824 43.106 1.00 23.94 316 GLY A N 1
ATOM 2399 C CA . GLY A 1 316 ? -16.769 -23.734 42.180 1.00 23.94 316 GLY A CA 1
ATOM 2400 C C . GLY A 1 316 ? -17.363 -23.622 40.787 1.00 23.94 316 GLY A C 1
ATOM 2401 O O . GLY A 1 316 ? -18.392 -24.213 40.488 1.00 23.94 316 GLY A O 1
ATOM 2402 N N . MET A 1 317 ? -16.711 -22.786 39.987 1.00 28.73 317 MET A N 1
ATOM 2403 C CA . MET A 1 317 ? -16.777 -22.648 38.535 1.00 28.73 317 MET A CA 1
ATOM 2404 C C . MET A 1 317 ? -17.539 -23.750 37.778 1.00 28.73 317 MET A C 1
ATOM 2406 O O . MET A 1 317 ? -17.117 -24.900 37.726 1.00 28.73 317 MET A O 1
ATOM 2410 N N . ASN A 1 318 ? -18.565 -23.332 37.041 1.00 24.86 318 ASN A N 1
ATOM 2411 C CA . ASN A 1 318 ? -18.820 -23.863 35.706 1.00 24.86 318 ASN A CA 1
ATOM 2412 C C . ASN A 1 318 ? -18.955 -22.663 34.763 1.00 24.86 318 ASN A C 1
ATOM 2414 O O . ASN A 1 318 ? -20.047 -22.199 34.440 1.00 24.86 318 ASN A O 1
ATOM 2418 N N . THR A 1 319 ? -17.809 -22.100 34.376 1.00 27.08 319 THR A N 1
ATOM 2419 C CA . THR A 1 319 ? -17.719 -21.290 33.162 1.00 27.08 319 THR A CA 1
ATOM 2420 C C . THR A 1 319 ? -18.103 -22.191 32.002 1.00 27.08 319 THR A C 1
ATOM 2422 O O . THR A 1 319 ? -17.344 -23.089 31.639 1.00 27.08 319 THR A O 1
ATOM 2425 N N . ALA A 1 320 ? -19.284 -21.960 31.432 1.00 26.02 320 ALA A N 1
ATOM 2426 C CA . ALA A 1 320 ? -19.640 -22.522 30.144 1.00 26.02 320 ALA A CA 1
ATOM 2427 C C . ALA A 1 320 ? -18.582 -22.078 29.122 1.00 26.02 320 ALA A C 1
ATOM 2429 O O . ALA A 1 320 ? -18.476 -20.904 28.762 1.00 26.02 320 ALA A O 1
ATOM 2430 N N . ILE A 1 321 ? -17.756 -23.030 28.702 1.00 25.28 321 ILE A N 1
ATOM 2431 C CA . ILE A 1 321 ? -16.834 -22.886 27.587 1.00 25.28 321 ILE A CA 1
ATOM 2432 C C . ILE A 1 321 ? -17.680 -22.791 26.311 1.00 25.28 321 ILE A C 1
ATOM 2434 O O . ILE A 1 321 ? -18.317 -23.753 25.903 1.00 25.28 321 ILE A O 1
ATOM 2438 N N . ILE A 1 322 ? -17.642 -21.603 25.705 1.00 29.00 322 ILE A N 1
ATOM 2439 C CA . ILE A 1 322 ? -17.611 -21.352 24.257 1.00 29.00 322 ILE A CA 1
ATOM 2440 C C . ILE A 1 322 ? -18.778 -21.934 23.441 1.00 29.00 322 ILE A C 1
ATOM 2442 O O . ILE A 1 322 ? -18.721 -23.034 22.901 1.00 29.00 322 ILE A O 1
ATOM 2446 N N . GLY A 1 323 ? -19.750 -21.069 23.161 1.00 22.53 323 GLY A N 1
ATOM 2447 C CA . GLY A 1 323 ? -20.316 -20.951 21.821 1.00 22.53 323 GLY A CA 1
ATOM 2448 C C . GLY A 1 323 ? -19.925 -19.582 21.282 1.00 22.53 323 GLY A C 1
ATOM 2449 O O . GLY A 1 323 ? -20.476 -18.576 21.717 1.00 22.53 323 GLY A O 1
ATOM 2450 N N . ALA A 1 324 ? -18.929 -19.523 20.396 1.00 24.88 324 ALA A N 1
ATOM 2451 C CA . ALA A 1 324 ? -18.552 -18.293 19.712 1.00 24.88 324 ALA A CA 1
ATOM 2452 C C . ALA A 1 324 ? -19.802 -17.656 19.090 1.00 24.88 324 ALA A C 1
ATOM 2454 O O . ALA A 1 324 ? -20.462 -18.275 18.253 1.00 24.88 324 ALA A O 1
ATOM 2455 N N . ALA A 1 325 ? -20.126 -16.431 19.509 1.00 25.91 325 ALA A N 1
ATOM 2456 C CA . ALA A 1 325 ? -21.183 -15.651 18.886 1.00 25.91 325 ALA A CA 1
ATOM 2457 C C . ALA A 1 325 ? -20.954 -15.627 17.362 1.00 25.91 325 ALA A C 1
ATOM 2459 O O . ALA A 1 325 ? -19.807 -15.469 16.917 1.00 25.91 325 ALA A O 1
ATOM 2460 N N . PRO A 1 326 ? -22.004 -15.826 16.546 1.00 28.23 326 PRO A N 1
ATOM 2461 C CA . PRO A 1 326 ? -21.863 -15.900 15.105 1.00 28.23 326 PRO A CA 1
ATOM 2462 C C . PRO A 1 326 ? -21.223 -14.607 14.604 1.00 28.23 326 PRO A C 1
ATOM 2464 O O . PRO A 1 326 ? -21.730 -13.507 14.812 1.00 28.23 326 PRO A O 1
ATOM 2467 N N . LYS A 1 327 ? -20.065 -14.767 13.960 1.00 33.62 327 LYS A N 1
ATOM 2468 C CA . LYS A 1 327 ? -19.330 -13.723 13.253 1.00 33.62 327 LYS A CA 1
ATOM 2469 C C . LYS A 1 327 ? -20.289 -13.005 12.300 1.00 33.62 327 LYS A C 1
ATOM 2471 O O . LYS A 1 327 ? -20.523 -13.481 11.192 1.00 33.62 327 LYS A O 1
ATOM 2476 N N . ASN A 1 328 ? -20.800 -11.839 12.686 1.00 34.81 328 ASN A N 1
ATOM 2477 C CA . ASN A 1 328 ? -21.595 -10.968 11.814 1.00 34.81 328 ASN A CA 1
ATOM 2478 C C . ASN A 1 328 ? -20.716 -10.249 10.766 1.00 34.81 328 ASN A C 1
ATOM 2480 O O . ASN A 1 328 ? -20.899 -9.075 10.472 1.00 34.81 328 ASN A O 1
ATOM 2484 N N . PHE A 1 329 ? -19.788 -10.978 10.139 1.00 40.75 329 PHE A N 1
ATOM 2485 C CA . PHE A 1 329 ? -19.067 -10.581 8.930 1.00 40.75 329 PHE A CA 1
ATOM 2486 C C . PHE A 1 329 ? -19.723 -11.258 7.727 1.00 40.75 329 PHE A C 1
ATOM 2488 O O . PHE A 1 329 ? -19.077 -11.998 6.988 1.00 40.75 329 PHE A O 1
ATOM 2495 N N . ARG A 1 330 ? -21.034 -11.061 7.535 1.00 37.88 330 ARG A N 1
ATOM 2496 C CA . ARG A 1 330 ? -21.825 -11.848 6.570 1.00 37.88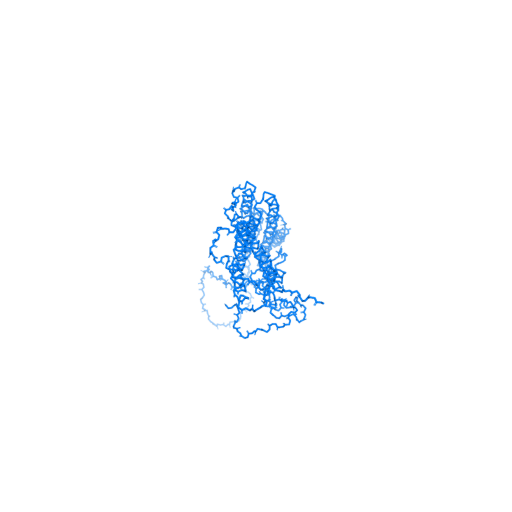 330 ARG A CA 1
ATOM 2497 C C . ARG A 1 330 ? -21.413 -11.661 5.096 1.00 37.88 330 ARG A C 1
ATOM 2499 O O . ARG A 1 330 ? -21.971 -12.336 4.241 1.00 37.88 330 ARG A O 1
ATOM 2506 N N . LYS A 1 331 ? -20.425 -10.801 4.799 1.00 38.81 331 LYS A N 1
ATOM 2507 C CA . LYS A 1 331 ? -19.764 -10.670 3.483 1.00 38.81 331 LYS A CA 1
ATOM 2508 C C . LYS A 1 331 ? -18.247 -10.407 3.545 1.00 38.81 331 LYS A C 1
ATOM 2510 O O . LYS A 1 331 ? -17.657 -10.013 2.548 1.00 38.81 331 LYS A O 1
ATOM 2515 N N . GLY A 1 332 ? -17.603 -10.580 4.702 1.00 37.19 332 GLY A N 1
ATOM 2516 C CA . GLY A 1 332 ? -16.154 -10.373 4.853 1.00 37.19 332 GLY A CA 1
ATOM 2517 C C . GLY A 1 332 ? -15.649 -8.929 4.725 1.00 37.19 332 GLY A C 1
ATOM 2518 O O . GLY A 1 332 ? -14.465 -8.728 4.947 1.00 37.19 332 GLY A O 1
ATOM 2519 N N . ILE A 1 333 ? -16.506 -7.947 4.417 1.00 37.41 333 ILE A N 1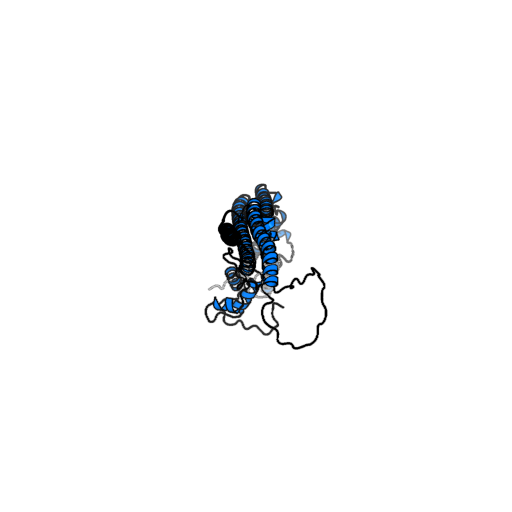
ATOM 2520 C CA . ILE A 1 333 ? -16.142 -6.534 4.230 1.00 37.41 333 ILE A CA 1
ATOM 2521 C C . ILE A 1 333 ? -16.242 -5.756 5.554 1.00 37.41 333 ILE A C 1
ATOM 2523 O O . ILE A 1 333 ? -17.350 -5.658 6.088 1.00 37.41 333 ILE A O 1
ATOM 2527 N N . PRO A 1 334 ? -15.147 -5.186 6.094 1.00 35.53 334 PRO A N 1
ATOM 2528 C CA . PRO A 1 334 ? -15.211 -4.259 7.221 1.00 35.53 334 PRO A CA 1
ATOM 2529 C C . PRO A 1 334 ? -15.804 -2.898 6.798 1.00 35.53 334 PRO A C 1
ATOM 2531 O O . PRO A 1 334 ? -15.540 -2.440 5.683 1.00 35.53 334 PRO A O 1
ATOM 2534 N N . PRO A 1 335 ? -16.564 -2.209 7.667 1.00 34.97 335 PRO A N 1
ATOM 2535 C CA . PRO A 1 335 ? -17.056 -0.858 7.393 1.00 34.97 335 PRO A CA 1
ATOM 2536 C C . PRO A 1 335 ? -15.896 0.138 7.214 1.00 34.97 335 PRO A C 1
ATOM 2538 O O . PRO A 1 335 ? -14.938 0.095 7.978 1.00 34.97 335 PRO A O 1
ATOM 2541 N N . GLY A 1 336 ? -15.992 1.053 6.241 1.00 32.97 336 GLY A N 1
ATOM 2542 C CA . GLY A 1 336 ? -15.008 2.130 6.020 1.00 32.97 336 GLY A CA 1
ATOM 2543 C C . GLY A 1 336 ? -14.008 1.906 4.878 1.00 32.97 336 GLY A C 1
ATOM 2544 O O . GLY A 1 336 ? -13.307 2.842 4.515 1.00 32.97 336 GLY A O 1
ATOM 2545 N N . PHE A 1 337 ? -13.988 0.722 4.260 1.00 35.62 337 PHE A N 1
ATOM 2546 C CA . PHE A 1 337 ? -13.184 0.438 3.066 1.00 35.62 337 PHE A CA 1
ATOM 2547 C C . PHE A 1 337 ? -14.062 0.420 1.808 1.00 35.62 337 PHE A C 1
ATOM 2549 O O . PHE A 1 337 ? -14.690 -0.593 1.486 1.00 35.62 337 PHE A O 1
ATOM 2556 N N . ALA A 1 338 ? -14.098 1.530 1.070 1.00 36.31 338 ALA A N 1
ATOM 2557 C CA . ALA A 1 338 ? -14.597 1.514 -0.302 1.00 36.31 338 ALA A CA 1
ATOM 2558 C C . ALA A 1 338 ? -13.612 0.707 -1.171 1.00 36.31 338 ALA A C 1
ATOM 2560 O O . ALA A 1 338 ? -12.416 0.972 -1.157 1.00 36.31 338 ALA A O 1
ATOM 2561 N N . GLY A 1 339 ? -14.101 -0.320 -1.873 1.00 37.47 339 GLY A N 1
ATOM 2562 C CA . GLY A 1 339 ? -13.280 -1.184 -2.738 1.00 37.47 339 GLY A CA 1
ATOM 2563 C C . GLY A 1 339 ? -12.823 -2.514 -2.123 1.00 37.47 339 GLY A C 1
ATOM 2564 O O . GLY A 1 339 ? -12.112 -3.275 -2.776 1.00 37.47 339 GLY A O 1
ATOM 2565 N N . PHE A 1 340 ? -13.251 -2.859 -0.903 1.00 36.31 340 PHE A N 1
ATOM 2566 C CA . PHE A 1 340 ? -13.029 -4.202 -0.362 1.00 36.31 340 PHE A CA 1
ATOM 2567 C C . PHE A 1 340 ? -13.926 -5.210 -1.102 1.00 36.31 340 PHE A C 1
ATOM 2569 O O . PHE A 1 340 ? -15.072 -5.452 -0.731 1.00 36.31 340 PHE A O 1
ATOM 2576 N N . ALA A 1 341 ? -13.409 -5.825 -2.163 1.00 40.34 341 ALA A N 1
ATOM 2577 C CA . ALA A 1 341 ? -13.964 -7.062 -2.689 1.00 40.34 341 ALA A CA 1
ATOM 2578 C C . ALA A 1 341 ? -13.476 -8.198 -1.780 1.00 40.34 341 ALA A C 1
ATOM 2580 O O . ALA A 1 341 ? -12.450 -8.825 -2.032 1.00 40.34 341 ALA A O 1
ATOM 2581 N N . GLY A 1 342 ? -14.183 -8.449 -0.672 1.00 42.12 342 GLY A N 1
ATOM 2582 C CA . GLY A 1 342 ? -13.983 -9.688 0.086 1.00 42.12 342 GLY A CA 1
ATOM 2583 C C . GLY A 1 342 ? -14.059 -10.881 -0.864 1.00 42.12 342 GLY A C 1
ATOM 2584 O O . GLY A 1 342 ? -14.728 -10.751 -1.883 1.00 42.12 342 GLY A O 1
ATOM 2585 N N . LYS A 1 343 ? -13.378 -12.000 -0.553 1.00 44.72 343 LYS A N 1
ATOM 2586 C CA . LYS A 1 343 ? -13.291 -13.221 -1.388 1.00 44.72 343 LYS A CA 1
ATOM 2587 C C . LYS A 1 343 ? -14.567 -13.433 -2.218 1.00 44.72 343 LYS A C 1
ATOM 2589 O O . LYS A 1 343 ? -15.544 -14.000 -1.727 1.00 44.72 343 LYS A O 1
ATOM 2594 N N . MET A 1 344 ? -14.577 -12.911 -3.443 1.00 52.84 344 MET A N 1
ATOM 2595 C CA . MET A 1 344 ? -15.764 -12.910 -4.284 1.00 52.84 344 MET A CA 1
ATOM 2596 C C . MET A 1 344 ? -15.831 -14.306 -4.889 1.00 52.84 344 MET A C 1
ATOM 2598 O O . MET A 1 344 ? -14.855 -14.758 -5.481 1.00 52.84 344 MET A O 1
ATOM 2602 N N . THR A 1 345 ? -16.921 -15.039 -4.662 1.00 66.88 345 THR A N 1
ATOM 2603 C CA . THR A 1 345 ? -17.066 -16.373 -5.257 1.00 66.88 345 THR A CA 1
ATOM 2604 C C . THR A 1 345 ? -17.137 -16.250 -6.777 1.00 66.88 345 THR A C 1
ATOM 2606 O O . THR A 1 345 ? -17.503 -15.193 -7.300 1.00 66.88 345 THR A O 1
ATOM 2609 N N . LYS A 1 346 ? -16.803 -17.324 -7.500 1.00 72.94 346 LYS A N 1
ATOM 2610 C CA . LYS A 1 346 ? -16.883 -17.337 -8.967 1.00 72.94 346 LYS A CA 1
ATOM 2611 C C . LYS A 1 346 ? -18.282 -16.967 -9.465 1.00 72.94 346 LYS A C 1
ATOM 2613 O O . LYS A 1 346 ? -18.387 -16.250 -10.454 1.00 72.94 346 LYS A O 1
ATOM 2618 N N . GLU A 1 347 ? -19.341 -17.362 -8.751 1.00 71.44 347 GLU A N 1
ATOM 2619 C CA . GLU A 1 347 ? -20.719 -16.979 -9.091 1.00 71.44 347 GLU A CA 1
ATOM 2620 C C . GLU A 1 347 ? -20.946 -15.470 -8.955 1.00 71.44 347 GLU A C 1
ATOM 2622 O O . GLU A 1 347 ? -21.583 -14.860 -9.807 1.00 71.44 347 GLU A O 1
ATOM 2627 N N . ASN A 1 348 ? -20.395 -14.839 -7.916 1.00 70.12 348 ASN A N 1
ATOM 2628 C CA . ASN A 1 348 ? -20.522 -13.394 -7.730 1.00 70.12 348 ASN A CA 1
ATOM 2629 C C . ASN A 1 348 ? -19.748 -12.607 -8.794 1.00 70.12 348 ASN A C 1
ATOM 2631 O O . ASN A 1 348 ? -20.230 -11.563 -9.224 1.00 70.12 348 ASN A O 1
ATOM 2635 N N . ILE A 1 349 ? -18.593 -13.113 -9.239 1.00 74.31 349 ILE A N 1
ATOM 2636 C CA . ILE A 1 349 ? -17.841 -12.522 -10.355 1.00 74.31 349 ILE A CA 1
ATOM 2637 C C . ILE A 1 349 ? -18.643 -12.689 -11.650 1.00 74.31 349 ILE A C 1
ATOM 2639 O O . ILE A 1 349 ? -18.841 -11.710 -12.361 1.00 74.31 349 ILE A O 1
ATOM 2643 N N . ALA A 1 350 ? -19.184 -13.880 -11.924 1.00 78.94 350 ALA A N 1
ATOM 2644 C CA . ALA A 1 350 ? -20.021 -14.133 -13.099 1.00 78.94 350 ALA A CA 1
ATOM 2645 C C . ALA A 1 350 ? -21.263 -13.226 -13.148 1.00 78.94 350 ALA A C 1
ATOM 2647 O O . ALA A 1 350 ? -21.581 -12.686 -14.201 1.00 78.94 350 ALA A O 1
ATOM 2648 N N . ASN A 1 351 ? -21.910 -12.983 -12.005 1.00 77.69 351 ASN A N 1
ATOM 2649 C CA . ASN A 1 351 ? -23.084 -12.109 -11.905 1.00 77.69 351 ASN A CA 1
ATOM 2650 C C . ASN A 1 351 ? -22.781 -10.620 -12.154 1.00 77.69 351 ASN A C 1
ATOM 2652 O O . ASN A 1 351 ? -23.709 -9.851 -12.393 1.00 77.69 351 ASN A O 1
ATOM 2656 N N . GLN A 1 352 ? -21.514 -10.197 -12.077 1.00 77.31 352 GLN A N 1
ATOM 2657 C CA . GLN A 1 352 ? -21.099 -8.833 -12.429 1.00 77.31 352 GLN A CA 1
ATOM 2658 C C . GLN A 1 352 ? -20.728 -8.671 -13.908 1.00 77.31 352 GLN A C 1
ATOM 2660 O O . GLN A 1 352 ? -20.401 -7.565 -14.330 1.00 77.31 352 GLN A O 1
ATOM 2665 N N . HIS A 1 353 ? -20.799 -9.742 -14.699 1.00 79.31 353 HIS A N 1
ATOM 2666 C CA . HIS A 1 353 ? -20.518 -9.707 -16.128 1.00 79.31 353 HIS A CA 1
ATOM 2667 C C . HIS A 1 353 ? -21.786 -9.968 -16.955 1.00 79.31 353 HIS A C 1
ATOM 2669 O O . HIS A 1 353 ? -22.725 -10.605 -16.470 1.00 79.31 353 HIS A O 1
ATOM 2675 N N . PRO A 1 354 ? -21.838 -9.500 -18.217 1.00 74.69 354 PRO A N 1
ATOM 2676 C CA . PRO A 1 354 ? -22.943 -9.811 -19.113 1.00 74.69 354 PRO A CA 1
ATOM 2677 C C . PRO A 1 354 ? -23.142 -11.330 -19.286 1.00 74.69 354 PRO A C 1
ATOM 2679 O O . PRO A 1 354 ? -22.154 -12.082 -19.312 1.00 74.69 354 PRO A O 1
ATOM 2682 N N . PRO A 1 355 ? -24.393 -11.800 -19.460 1.00 68.50 355 PRO A N 1
ATOM 2683 C CA . PRO A 1 355 ? -24.673 -13.189 -19.815 1.00 68.50 355 PRO A CA 1
ATOM 2684 C C . PRO A 1 355 ? -23.893 -13.599 -21.072 1.00 68.50 355 PRO A C 1
ATOM 2686 O O . PRO A 1 355 ? -23.927 -12.889 -22.074 1.00 68.50 355 PRO A O 1
ATOM 2689 N N . GLY A 1 356 ? -23.192 -14.736 -21.020 1.00 67.62 356 GLY A N 1
ATOM 2690 C CA . GLY A 1 356 ? -22.337 -15.211 -22.120 1.00 67.62 356 GLY A CA 1
ATOM 2691 C C . GLY A 1 356 ? -20.846 -14.882 -21.980 1.00 67.62 356 GLY A C 1
ATOM 2692 O O . GLY A 1 356 ? -20.077 -15.190 -22.884 1.00 67.62 356 GLY A O 1
ATOM 2693 N N . THR A 1 357 ? -20.421 -14.296 -20.856 1.00 78.19 357 THR A N 1
ATOM 2694 C CA . THR A 1 357 ? -18.997 -14.048 -20.576 1.00 78.19 357 THR A CA 1
ATOM 2695 C C . THR A 1 357 ? -18.204 -15.353 -20.455 1.00 78.19 357 THR A C 1
ATOM 2697 O O . THR A 1 357 ? -18.636 -16.296 -19.788 1.00 78.19 357 THR A O 1
ATOM 2700 N N . ALA A 1 358 ? -17.020 -15.391 -21.073 1.00 77.50 358 ALA A N 1
ATOM 2701 C CA . ALA A 1 358 ? -16.150 -16.564 -21.105 1.00 77.50 358 ALA A CA 1
ATOM 2702 C C . ALA A 1 358 ? -15.776 -17.069 -19.698 1.00 77.50 358 ALA A C 1
ATOM 2704 O O . ALA A 1 358 ? -15.299 -16.311 -18.848 1.00 77.50 358 ALA A O 1
ATOM 2705 N N . LYS A 1 359 ? -15.914 -18.378 -19.453 1.00 80.25 359 LYS A N 1
ATOM 2706 C CA . LYS A 1 359 ? -15.599 -18.977 -18.142 1.00 80.25 359 LYS A CA 1
ATOM 2707 C C . LYS A 1 359 ? -14.122 -18.818 -17.766 1.00 80.25 359 LYS A C 1
ATOM 2709 O O . LYS A 1 359 ? -13.812 -18.584 -16.602 1.00 80.25 359 LYS A O 1
ATOM 2714 N N . SER A 1 360 ? -13.229 -18.865 -18.755 1.00 77.31 360 SER A N 1
ATOM 2715 C CA . SER A 1 360 ? -11.791 -18.621 -18.591 1.00 77.31 360 SER A CA 1
ATOM 2716 C C . SER A 1 360 ? -11.483 -17.214 -18.062 1.00 77.31 360 SER A C 1
ATOM 2718 O O . SER A 1 360 ? -10.589 -17.057 -17.233 1.00 77.31 360 SER A O 1
ATOM 2720 N N . HIS A 1 361 ? -12.256 -16.203 -18.472 1.00 83.88 361 HIS A N 1
ATOM 2721 C CA . HIS A 1 361 ? -12.147 -14.838 -17.957 1.00 83.88 361 HIS A CA 1
ATOM 2722 C C . HIS A 1 361 ? -12.561 -14.765 -16.481 1.00 83.88 361 HIS A C 1
ATOM 2724 O O . HIS A 1 361 ? -11.818 -14.237 -15.653 1.00 83.88 361 HIS A O 1
ATOM 2730 N N . ILE A 1 362 ? -13.691 -15.383 -16.124 1.00 83.12 362 ILE A N 1
ATOM 2731 C CA . ILE A 1 362 ? -14.175 -15.446 -14.736 1.00 83.12 362 ILE A CA 1
ATOM 2732 C C . ILE A 1 362 ? -13.191 -16.203 -13.828 1.00 83.12 362 ILE A C 1
ATOM 2734 O O . ILE A 1 362 ? -12.933 -15.778 -12.700 1.00 83.12 362 ILE A O 1
ATOM 2738 N N . ASP A 1 363 ? -12.603 -17.298 -14.317 1.00 82.31 363 ASP A N 1
ATOM 2739 C CA . ASP A 1 363 ? -11.617 -18.092 -13.578 1.00 82.31 363 ASP A CA 1
ATOM 2740 C C . ASP A 1 363 ? -10.302 -17.326 -13.351 1.00 82.31 363 ASP A C 1
ATOM 2742 O O . ASP A 1 363 ? -9.767 -17.347 -12.238 1.00 82.31 363 ASP A O 1
ATOM 2746 N N . ALA A 1 364 ? -9.814 -16.599 -14.362 1.00 77.56 364 ALA A N 1
ATOM 2747 C CA . ALA A 1 364 ? -8.639 -15.737 -14.242 1.00 77.56 364 ALA A CA 1
ATOM 2748 C C . ALA A 1 364 ? -8.885 -14.582 -13.257 1.00 77.56 364 ALA A C 1
ATOM 2750 O O . ALA A 1 364 ? -8.065 -14.329 -12.372 1.00 77.56 364 ALA A O 1
ATOM 2751 N N . MET A 1 365 ? -10.049 -13.931 -13.336 1.00 82.62 365 MET A N 1
ATOM 2752 C CA . MET A 1 365 ? -10.434 -12.892 -12.380 1.00 82.62 365 MET A CA 1
ATOM 2753 C C . MET A 1 365 ? -10.519 -13.429 -10.952 1.00 82.62 365 MET A C 1
ATOM 2755 O O . MET A 1 365 ? -9.974 -12.815 -10.039 1.00 82.62 365 MET A O 1
ATOM 2759 N N . PHE A 1 366 ? -11.126 -14.601 -10.748 1.00 81.25 366 PHE A N 1
ATOM 2760 C CA . PHE A 1 366 ? -11.184 -15.239 -9.434 1.00 81.25 366 PHE A CA 1
ATOM 2761 C C . PHE A 1 366 ? -9.786 -15.524 -8.870 1.00 81.25 366 PHE A C 1
ATOM 2763 O O . PHE A 1 366 ? -9.530 -15.256 -7.696 1.00 81.25 366 PHE A O 1
ATOM 2770 N N . HIS A 1 367 ? -8.862 -16.010 -9.704 1.00 78.50 367 HIS A N 1
ATOM 2771 C CA . HIS A 1 367 ? -7.468 -16.235 -9.315 1.00 78.50 367 HIS A CA 1
ATOM 2772 C C . HIS A 1 367 ? -6.774 -14.939 -8.883 1.00 78.50 367 HIS A C 1
ATOM 2774 O O . HIS A 1 367 ? -6.180 -14.896 -7.806 1.00 78.50 367 HIS A O 1
ATOM 2780 N N . TYR A 1 368 ? -6.889 -13.857 -9.655 1.00 76.06 368 TYR A N 1
ATOM 2781 C CA . TYR A 1 368 ? -6.268 -12.572 -9.308 1.00 76.06 368 TYR A CA 1
ATOM 2782 C C . TYR A 1 368 ? -6.893 -11.924 -8.075 1.00 76.06 368 TYR A C 1
ATOM 2784 O O . TYR A 1 368 ? -6.171 -11.436 -7.204 1.00 76.06 368 TYR A O 1
ATOM 2792 N N . MET A 1 369 ? -8.212 -12.016 -7.927 1.00 72.50 369 MET A N 1
ATOM 2793 C CA . MET A 1 369 ? -8.904 -11.550 -6.727 1.00 72.50 369 MET A CA 1
ATOM 2794 C C . MET A 1 369 ? -8.542 -12.393 -5.497 1.00 72.50 369 MET A C 1
ATOM 2796 O O . MET A 1 369 ? -8.421 -11.859 -4.396 1.00 72.50 369 MET A O 1
ATOM 2800 N N . SER A 1 370 ? -8.278 -13.696 -5.661 1.00 65.62 370 SER A N 1
ATOM 2801 C CA . SER A 1 370 ? -7.775 -14.543 -4.567 1.00 65.62 370 SER A CA 1
ATOM 2802 C C . SER A 1 370 ? -6.366 -14.147 -4.105 1.00 65.62 370 SER A C 1
ATOM 2804 O O . SER A 1 370 ? -6.023 -14.364 -2.943 1.00 65.62 370 SER A O 1
ATOM 2806 N N . LYS A 1 371 ? -5.587 -13.509 -4.991 1.00 65.88 371 LYS A N 1
ATOM 2807 C CA . LYS A 1 371 ? -4.267 -12.921 -4.715 1.00 65.88 371 LYS A CA 1
ATOM 2808 C C . LYS A 1 371 ? -4.339 -11.478 -4.202 1.00 65.88 371 LYS A C 1
ATOM 2810 O O . LYS A 1 371 ? -3.301 -10.850 -4.039 1.00 65.88 371 LYS A O 1
ATOM 2815 N N . GLY A 1 372 ? -5.539 -10.968 -3.920 1.00 54.84 372 GLY A N 1
ATOM 2816 C CA . GLY A 1 372 ? -5.739 -9.662 -3.292 1.00 54.84 372 GLY A CA 1
ATOM 2817 C C . GLY A 1 372 ? -5.939 -8.493 -4.256 1.00 54.84 372 GLY A C 1
ATOM 2818 O O . GLY A 1 372 ? -6.020 -7.364 -3.785 1.00 54.84 372 GLY A O 1
ATOM 2819 N N . MET A 1 373 ? -6.054 -8.737 -5.567 1.00 66.12 373 MET A N 1
ATOM 2820 C CA . MET A 1 373 ? -6.389 -7.682 -6.534 1.00 66.12 373 MET A CA 1
ATOM 2821 C C . MET A 1 373 ? -7.858 -7.266 -6.412 1.00 66.12 373 MET A C 1
ATOM 2823 O O . MET A 1 373 ? -8.733 -8.100 -6.160 1.00 66.12 373 MET A O 1
ATOM 2827 N N . SER A 1 374 ? -8.141 -5.980 -6.623 1.00 69.81 374 SER A N 1
ATOM 2828 C CA . SER A 1 374 ? -9.517 -5.491 -6.753 1.00 69.81 374 SER A CA 1
ATOM 2829 C C . SER A 1 374 ? -10.191 -6.057 -8.011 1.00 69.81 374 SER A C 1
ATOM 2831 O O . SER A 1 374 ? -9.532 -6.581 -8.908 1.00 69.81 374 SER A O 1
ATOM 2833 N N . PHE A 1 375 ? -11.521 -5.956 -8.092 1.00 74.75 375 PHE A N 1
ATOM 2834 C CA . PHE A 1 375 ? -12.278 -6.440 -9.254 1.00 74.75 375 PHE A CA 1
ATOM 2835 C C . PHE A 1 375 ? -11.808 -5.781 -10.560 1.00 74.75 375 PHE A C 1
ATOM 2837 O O . PHE A 1 375 ? -11.600 -6.468 -11.556 1.00 74.75 375 PHE A O 1
ATOM 2844 N N . GLU A 1 376 ? -11.576 -4.467 -10.541 1.00 74.00 376 GLU A N 1
ATOM 2845 C CA . GLU A 1 376 ? -11.142 -3.702 -11.714 1.00 74.00 376 GLU A CA 1
ATOM 2846 C C . GLU A 1 376 ? -9.698 -4.039 -12.122 1.00 74.00 376 GLU A C 1
ATOM 2848 O O . GLU A 1 376 ? -9.416 -4.257 -13.300 1.00 74.00 376 GLU A O 1
ATOM 2853 N N . GLU A 1 377 ? -8.787 -4.195 -11.157 1.00 71.56 377 GLU A N 1
ATOM 2854 C CA . GLU A 1 377 ? -7.411 -4.638 -11.423 1.00 71.56 377 GLU A CA 1
ATOM 2855 C C . GLU A 1 377 ? -7.361 -6.071 -11.960 1.00 71.56 377 GLU A C 1
ATOM 2857 O O . GLU A 1 377 ? -6.633 -6.347 -12.915 1.00 71.56 377 GLU A O 1
ATOM 2862 N N . ALA A 1 378 ? -8.152 -6.976 -11.378 1.00 78.44 378 ALA A N 1
ATOM 2863 C CA . ALA A 1 378 ? -8.266 -8.359 -11.824 1.00 78.44 378 ALA A CA 1
ATOM 2864 C C . ALA A 1 378 ? -8.848 -8.443 -13.241 1.00 78.44 378 ALA A C 1
ATOM 2866 O O . ALA A 1 378 ? -8.347 -9.217 -14.055 1.00 78.44 378 ALA A O 1
ATOM 2867 N N . HIS A 1 379 ? -9.847 -7.615 -13.557 1.00 82.56 379 HIS A N 1
ATOM 2868 C CA . HIS A 1 379 ? -10.450 -7.518 -14.885 1.00 82.56 379 HIS A CA 1
ATOM 2869 C C . HIS A 1 379 ? -9.443 -6.997 -15.924 1.00 82.56 379 HIS A C 1
ATOM 2871 O O . HIS A 1 379 ? -9.227 -7.615 -16.968 1.00 82.56 379 HIS A O 1
ATOM 2877 N N . ASN A 1 380 ? -8.746 -5.901 -15.610 1.00 79.81 380 ASN A N 1
ATOM 2878 C CA . ASN A 1 380 ? -7.728 -5.315 -16.485 1.00 79.81 380 ASN A CA 1
ATOM 2879 C C . ASN A 1 380 ? -6.531 -6.253 -16.686 1.00 79.81 380 ASN A C 1
ATOM 2881 O O . ASN A 1 380 ? -5.971 -6.336 -17.783 1.00 79.81 380 ASN A O 1
ATOM 2885 N N . LYS A 1 381 ? -6.140 -6.997 -15.646 1.00 81.62 381 LYS A N 1
ATOM 2886 C CA . LYS A 1 381 ? -5.084 -8.006 -15.735 1.00 81.62 381 LYS A CA 1
ATOM 2887 C C . LYS A 1 381 ? -5.509 -9.216 -16.566 1.00 81.62 381 LYS A C 1
ATOM 2889 O O . LYS A 1 381 ? -4.750 -9.603 -17.446 1.00 81.62 381 LYS A O 1
ATOM 2894 N N . ALA A 1 382 ? -6.715 -9.748 -16.360 1.00 80.75 382 ALA A N 1
ATOM 2895 C CA . ALA A 1 382 ? -7.254 -10.842 -17.168 1.00 80.75 382 ALA A CA 1
ATOM 2896 C C . ALA A 1 382 ? -7.286 -10.473 -18.662 1.00 80.75 382 ALA A C 1
ATOM 2898 O O . ALA A 1 382 ? -6.784 -11.232 -19.490 1.00 80.75 382 ALA A O 1
ATOM 2899 N N . ASN A 1 383 ? -7.749 -9.263 -18.994 1.00 79.81 383 ASN A N 1
ATOM 2900 C CA . ASN A 1 383 ? -7.765 -8.762 -20.371 1.00 79.81 383 ASN A CA 1
ATOM 2901 C C . ASN A 1 383 ? -6.367 -8.648 -20.981 1.00 79.81 383 ASN A C 1
ATOM 2903 O O . ASN A 1 383 ? -6.141 -9.089 -22.107 1.00 79.81 383 ASN A O 1
ATOM 2907 N N . ARG A 1 384 ? -5.418 -8.081 -20.231 1.00 81.56 384 ARG A N 1
ATOM 2908 C CA . ARG A 1 384 ? -4.021 -7.932 -20.660 1.00 81.56 384 ARG A CA 1
ATOM 2909 C C . ARG A 1 384 ? -3.332 -9.274 -20.897 1.00 81.56 384 ARG A C 1
ATOM 2911 O O . ARG A 1 384 ? -2.486 -9.371 -21.776 1.00 81.56 384 ARG A O 1
ATOM 2918 N N . GLU A 1 385 ? -3.705 -10.299 -20.141 1.00 78.25 385 GLU A N 1
ATOM 2919 C CA . GLU A 1 385 ? -3.181 -11.660 -20.292 1.00 78.25 385 GLU A CA 1
ATOM 2920 C C . GLU A 1 385 ? -3.968 -12.496 -21.320 1.00 78.25 385 GLU A C 1
ATOM 2922 O O . GLU A 1 385 ? -3.725 -13.689 -21.481 1.00 78.25 385 GLU A O 1
ATOM 2927 N N . GLY A 1 386 ? -4.881 -11.865 -22.067 1.00 76.88 386 GLY A N 1
ATOM 2928 C CA . GLY A 1 386 ? -5.590 -12.478 -23.190 1.00 76.88 386 GLY A CA 1
ATOM 2929 C C . GLY A 1 386 ? -6.849 -13.258 -22.810 1.00 76.88 386 GLY A C 1
ATOM 2930 O O . GLY A 1 386 ? -7.461 -13.873 -23.684 1.00 76.88 386 GLY A O 1
ATOM 2931 N N . PHE A 1 387 ? -7.267 -13.214 -21.544 1.00 78.94 387 PHE A N 1
ATOM 2932 C CA . PHE A 1 387 ? -8.548 -13.740 -21.083 1.00 78.94 387 PHE A CA 1
ATOM 2933 C C . PHE A 1 387 ? -9.588 -12.626 -21.187 1.00 78.94 387 PHE A C 1
ATOM 2935 O O . PHE A 1 387 ? -9.757 -11.862 -20.243 1.00 78.94 387 PHE A O 1
ATOM 2942 N N . THR A 1 388 ? -10.254 -12.482 -22.335 1.00 77.06 388 THR A N 1
ATOM 2943 C CA . THR A 1 388 ? -11.215 -11.387 -22.568 1.00 77.06 388 THR A CA 1
ATOM 2944 C C . THR A 1 388 ? -12.672 -11.837 -22.379 1.00 77.06 388 THR A C 1
ATOM 2946 O O . THR A 1 388 ? -12.984 -12.996 -22.680 1.00 77.06 388 THR A O 1
ATOM 2949 N N . PRO A 1 389 ? -13.591 -10.941 -21.950 1.00 66.56 389 PRO A N 1
ATOM 2950 C CA . PRO A 1 389 ? -14.994 -11.275 -21.695 1.00 66.56 389 PRO A CA 1
ATOM 2951 C C . PRO A 1 389 ? -15.719 -11.875 -22.903 1.00 66.56 389 PRO A C 1
ATOM 2953 O O . PRO A 1 389 ? -16.597 -12.717 -22.741 1.00 66.56 389 PRO A O 1
ATOM 2956 N N . ALA A 1 390 ? -15.324 -11.447 -24.107 1.00 58.84 390 ALA A N 1
ATOM 2957 C CA . ALA A 1 390 ? -15.917 -11.828 -25.386 1.00 58.84 390 ALA A CA 1
ATOM 2958 C C . ALA A 1 390 ? -15.163 -12.955 -26.116 1.00 58.84 390 ALA A C 1
ATOM 2960 O O . ALA A 1 390 ? -15.493 -13.264 -27.262 1.00 58.84 390 ALA A O 1
ATOM 2961 N N . SER A 1 391 ? -14.128 -13.552 -25.511 1.00 49.03 391 SER A N 1
ATOM 2962 C CA . SER A 1 391 ? -13.412 -14.647 -26.170 1.00 49.03 391 SER A CA 1
ATOM 2963 C C . SER A 1 391 ? -14.278 -15.906 -26.174 1.00 49.03 391 SER A C 1
ATOM 2965 O O . SER A 1 391 ? -14.463 -16.552 -25.147 1.00 49.03 391 SER A O 1
ATOM 2967 N N . HIS A 1 392 ? -14.814 -16.255 -27.347 1.00 45.44 392 HIS A N 1
ATOM 2968 C CA . HIS A 1 392 ? -15.286 -17.609 -27.627 1.00 45.44 392 HIS A CA 1
ATOM 2969 C C . HIS A 1 392 ? -14.241 -18.599 -27.124 1.00 45.44 392 HIS A C 1
ATOM 2971 O O . HIS A 1 392 ? -13.062 -18.418 -27.439 1.00 45.44 392 HIS A O 1
ATOM 2977 N N . ASP A 1 393 ? -14.691 -19.584 -26.338 1.00 47.06 393 ASP A N 1
ATOM 2978 C CA . ASP A 1 393 ? -13.895 -20.649 -25.733 1.00 47.06 393 ASP A CA 1
ATOM 2979 C C . ASP A 1 393 ? -12.618 -20.928 -26.534 1.00 47.06 393 ASP A C 1
ATOM 2981 O O . ASP A 1 393 ? -12.605 -21.699 -27.499 1.00 47.06 393 ASP A O 1
ATOM 2985 N N . LYS A 1 394 ? -11.498 -20.338 -26.092 1.00 40.81 394 LYS A N 1
ATOM 2986 C CA . LYS A 1 394 ? -10.220 -21.018 -26.251 1.00 40.81 394 LYS A CA 1
ATOM 2987 C C . LYS A 1 394 ? -10.345 -22.238 -25.365 1.00 40.81 394 LYS A C 1
ATOM 2989 O O . LYS A 1 394 ? -10.107 -22.181 -24.161 1.00 40.81 394 LYS A O 1
ATOM 2994 N N . ASN A 1 395 ? -10.844 -23.291 -25.999 1.00 37.78 395 ASN A N 1
ATOM 2995 C CA . ASN A 1 395 ? -10.954 -24.633 -25.488 1.00 37.78 395 ASN A CA 1
ATOM 2996 C C . ASN A 1 395 ? -9.698 -24.905 -24.656 1.00 37.78 395 ASN A C 1
ATOM 2998 O O . ASN A 1 395 ? -8.583 -24.736 -25.161 1.00 37.78 395 ASN A O 1
ATOM 3002 N N . PHE A 1 396 ? -9.873 -25.254 -23.380 1.00 40.50 396 PHE A N 1
ATOM 3003 C CA . PHE A 1 396 ? -8.794 -25.819 -22.582 1.00 40.50 396 PHE A CA 1
ATOM 3004 C C . PHE A 1 396 ? -8.330 -27.066 -23.337 1.00 40.50 396 PHE A C 1
ATOM 3006 O O . PHE A 1 396 ? -8.964 -28.116 -23.257 1.00 40.50 396 PHE A O 1
ATOM 3013 N N . GLY A 1 397 ? -7.273 -26.934 -24.142 1.00 31.50 397 GLY A N 1
ATOM 3014 C CA . GLY A 1 397 ? -6.592 -28.077 -24.726 1.00 31.50 397 GLY A CA 1
ATOM 3015 C C . GLY A 1 397 ? -6.266 -29.020 -23.579 1.00 31.50 397 GLY A C 1
ATOM 3016 O O . GLY A 1 397 ? -5.634 -28.597 -22.611 1.00 31.50 397 GLY A O 1
ATOM 3017 N N . GLY A 1 398 ? -6.804 -30.239 -23.652 1.00 31.56 398 GLY A N 1
ATOM 3018 C CA . GLY A 1 398 ? -6.753 -31.229 -22.584 1.00 31.56 398 GLY A CA 1
ATOM 3019 C C . GLY A 1 398 ? -5.353 -31.335 -21.988 1.00 31.56 398 GLY A C 1
ATOM 3020 O O . GLY A 1 398 ? -4.417 -31.784 -22.639 1.00 31.56 398 GLY A O 1
ATOM 3021 N N . GLY A 1 399 ? -5.222 -30.890 -20.746 1.00 28.00 399 GLY A N 1
ATOM 3022 C CA . GLY A 1 399 ? -3.977 -30.871 -19.998 1.00 28.00 399 GLY A CA 1
ATOM 3023 C C . GLY A 1 399 ? -4.251 -30.316 -18.601 1.00 28.00 399 GLY A C 1
ATOM 3024 O O . GLY A 1 399 ? -5.084 -29.417 -18.467 1.00 28.00 399 GLY A O 1
ATOM 3025 N N . PRO A 1 400 ? -3.649 -30.894 -17.549 1.00 36.75 400 PRO A N 1
ATOM 3026 C CA . PRO A 1 400 ? -4.032 -30.630 -16.169 1.00 36.75 400 PRO A CA 1
ATOM 3027 C C . PRO A 1 400 ? -3.821 -29.153 -15.814 1.00 36.75 400 PRO A C 1
ATOM 3029 O O . PRO A 1 400 ? -2.841 -28.547 -16.235 1.00 36.75 400 PRO A O 1
ATOM 3032 N N . ASN A 1 401 ? -4.779 -28.609 -15.052 1.00 40.12 401 ASN A N 1
ATOM 3033 C CA . ASN A 1 401 ? -4.807 -27.278 -14.436 1.00 40.12 401 ASN A CA 1
ATOM 3034 C C . ASN A 1 401 ? -3.437 -26.563 -14.405 1.00 40.12 401 ASN A C 1
ATOM 3036 O O . ASN A 1 401 ? -2.552 -27.019 -13.680 1.00 40.12 401 ASN A O 1
ATOM 3040 N N . PRO A 1 402 ? -3.276 -25.391 -15.050 1.00 43.62 402 PRO A N 1
ATOM 3041 C CA . PRO A 1 402 ? -2.028 -24.620 -14.996 1.00 43.62 402 PRO A CA 1
ATOM 3042 C C . PRO A 1 402 ? -1.742 -23.988 -13.617 1.00 43.62 402 PRO A C 1
ATOM 3044 O O . PRO A 1 402 ? -0.796 -23.217 -13.480 1.00 43.62 402 PRO A O 1
ATOM 3047 N N . PHE A 1 403 ? -2.560 -24.284 -12.601 1.00 42.97 403 PHE A N 1
ATOM 3048 C CA . PHE A 1 403 ? -2.493 -23.680 -11.268 1.00 42.97 403 PHE A CA 1
ATOM 3049 C C . PHE A 1 403 ? -2.706 -24.689 -10.124 1.00 42.97 403 PHE A C 1
ATOM 3051 O O . PHE A 1 403 ? -3.281 -24.317 -9.100 1.00 42.97 403 PHE A O 1
ATOM 3058 N N . VAL A 1 404 ? -2.288 -25.953 -10.294 1.00 34.28 404 VAL A N 1
ATOM 3059 C CA . VAL A 1 404 ? -2.045 -26.835 -9.129 1.00 34.28 404 VAL A CA 1
ATOM 3060 C C . VAL A 1 404 ? -0.726 -26.452 -8.480 1.00 34.28 404 VAL A C 1
ATOM 3062 O O . VAL A 1 404 ? 0.259 -26.299 -9.237 1.00 34.28 404 VAL A O 1
#

pLDDT: mean 70.08, std 18.74, range [22.53, 94.81]

=== Feature glossary ===
The record interleaves many kinds of information about one protein. Here is each kind framed as the question it answers.

Q: What are the backbone torsion angles?
A: φ (phi) and ψ (psi) are the two rotatable backbone dihedrals per residue: φ is the C(i-1)–N–Cα–C torsion, ψ is the N–Cα–C–N(i+1) torsion, both in degrees on (−180°, 180°]. α-helical residues cluster near (−60°, −45°); β-strand residues near (−120°, +130°). A Ramachandran plot is simply a scatter of (φ, ψ) for every residue.

Q: What is the amino-acid chain?
A: This is the polypeptide sequence — one letter per residue, N-terminus first. Length ranges from a few dozen residues for small domains to over a thousand for large multi-domain proteins.

Q: How mobile is each atom in the crystal?
A: For experimental (PDB) structures, the B-factor (temperature factor) quantifies the positional spread of each atom in the crystal — a combination of thermal vibration and static disorder — in units of Å². High B-factors mark flexible loops or poorly resolved regions; low B-factors mark the rigid, well-ordered core.

Q: Are the domains correctly placed relative to each other?
A: Predicted Aligned Error (PAE) is an AlphaFold confidence matrix: entry (i, j) is the expected error in the position of residue j, in ångströms, when the prediction is superimposed on the true structure at residue i. Low PAE within a block of residues means that block is internally rigid and well-predicted; high PAE between two blocks means their relative placement is uncertain even if each block individually is confident.

Q: How confident is the AlphaFold model at each residue?
A: pLDDT is the predicted lDDT-Cα score: AlphaFold's confidence that the local environment of each residue (all inter-atomic distances within 15 Å) is correctly placed. It is a per-residue number between 0 and 100, with higher meaning more reliable.

Q: What family and function is it annotated with?
A: Functional annotations link the protein to curated databases. InterPro entries identify conserved domains and families by matching the sequence against member-database signatures (Pfam, PROSITE, CDD, …). Gene Ontology (GO) terms describe molecular function, biological process, and cellular component in a controlled vocabulary. CATH places the structure in a hierarchical fold classification (Class/Architecture/Topology/Homologous-superfamily). The organism is the source species.

Q: How big and how compact is the whole molecule?
A: Three whole-structure scalars: the radius of gyration (RMS distance of Cα from centroid, in Å), the count of Cα–Cα contacts (pairs closer than 8 Å and separated by more than four residues in sequence — i.e. tertiary, not local, contacts), and the bounding-box dimensions. Together they distinguish compact globular folds from extended fibres or disordered chains.

Q: What known structures does this most resemble?
A: The Foldseek neighbor list gives the closest experimentally determined structures in the PDB, ranked by structural alignment. TM-score near 1 means near-identical fold;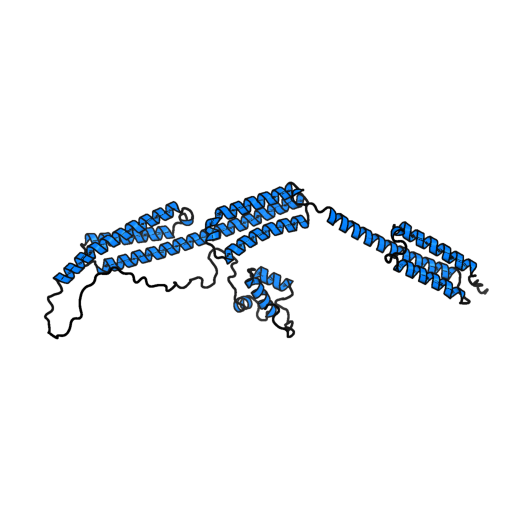 near 0.3 means only rough topology match. This is how one finds what a novel AlphaFold prediction most resembles in the solved-structure universe.

Q: Which residues are buried vs exposed?
A: SASA measures how much of the protein is reachable by solvent. It is compu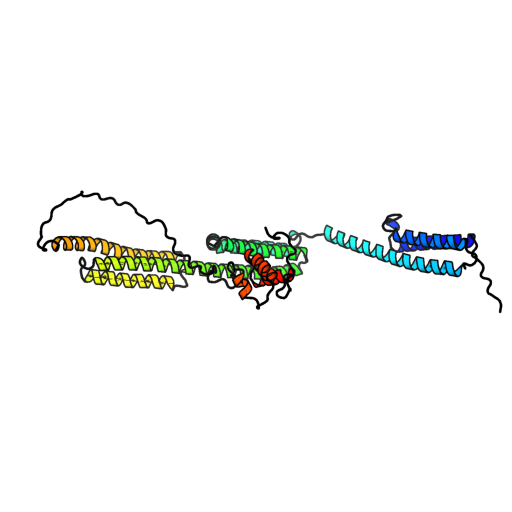ted by rolling a water-sized probe over the atomic surface and summing the exposed area (Å²). Per-residue SASA distinguishes core (buried, low SASA) from surface (exposed, high SASA) residues; total SASA is a whole-molecule size measure.

Q: Which residues are in helices, strands, or loops?
A: Eight-state secondary structure (DSSP): H is the canonical α-helix, G the tighter 3₁₀-helix, I the wider π-helix; E/B are β-structure, T and S are turns and bends, and '-' is everything else. DSSP derives these from the pattern of main-chain N–H···O=C hydrogen bonds, not from the sequence.

Q: Where is each backbone atom in 3D?
A: Structure coordinates are given as an mmCIF _atom_site loop: one row per atom with element, residue name, chain id, sequence number, and x/y/z position in Å. Only the four main-chain atoms per residue are included here; side chains are omitted to keep the record compact.

Q: What if only a Cα trace is available?
A: Three-state secondary structure (P-SEA) collapses the eight DSSP classes into helix (a), strand (b), and coil (c). P-SEA assigns these from Cα geometry alone — distances and angles — without requiring backbone oxygens, so it works on any Cα trace.

Q: What do the rendered images show?
A: The six renders are orthographic views along the three Cartesian axes in both directions. Representation (cartoon, sticks, or surface) and color scheme (sequence-rainbow or by-chain) vary across proteins so the training set covers all the common visualization conventions.

Q: What does the local fold look like, residue by residue?
A: Foldseek's 3Di representation compresses backbone geometry into a per-residue letter drawn from a learned twenty-state alphabet. It captures the tertiary interaction pattern around each residue — which residues are packed against it in space, regardless of where they are in sequence.

Q: What do the diagnostic plots show?
A: The contact map is a binary N×N matrix image: pixel (i, j) is dark where Cα_i and Cα_j are within 8 Å and |i−j|>4. Because the |i−j|>4 filter removes local helical contacts, off-diagonal stripes parallel to the main diagonal indicate parallel β-sheets; stripes perpendicular to it indicate antiparallel β-sheets. The Ramachandran plot scatters every residue's (φ, ψ) pair against the sterically allowed regions. The PAE heatmap renders the predicted-aligned-error matrix.